Protein AF-A0A956KQJ1-F1 (afdb_monomer_lite)

Foldseek 3Di:
DDDDDDDDDDDDDDDDDDDDDDDDDDDDDDDDDDDPDDDDDAQEQQHFHPVQHHPDQWGQAQRGTAHAPDDAQEASHFHDDPQHHPDQWGRDSRGTHRDPDPPQPWQQAWADDPFFIFGATSVGDTDGTPGHADPPQWGWDDPDRHDIDTDGPFAQPPQDQDVPACAGFPGNVPDALVNVQAQHFGWGADSVRYIDCVRTHNAQSQDDPVVQACAHFAGNVPDALVNVVAPDFGWGADSRRYIDCVRGHHQLDCAALQCVVRRFGHDQVAFSFAFPDKFWAQPVDFAAQRFIWMWGWTAGTCRRDRYSPHDIDDIDDTDGQEGGDNQWTDDGRDSYTHGQPDFDFDDFAFDVPDDDPVRDDGDTDATWTKGWDADPVPRDIKIKIFHPVQFFAAPDAWDADFDAQPRDDRDGRDGDGIDDDPDWDGHGGRMTID

Structure (mmCIF, N/CA/C/O backbone):
data_AF-A0A956KQJ1-F1
#
_entry.id   AF-A0A956KQJ1-F1
#
loop_
_atom_site.group_PDB
_atom_site.id
_atom_site.type_symbol
_atom_site.label_atom_id
_atom_site.label_alt_id
_atom_site.label_comp_id
_atom_site.label_asym_id
_atom_site.label_entity_id
_atom_site.label_seq_id
_atom_site.pdbx_PDB_ins_code
_atom_site.Cartn_x
_atom_site.Cartn_y
_atom_site.Cartn_z
_atom_site.occupancy
_atom_site.B_iso_or_equiv
_atom_site.auth_seq_id
_atom_site.auth_comp_id
_atom_site.auth_asym_id
_atom_site.auth_atom_id
_atom_site.pdbx_PDB_model_num
ATOM 1 N N . MET A 1 1 ? 39.780 -1.858 30.773 1.00 39.19 1 MET A N 1
ATOM 2 C CA . MET A 1 1 ? 39.260 -3.041 30.062 1.00 39.19 1 MET A CA 1
ATOM 3 C C . MET A 1 1 ? 38.936 -2.556 28.656 1.00 39.19 1 MET A C 1
ATOM 5 O O . MET A 1 1 ? 37.912 -1.928 28.485 1.00 39.19 1 MET A O 1
ATOM 9 N N . ASP A 1 2 ? 39.912 -2.393 27.768 1.00 34.72 2 ASP A N 1
ATOM 10 C CA . ASP A 1 2 ? 40.796 -3.398 27.152 1.00 34.72 2 ASP A CA 1
ATOM 11 C C . ASP A 1 2 ? 40.163 -3.931 25.849 1.00 34.72 2 ASP A C 1
ATOM 13 O O . ASP A 1 2 ? 39.114 -4.559 25.907 1.00 34.72 2 ASP A O 1
ATOM 17 N N . LYS A 1 3 ? 40.870 -3.668 24.729 1.00 29.05 3 LYS A N 1
ATOM 18 C CA . LYS A 1 3 ? 40.824 -4.308 23.386 1.00 29.05 3 LYS A CA 1
ATOM 19 C C . LYS A 1 3 ? 39.541 -4.091 22.553 1.00 29.05 3 LYS A C 1
ATOM 21 O O . LYS A 1 3 ? 38.462 -4.423 22.996 1.00 29.05 3 LYS A O 1
ATOM 26 N N . GLN A 1 4 ? 39.555 -3.571 21.322 1.00 35.72 4 GLN A N 1
ATOM 27 C CA . GLN A 1 4 ? 40.435 -3.832 20.173 1.00 35.72 4 GLN A CA 1
ATOM 28 C C . GLN A 1 4 ? 40.362 -2.649 19.179 1.00 35.72 4 GLN A C 1
ATOM 30 O O . GLN A 1 4 ? 39.305 -2.408 18.612 1.00 35.72 4 GLN A O 1
ATOM 35 N N . ALA A 1 5 ? 41.468 -1.940 18.935 1.00 35.03 5 ALA A N 1
ATOM 36 C CA . ALA A 1 5 ? 41.684 -1.143 17.715 1.00 35.03 5 ALA A CA 1
ATOM 37 C C . ALA A 1 5 ? 43.167 -0.736 17.637 1.00 35.03 5 ALA A C 1
ATOM 39 O O . ALA A 1 5 ? 43.544 0.414 17.858 1.00 35.03 5 ALA A O 1
ATOM 40 N N . ARG A 1 6 ? 44.053 -1.707 17.393 1.00 34.19 6 ARG A N 1
ATOM 41 C CA . ARG A 1 6 ? 45.421 -1.434 16.936 1.00 34.19 6 ARG A CA 1
ATOM 42 C C . ARG A 1 6 ? 45.827 -2.457 15.889 1.00 34.19 6 ARG A C 1
ATOM 44 O O . ARG A 1 6 ? 45.858 -3.639 16.191 1.00 34.19 6 ARG A O 1
ATOM 51 N N . LYS A 1 7 ? 46.289 -1.906 14.762 1.00 32.47 7 LYS A N 1
ATOM 52 C CA . LYS A 1 7 ? 47.267 -2.458 13.818 1.00 32.47 7 LYS A CA 1
ATOM 53 C C . LYS A 1 7 ? 46.859 -3.734 13.082 1.00 32.47 7 LYS A C 1
ATOM 55 O O . LYS A 1 7 ? 46.873 -4.807 13.662 1.00 32.47 7 LYS A O 1
ATOM 60 N N . LEU A 1 8 ? 46.711 -3.602 11.766 1.00 33.28 8 LEU A N 1
ATOM 61 C CA . LEU A 1 8 ? 47.605 -4.233 10.785 1.00 33.28 8 LEU A CA 1
ATOM 62 C C . LEU A 1 8 ? 47.352 -3.584 9.416 1.00 33.28 8 LEU A C 1
ATOM 64 O O . LEU A 1 8 ? 46.523 -4.019 8.630 1.00 33.28 8 LEU A O 1
ATOM 68 N N . SER A 1 9 ? 48.063 -2.481 9.185 1.00 38.62 9 SER A N 1
ATOM 69 C CA . SER A 1 9 ? 48.493 -2.102 7.841 1.00 38.62 9 SER A CA 1
ATOM 70 C C . SER A 1 9 ? 49.771 -2.898 7.544 1.00 38.62 9 SER A C 1
ATOM 72 O O . SER A 1 9 ? 50.549 -3.129 8.476 1.00 38.62 9 SER A O 1
ATOM 74 N N . ASN A 1 10 ? 49.956 -3.260 6.268 1.00 33.41 10 ASN A N 1
ATOM 75 C CA . ASN A 1 10 ? 51.117 -3.893 5.622 1.00 33.41 10 ASN A CA 1
ATOM 76 C C . ASN A 1 10 ? 51.247 -5.436 5.678 1.00 33.41 10 ASN A C 1
ATOM 78 O O . ASN A 1 10 ? 51.751 -5.977 6.657 1.00 33.41 10 ASN A O 1
ATOM 82 N N . ILE A 1 11 ? 50.919 -6.139 4.573 1.00 31.72 11 ILE A N 1
ATOM 83 C CA . ILE A 1 11 ? 51.873 -6.571 3.507 1.00 31.72 11 ILE A CA 1
ATOM 84 C C . ILE A 1 11 ? 51.283 -7.668 2.589 1.00 31.72 11 ILE A C 1
ATOM 86 O O . ILE A 1 11 ? 50.807 -8.687 3.077 1.00 31.72 11 ILE A O 1
ATOM 90 N N . GLY A 1 12 ? 51.459 -7.492 1.267 1.00 28.41 12 GLY A N 1
ATOM 91 C CA . GLY A 1 12 ? 51.600 -8.581 0.279 1.00 28.41 12 GLY A CA 1
ATOM 92 C C . GLY A 1 12 ? 50.795 -8.391 -1.016 1.00 28.41 12 GLY A C 1
ATOM 93 O O . GLY A 1 12 ? 49.670 -8.859 -1.063 1.00 28.41 12 GLY A O 1
ATOM 94 N N . LEU A 1 13 ? 51.299 -7.611 -1.995 1.00 32.88 13 LEU A N 1
ATOM 95 C CA . LEU A 1 13 ? 51.797 -8.082 -3.321 1.00 32.88 13 LEU A CA 1
ATOM 96 C C . LEU A 1 13 ? 50.658 -8.614 -4.243 1.00 32.88 13 LEU A C 1
ATOM 98 O O . LEU A 1 13 ? 49.994 -9.559 -3.859 1.00 32.88 13 LEU A O 1
ATOM 102 N N . ILE A 1 14 ? 50.362 -8.159 -5.474 1.00 33.59 14 ILE A N 1
ATOM 103 C CA . ILE A 1 14 ? 51.121 -7.554 -6.593 1.00 33.59 14 ILE A CA 1
ATOM 104 C C . ILE A 1 14 ? 50.102 -6.866 -7.544 1.00 33.59 14 ILE A C 1
ATOM 106 O O . ILE A 1 14 ? 48.980 -7.347 -7.661 1.00 33.59 14 ILE A O 1
ATOM 110 N N . LEU A 1 15 ? 50.563 -5.851 -8.292 1.00 30.88 15 LEU A N 1
ATOM 111 C CA . LEU A 1 15 ? 50.091 -5.420 -9.627 1.00 30.88 15 LEU A CA 1
ATOM 112 C C . LEU A 1 15 ? 49.214 -4.152 -9.719 1.00 30.88 15 LEU A C 1
ATOM 114 O O . LEU A 1 15 ? 48.009 -4.220 -9.913 1.00 30.88 15 LEU A O 1
ATOM 118 N N . SER A 1 16 ? 49.863 -2.982 -9.718 1.00 31.59 16 SER A N 1
ATOM 119 C CA . SER A 1 16 ? 49.399 -1.818 -10.493 1.00 31.59 16 SER A CA 1
ATOM 120 C C . SER A 1 16 ? 50.555 -0.830 -10.693 1.00 31.59 16 SER A C 1
ATOM 122 O O . SER A 1 16 ? 50.994 -0.170 -9.750 1.00 31.59 16 SER A O 1
ATOM 124 N N . MET A 1 17 ? 51.076 -0.767 -11.916 1.00 33.19 17 MET A N 1
ATOM 125 C CA . MET A 1 17 ? 51.967 0.290 -12.397 1.00 33.19 17 MET A CA 1
ATOM 126 C C . MET A 1 17 ? 51.179 1.219 -13.324 1.00 33.19 17 MET A C 1
ATOM 128 O O . MET A 1 17 ? 50.277 0.753 -14.012 1.00 33.19 17 MET A O 1
ATOM 132 N N . LEU A 1 18 ? 51.654 2.471 -13.387 1.00 29.59 18 LEU A N 1
ATOM 133 C CA . LEU A 1 18 ? 51.312 3.559 -14.321 1.00 29.59 18 LEU A CA 1
ATOM 134 C C . LEU A 1 18 ? 50.013 4.308 -13.945 1.00 29.59 18 LEU A C 1
ATOM 136 O O . LEU A 1 18 ? 48.997 3.689 -13.680 1.00 29.59 18 LEU A O 1
ATOM 140 N N . LEU A 1 19 ? 49.945 5.638 -13.857 1.00 31.31 19 LEU A N 1
ATOM 141 C CA . LEU A 1 19 ? 50.890 6.704 -14.184 1.00 31.31 19 LEU A CA 1
ATOM 142 C C . LEU A 1 19 ? 50.589 7.924 -13.292 1.00 31.31 19 LEU A C 1
ATOM 144 O O . LEU A 1 19 ? 49.445 8.170 -12.915 1.00 31.31 19 LEU A O 1
ATOM 148 N N . ALA A 1 20 ? 51.635 8.665 -12.938 1.00 33.22 20 ALA A N 1
ATOM 149 C CA . ALA A 1 20 ? 51.581 9.824 -12.066 1.00 33.22 20 ALA A CA 1
ATOM 150 C C . ALA A 1 20 ? 51.359 11.134 -12.845 1.00 33.22 20 ALA A C 1
ATOM 152 O O . ALA A 1 20 ? 52.005 11.370 -13.856 1.00 33.22 20 ALA A O 1
ATOM 153 N N . ALA A 1 21 ? 50.541 11.990 -12.230 1.00 32.53 21 ALA A N 1
ATOM 154 C CA . ALA A 1 21 ? 50.766 13.417 -11.987 1.00 32.53 21 ALA A CA 1
ATOM 155 C C . ALA A 1 21 ? 50.683 14.462 -13.126 1.00 32.53 21 ALA A C 1
ATOM 157 O O . ALA A 1 21 ? 51.520 14.548 -14.013 1.00 32.53 21 ALA A O 1
ATOM 158 N N . CYS A 1 22 ? 49.769 15.400 -12.842 1.00 28.19 22 CYS A N 1
ATOM 159 C CA . CYS A 1 22 ? 49.895 16.861 -12.900 1.00 28.19 22 CYS A CA 1
ATOM 160 C C . CYS A 1 22 ? 49.771 17.601 -14.240 1.00 28.19 22 CYS A C 1
ATOM 162 O O . CYS A 1 22 ? 50.710 17.763 -15.007 1.00 28.19 22 CYS A O 1
ATOM 164 N N . VAL A 1 23 ? 48.596 18.220 -14.360 1.00 36.75 23 VAL A N 1
ATOM 165 C CA . VAL A 1 23 ? 48.255 19.400 -15.156 1.00 36.75 23 VAL A CA 1
ATOM 166 C C . VAL A 1 23 ? 48.935 20.650 -14.575 1.00 36.75 23 VAL A C 1
ATOM 168 O O . VAL A 1 23 ? 48.742 20.951 -13.395 1.00 36.75 23 VAL A O 1
ATOM 171 N N . ASN A 1 24 ? 49.702 21.3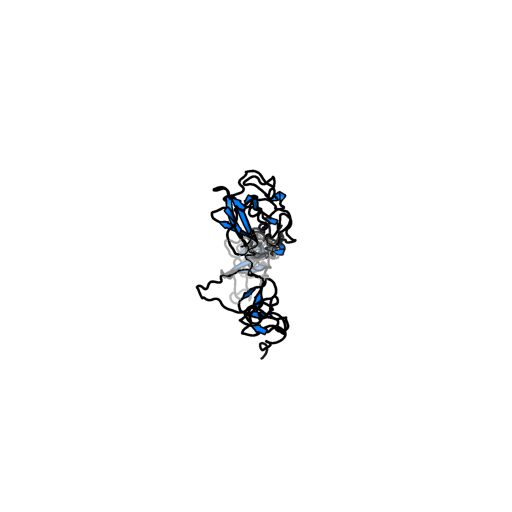80 -15.394 1.00 34.75 24 ASN A N 1
ATOM 172 C CA . ASN A 1 24 ? 49.541 22.827 -15.629 1.00 34.75 24 ASN A CA 1
ATOM 173 C C . ASN A 1 24 ? 50.622 23.389 -16.578 1.00 34.75 24 ASN A C 1
ATOM 175 O O . ASN A 1 24 ? 51.804 23.340 -16.258 1.00 34.75 24 ASN A O 1
ATOM 179 N N . ASN A 1 25 ? 50.139 24.019 -17.657 1.00 37.09 25 ASN A N 1
ATOM 180 C CA . ASN A 1 25 ? 50.680 25.180 -18.383 1.00 37.09 25 ASN A CA 1
ATOM 181 C C . ASN A 1 25 ? 52.149 25.189 -18.839 1.00 37.09 25 ASN A C 1
ATOM 183 O O . ASN A 1 25 ? 53.024 25.534 -18.048 1.00 37.09 25 ASN A O 1
ATOM 187 N N . VAL A 1 26 ? 52.357 25.052 -20.157 1.00 35.81 26 VAL A N 1
ATOM 188 C CA . VAL A 1 26 ? 53.151 25.999 -20.967 1.00 35.81 26 VAL A CA 1
ATOM 189 C C . VAL A 1 26 ? 52.511 26.091 -22.360 1.00 35.81 26 VAL A C 1
ATOM 191 O O . VAL A 1 26 ? 52.182 25.066 -22.951 1.00 35.81 26 VAL A O 1
ATOM 194 N N . ASP A 1 27 ? 52.315 27.319 -22.825 1.00 38.81 27 ASP A N 1
ATOM 195 C CA . ASP A 1 27 ? 51.882 27.704 -24.170 1.00 38.81 27 ASP A CA 1
ATOM 196 C C . ASP A 1 27 ? 53.123 27.926 -25.071 1.00 38.81 27 ASP A C 1
ATOM 198 O O . ASP A 1 27 ? 54.168 28.346 -24.570 1.00 38.81 27 ASP A O 1
ATOM 202 N N . GLU A 1 28 ? 52.941 27.731 -26.382 1.00 42.41 28 GLU A N 1
ATOM 203 C CA . GLU A 1 28 ? 53.713 28.278 -27.524 1.00 42.41 28 GLU A CA 1
ATOM 204 C C . GLU A 1 28 ? 55.007 27.592 -28.054 1.00 42.41 28 GLU A C 1
ATOM 206 O O . GLU A 1 28 ? 56.066 27.591 -27.431 1.00 42.41 28 GLU A O 1
ATOM 211 N N . ASN A 1 29 ? 54.893 27.168 -29.328 1.00 37.94 29 ASN A N 1
ATOM 212 C CA . ASN A 1 29 ? 55.857 27.224 -30.445 1.00 37.94 29 ASN A CA 1
ATOM 213 C C . ASN A 1 29 ? 57.239 26.548 -30.344 1.00 37.94 29 ASN A C 1
ATOM 215 O O . ASN A 1 29 ? 58.185 27.113 -29.797 1.00 37.94 29 ASN A O 1
ATOM 219 N N . ALA A 1 30 ? 57.402 25.457 -31.102 1.00 35.84 30 ALA A N 1
ATOM 220 C CA . ALA A 1 30 ? 58.531 25.279 -32.022 1.00 35.84 30 ALA A CA 1
ATOM 221 C C . ALA A 1 30 ? 58.154 24.259 -33.112 1.00 35.84 30 ALA A C 1
ATOM 223 O O . ALA A 1 30 ? 57.661 23.177 -32.801 1.00 35.84 30 ALA A O 1
ATOM 224 N N . ASP A 1 31 ? 58.359 24.666 -34.359 1.00 42.78 31 ASP A N 1
ATOM 225 C CA . ASP A 1 31 ? 58.126 23.934 -35.603 1.00 42.78 31 ASP A CA 1
ATOM 226 C C . ASP A 1 31 ? 58.887 22.597 -35.665 1.00 42.78 31 ASP A C 1
ATOM 228 O O . ASP A 1 31 ? 60.041 22.527 -35.238 1.00 42.78 31 ASP A O 1
ATOM 232 N N . ASP A 1 32 ? 58.272 21.571 -36.262 1.00 38.59 32 ASP A N 1
ATOM 233 C CA . ASP A 1 32 ? 58.977 20.383 -36.760 1.00 38.59 32 ASP A CA 1
ATOM 234 C C . ASP A 1 32 ? 58.543 20.114 -38.208 1.00 38.59 32 ASP A C 1
ATOM 236 O O . ASP A 1 32 ? 57.651 19.315 -38.500 1.00 38.59 32 ASP A O 1
ATOM 240 N N . ASP A 1 33 ? 59.148 20.877 -39.120 1.00 42.78 33 ASP A N 1
ATOM 241 C CA . ASP A 1 33 ? 59.307 20.478 -40.513 1.00 42.78 33 ASP A CA 1
ATOM 242 C C . ASP A 1 33 ? 60.336 19.338 -40.552 1.00 42.78 33 ASP A C 1
ATOM 244 O O . ASP A 1 33 ? 61.498 19.555 -40.211 1.00 42.78 33 ASP A O 1
ATOM 248 N N . THR A 1 34 ? 59.954 18.148 -41.023 1.00 37.97 34 THR A N 1
ATOM 249 C CA . THR A 1 34 ? 60.515 17.518 -42.240 1.00 37.97 34 THR A CA 1
ATOM 250 C C . THR A 1 34 ? 60.180 16.021 -42.348 1.00 37.97 34 THR A C 1
ATOM 252 O O . THR A 1 34 ? 60.557 15.199 -41.526 1.00 37.97 34 THR A O 1
ATOM 255 N N . ASN A 1 35 ? 59.547 15.687 -43.476 1.00 35.38 35 ASN A N 1
ATOM 256 C CA . ASN A 1 35 ? 59.876 14.565 -44.358 1.00 35.38 35 ASN A CA 1
ATOM 257 C C . ASN A 1 35 ? 59.798 13.124 -43.801 1.00 35.38 35 ASN A C 1
ATOM 259 O O . ASN A 1 35 ? 60.712 12.618 -43.152 1.00 35.38 35 ASN A O 1
ATOM 263 N N . SER A 1 36 ? 58.742 12.406 -44.198 1.00 41.28 36 SER A N 1
ATOM 264 C CA . SER A 1 36 ? 58.609 10.953 -44.021 1.00 41.28 36 SER A CA 1
ATOM 265 C C . SER A 1 36 ? 59.512 10.185 -45.000 1.00 41.28 36 SER A C 1
ATOM 267 O O . SER A 1 36 ? 59.043 9.522 -45.921 1.00 41.28 36 SER A O 1
ATOM 269 N N . GLY A 1 37 ? 60.826 10.256 -44.781 1.00 36.41 37 GLY A N 1
ATOM 270 C CA . GLY A 1 37 ? 61.780 9.225 -45.189 1.00 36.41 37 GLY A CA 1
ATOM 271 C C . GLY A 1 37 ? 61.884 8.175 -44.079 1.00 36.41 37 GLY A C 1
ATOM 272 O O . GLY A 1 37 ? 61.798 8.519 -42.904 1.00 36.41 37 GLY A O 1
ATOM 273 N N . GLY A 1 38 ? 62.005 6.895 -44.441 1.00 43.38 38 GLY A N 1
ATOM 274 C CA . GLY A 1 38 ? 61.911 5.742 -43.535 1.00 43.38 38 GLY A CA 1
ATOM 275 C C . GLY A 1 38 ? 62.584 5.915 -42.165 1.00 43.38 38 GLY A C 1
ATOM 276 O O . GLY A 1 38 ? 63.665 6.482 -42.055 1.00 43.38 38 GLY A O 1
ATOM 277 N N . MET A 1 39 ? 61.925 5.395 -41.123 1.00 49.91 39 MET A N 1
ATOM 278 C CA . MET A 1 39 ? 62.366 5.451 -39.725 1.00 49.91 39 MET A CA 1
ATOM 279 C C . MET A 1 39 ? 63.831 5.010 -39.555 1.00 49.91 39 MET A C 1
ATOM 281 O O . MET A 1 39 ? 64.114 3.822 -39.416 1.00 49.91 39 MET A O 1
ATOM 285 N N . CYS A 1 40 ? 64.754 5.967 -39.525 1.00 58.88 40 CYS A N 1
ATOM 286 C CA . CYS A 1 40 ? 66.158 5.743 -39.196 1.00 58.88 40 CYS A CA 1
ATOM 287 C C . CYS A 1 40 ? 66.323 5.852 -37.674 1.00 58.88 40 CYS A C 1
ATOM 289 O O . CYS A 1 40 ? 66.040 6.904 -37.097 1.00 58.88 40 CYS A O 1
ATOM 291 N N . MET A 1 41 ? 66.771 4.793 -36.994 1.00 71.81 41 MET A N 1
ATOM 292 C CA . MET A 1 41 ? 67.131 4.887 -35.573 1.00 71.81 41 MET A CA 1
ATOM 293 C C . MET A 1 41 ? 68.563 5.414 -35.420 1.00 71.81 41 MET A C 1
ATOM 295 O O . MET A 1 41 ? 69.476 4.973 -36.116 1.00 71.81 41 MET A O 1
ATOM 299 N N . LEU A 1 42 ? 68.777 6.342 -34.478 1.00 74.44 42 LEU A N 1
ATOM 300 C CA . LEU A 1 42 ? 70.098 6.925 -34.213 1.00 74.44 42 LEU A CA 1
ATOM 301 C C . LEU A 1 42 ? 71.150 5.835 -33.956 1.00 74.44 42 LEU A C 1
ATOM 303 O O . LEU A 1 42 ? 71.007 5.015 -33.044 1.00 74.44 42 LEU A O 1
ATOM 307 N N . GLY A 1 43 ? 72.238 5.878 -34.722 1.00 70.69 43 GLY A N 1
ATOM 308 C CA . GLY A 1 43 ? 73.347 4.933 -34.632 1.00 70.69 43 GLY A CA 1
ATOM 309 C C . GLY A 1 43 ? 73.286 3.728 -35.581 1.00 70.69 43 GLY A C 1
ATOM 310 O O . GLY A 1 43 ? 74.256 2.973 -35.604 1.00 70.69 43 GLY A O 1
ATOM 311 N N . GLU A 1 44 ? 72.209 3.511 -36.343 1.00 80.38 44 GLU A N 1
ATOM 312 C CA . GLU A 1 44 ? 72.144 2.441 -37.358 1.00 80.38 44 GLU A CA 1
ATOM 313 C C . GLU A 1 44 ? 72.859 2.812 -38.671 1.00 80.38 44 GLU A C 1
ATOM 315 O O . GLU A 1 44 ? 73.210 3.969 -38.893 1.00 80.38 44 GLU A O 1
ATOM 320 N N . GLN A 1 45 ? 73.115 1.822 -39.537 1.00 75.81 45 GLN A N 1
ATOM 321 C CA . GLN A 1 45 ? 73.813 2.044 -40.810 1.00 75.81 45 GLN A CA 1
ATOM 322 C C . GLN A 1 45 ? 73.051 3.059 -41.677 1.00 75.81 45 GLN A C 1
ATOM 324 O O . GLN A 1 45 ? 71.854 2.900 -41.894 1.00 75.81 45 GLN A O 1
ATOM 329 N N . ASN A 1 46 ? 73.760 4.077 -42.171 1.00 68.25 46 ASN A N 1
ATOM 330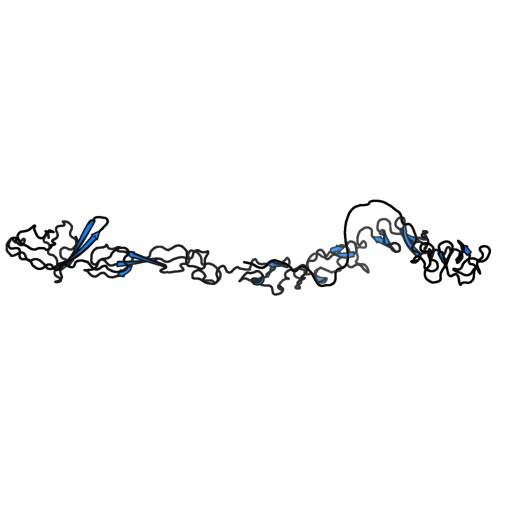 C CA . ASN A 1 46 ? 73.241 5.227 -42.928 1.00 68.25 46 ASN A CA 1
ATOM 331 C C . ASN A 1 46 ? 72.311 6.170 -42.141 1.00 68.25 46 ASN A C 1
ATOM 333 O O . ASN A 1 46 ? 71.650 7.015 -42.740 1.00 68.25 46 ASN A O 1
ATOM 337 N N . CYS A 1 47 ? 72.296 6.075 -40.808 1.00 75.44 47 CYS A N 1
ATOM 338 C CA . CYS A 1 47 ? 71.573 6.989 -39.925 1.00 75.44 47 CYS A CA 1
ATOM 339 C C . CYS A 1 47 ? 72.523 7.927 -39.171 1.00 75.44 47 CYS A C 1
ATOM 341 O O . CYS A 1 47 ? 73.730 7.673 -39.064 1.00 75.44 47 CYS A O 1
ATOM 343 N N . GLU A 1 48 ? 71.969 9.010 -38.619 1.00 80.88 48 GLU A N 1
ATOM 344 C CA . GLU A 1 48 ? 72.736 9.962 -37.817 1.00 80.88 48 GLU A CA 1
ATOM 345 C C . GLU A 1 48 ? 73.409 9.289 -36.616 1.00 80.88 48 GLU A C 1
ATOM 347 O O . GLU A 1 48 ? 72.839 8.426 -35.935 1.00 80.88 48 GLU A O 1
ATOM 352 N N . CYS A 1 49 ? 74.637 9.716 -36.329 1.00 81.69 49 CYS A N 1
ATOM 353 C CA . CYS A 1 49 ? 75.378 9.224 -35.182 1.00 81.69 49 CYS A CA 1
ATOM 354 C C . CYS A 1 49 ? 74.694 9.614 -33.875 1.00 81.69 49 CYS A C 1
ATOM 356 O O . CYS A 1 49 ? 74.391 10.782 -33.626 1.00 81.69 49 CYS A O 1
ATOM 358 N N . ASN A 1 50 ? 74.597 8.663 -32.953 1.00 82.31 50 ASN A N 1
ATOM 359 C CA . ASN A 1 50 ? 74.139 8.958 -31.608 1.00 82.31 50 ASN A CA 1
ATOM 360 C C . ASN A 1 50 ? 75.296 9.544 -30.788 1.00 82.31 50 ASN A C 1
ATOM 362 O O . ASN A 1 50 ? 76.107 8.813 -30.218 1.00 82.31 50 ASN A O 1
ATOM 366 N N . ASN A 1 51 ? 75.407 10.875 -30.774 1.00 81.94 51 ASN A N 1
ATOM 367 C CA . ASN A 1 51 ? 76.434 11.612 -30.028 1.00 81.94 51 ASN A CA 1
ATOM 368 C C . ASN A 1 51 ? 77.875 11.152 -30.361 1.00 81.94 51 ASN A C 1
ATOM 370 O O . ASN A 1 51 ? 78.724 10.991 -29.482 1.00 81.94 51 ASN A O 1
ATOM 374 N N . GLY A 1 52 ? 78.128 10.899 -31.650 1.00 81.38 52 GLY A N 1
ATOM 375 C CA . GLY A 1 52 ? 79.414 10.423 -32.172 1.00 81.38 52 GLY A CA 1
ATOM 376 C C . GLY A 1 52 ? 79.644 8.908 -32.080 1.00 81.38 52 GLY A C 1
ATOM 377 O O . GLY A 1 52 ? 80.741 8.456 -32.401 1.00 81.38 52 GLY A O 1
ATOM 378 N N . GLN A 1 53 ? 78.651 8.121 -31.650 1.00 82.06 53 GLN A N 1
ATOM 379 C CA . GLN A 1 53 ? 78.729 6.658 -31.559 1.00 82.06 53 GLN A CA 1
ATOM 380 C C . GLN A 1 53 ? 77.702 5.974 -32.474 1.00 82.06 53 GLN A C 1
ATOM 382 O O . GLN A 1 53 ? 76.613 6.502 -32.704 1.00 82.06 53 GLN A O 1
ATOM 387 N N . CYS A 1 54 ? 78.052 4.780 -32.958 1.00 85.56 54 CYS A N 1
ATOM 388 C CA . CYS A 1 54 ? 77.221 3.945 -33.827 1.00 85.56 54 CYS A CA 1
ATOM 389 C C . CYS A 1 54 ? 76.965 2.572 -33.197 1.00 85.56 54 CYS A C 1
ATOM 391 O O . CYS A 1 54 ? 77.687 2.141 -32.296 1.00 85.56 54 CYS A O 1
ATOM 393 N N . LEU A 1 55 ? 75.914 1.897 -33.652 1.00 82.69 55 LEU A N 1
ATOM 394 C CA . LEU A 1 55 ? 75.526 0.567 -33.200 1.00 82.69 55 LEU A CA 1
ATOM 395 C C . LEU A 1 55 ? 76.345 -0.501 -33.937 1.00 82.69 55 LEU A C 1
ATOM 397 O O . LEU A 1 55 ? 76.591 -0.409 -35.137 1.00 82.69 55 LEU A O 1
ATOM 401 N N . GLY A 1 56 ? 76.750 -1.544 -33.211 1.00 82.12 56 GLY A N 1
ATOM 402 C CA . GLY A 1 56 ? 77.554 -2.634 -33.767 1.00 82.12 56 GLY A CA 1
ATOM 403 C C . GLY A 1 56 ? 78.994 -2.219 -34.082 1.00 82.12 56 GLY A C 1
ATOM 404 O O . GLY A 1 56 ? 79.615 -1.496 -33.307 1.00 82.12 56 GLY A O 1
ATOM 405 N N . ASP A 1 57 ? 79.518 -2.706 -35.208 1.00 81.31 57 ASP A N 1
ATOM 406 C CA . ASP A 1 57 ? 80.907 -2.489 -35.647 1.00 81.31 57 ASP A CA 1
ATOM 407 C C . ASP A 1 57 ? 81.054 -1.283 -36.607 1.00 81.31 57 ASP A C 1
ATOM 409 O O . ASP A 1 57 ? 82.020 -1.201 -37.366 1.00 81.31 57 ASP A O 1
ATOM 413 N N . LEU A 1 58 ? 80.072 -0.375 -36.624 1.00 83.19 58 LEU A N 1
ATOM 414 C CA . LEU A 1 58 ? 80.039 0.809 -37.488 1.00 83.19 58 LEU A CA 1
ATOM 415 C C . LEU A 1 58 ? 80.854 1.970 -36.891 1.00 83.19 58 LEU A C 1
ATOM 417 O O . LEU A 1 58 ? 80.983 2.094 -35.672 1.00 83.19 58 LEU A O 1
ATOM 421 N N . GLU A 1 59 ? 81.351 2.863 -37.745 1.00 83.88 59 GLU A N 1
ATOM 422 C CA . GLU A 1 59 ? 82.063 4.080 -37.340 1.00 83.88 59 GLU A CA 1
ATOM 423 C C . GLU A 1 59 ? 81.297 5.342 -37.745 1.00 83.88 59 GLU A C 1
ATOM 425 O O . GLU A 1 59 ? 80.699 5.414 -38.819 1.00 83.88 59 GLU A O 1
ATOM 430 N N . CYS A 1 60 ? 81.330 6.350 -36.869 1.00 82.56 60 CYS A N 1
ATOM 431 C CA . CYS A 1 60 ? 80.721 7.648 -37.130 1.00 82.56 60 CYS A CA 1
ATOM 432 C C . CYS A 1 60 ? 81.665 8.501 -37.975 1.00 82.56 60 CYS A C 1
ATOM 434 O O . CYS A 1 60 ? 82.687 8.985 -37.478 1.00 82.56 60 CYS A O 1
ATOM 436 N N . ILE A 1 61 ? 81.312 8.715 -39.238 1.00 79.25 61 ILE A N 1
ATOM 437 C CA . ILE A 1 61 ? 82.085 9.533 -40.170 1.00 79.25 61 ILE A CA 1
ATOM 438 C C . ILE A 1 61 ? 81.175 10.657 -40.656 1.00 79.25 61 ILE A C 1
ATOM 440 O O . ILE A 1 61 ? 80.105 10.417 -41.202 1.00 79.25 61 ILE A O 1
ATOM 444 N N . ASN A 1 62 ? 81.584 11.904 -40.399 1.00 74.44 62 ASN A N 1
ATOM 445 C CA . ASN A 1 62 ? 80.852 13.120 -40.779 1.00 74.44 62 ASN A CA 1
ATOM 446 C C . ASN A 1 62 ? 79.365 13.145 -40.364 1.00 74.44 62 ASN A C 1
ATOM 448 O O . ASN A 1 62 ? 78.538 13.729 -41.054 1.00 74.44 62 ASN A O 1
ATOM 452 N N . GLY A 1 63 ? 79.036 12.553 -39.210 1.00 73.38 63 GLY A N 1
ATOM 453 C CA . GLY A 1 63 ? 77.684 12.578 -38.642 1.00 73.38 63 GLY A CA 1
ATOM 454 C C . GLY A 1 63 ? 76.793 11.400 -39.036 1.00 73.38 63 GLY A C 1
ATOM 455 O O . GLY A 1 63 ? 75.694 11.306 -38.502 1.00 73.38 63 GLY A O 1
ATOM 456 N N . LEU A 1 64 ? 77.279 10.475 -39.871 1.00 75.56 64 LEU A N 1
ATOM 457 C CA . LEU A 1 64 ? 76.567 9.267 -40.298 1.00 75.56 64 LEU A CA 1
ATOM 458 C C . LEU A 1 64 ? 77.322 7.994 -39.889 1.00 75.56 64 LEU A C 1
ATOM 460 O O . LEU A 1 64 ? 78.555 7.954 -39.876 1.00 75.56 64 LEU A O 1
ATOM 464 N N . CYS A 1 65 ? 76.573 6.946 -39.558 1.00 81.00 65 CYS A N 1
ATOM 465 C CA . CYS A 1 65 ? 77.119 5.649 -39.174 1.00 81.00 65 CYS A CA 1
ATOM 466 C C . CYS A 1 65 ? 77.338 4.748 -40.389 1.00 81.00 65 CYS A C 1
ATOM 468 O O . CYS A 1 65 ? 76.384 4.298 -41.020 1.00 81.00 65 CYS A O 1
ATOM 470 N N . VAL A 1 66 ? 78.601 4.451 -40.697 1.00 79.31 66 VAL A N 1
ATOM 471 C CA . VAL A 1 66 ? 78.994 3.684 -41.890 1.00 79.31 66 VAL A CA 1
ATOM 472 C C . VAL A 1 66 ? 79.858 2.484 -41.533 1.00 79.31 66 VAL A C 1
ATOM 474 O O . VAL A 1 66 ? 80.452 2.413 -40.457 1.00 79.31 66 VAL A O 1
ATOM 477 N N . ASN A 1 67 ? 79.926 1.507 -42.436 1.00 81.75 67 ASN A N 1
ATOM 478 C CA . ASN A 1 67 ? 80.720 0.304 -42.222 1.00 81.75 67 ASN A CA 1
ATOM 479 C C . ASN A 1 67 ? 82.207 0.582 -42.518 1.00 81.75 67 ASN A C 1
ATOM 481 O O . ASN A 1 67 ? 82.561 0.772 -43.678 1.00 81.75 67 ASN A O 1
ATOM 485 N N . PRO A 1 68 ? 83.120 0.549 -41.531 1.00 70.69 68 PRO A N 1
ATOM 486 C CA . PRO A 1 68 ? 84.539 0.826 -41.774 1.00 70.69 68 PRO A CA 1
ATOM 487 C C . PRO A 1 68 ? 85.254 -0.300 -42.545 1.00 70.69 68 PRO A C 1
ATOM 489 O O . PRO A 1 68 ? 86.374 -0.115 -43.014 1.00 70.69 68 PRO A O 1
ATOM 492 N N . ASN A 1 69 ? 84.629 -1.477 -42.681 1.00 77.12 69 ASN A N 1
ATOM 493 C CA . ASN A 1 69 ? 85.207 -2.659 -43.330 1.00 77.12 69 ASN A CA 1
ATOM 494 C C . ASN A 1 69 ? 84.761 -2.846 -44.788 1.00 77.12 69 ASN A C 1
ATOM 496 O O . ASN A 1 69 ? 85.023 -3.897 -45.380 1.00 77.12 69 ASN A O 1
ATOM 500 N N . CYS A 1 70 ? 84.065 -1.873 -45.371 1.00 76.12 70 CYS A N 1
ATOM 501 C CA . CYS A 1 70 ? 83.711 -1.908 -46.782 1.00 76.12 70 CYS A CA 1
ATOM 502 C C . CYS A 1 70 ? 84.797 -1.267 -47.665 1.00 76.12 70 CYS A C 1
ATOM 504 O O . CYS A 1 70 ? 85.798 -0.743 -47.178 1.00 76.12 70 CYS A O 1
ATOM 506 N N . THR A 1 71 ? 84.663 -1.384 -48.987 1.00 83.69 71 THR A N 1
ATOM 507 C CA . THR A 1 71 ? 85.698 -0.893 -49.911 1.00 83.69 71 THR A CA 1
ATOM 508 C C . THR A 1 71 ? 85.524 0.618 -50.100 1.00 83.69 71 THR A C 1
ATOM 510 O O . THR A 1 71 ? 84.444 1.023 -50.524 1.00 83.69 71 THR A O 1
ATOM 513 N N . PRO A 1 72 ? 86.537 1.469 -49.835 1.00 84.62 72 PRO A N 1
ATOM 514 C CA . PRO A 1 72 ? 86.408 2.911 -50.050 1.00 84.62 72 PRO A CA 1
ATOM 515 C C . PRO A 1 72 ? 85.960 3.232 -51.478 1.00 84.62 72 PRO A C 1
ATOM 517 O O . PRO A 1 72 ? 86.518 2.702 -52.443 1.00 84.62 72 PRO A O 1
ATOM 520 N N . GLY A 1 73 ? 84.940 4.079 -51.600 1.00 79.94 73 GLY A N 1
ATOM 521 C CA . GLY A 1 73 ? 84.298 4.418 -52.864 1.00 79.94 73 GLY A CA 1
ATOM 522 C C . GLY A 1 73 ? 83.049 3.597 -53.224 1.00 79.94 73 GLY A C 1
ATOM 523 O O . GLY A 1 73 ? 82.361 3.989 -54.159 1.00 79.94 73 GLY A O 1
ATOM 524 N N . SER A 1 74 ? 82.727 2.480 -52.556 1.00 84.31 74 SER A N 1
ATOM 525 C CA . SER A 1 74 ? 81.461 1.761 -52.813 1.00 84.31 74 SER A CA 1
ATOM 526 C C . SER A 1 74 ? 80.256 2.426 -52.136 1.00 84.31 74 SER A C 1
ATOM 528 O O . SER A 1 74 ? 80.434 3.259 -51.255 1.00 84.31 74 SER A O 1
ATOM 530 N N . GLU A 1 75 ? 79.041 2.048 -52.533 1.00 80.25 75 GLU A N 1
ATOM 531 C CA . GLU A 1 75 ? 77.790 2.538 -51.932 1.00 80.25 75 GLU A CA 1
ATOM 532 C C . GLU A 1 75 ? 77.804 2.356 -50.405 1.00 80.25 75 GLU A C 1
ATOM 534 O O . GLU A 1 75 ? 78.236 1.308 -49.913 1.00 80.25 75 GLU A O 1
ATOM 539 N N . ASP A 1 76 ? 77.397 3.401 -49.679 1.00 76.69 76 ASP A N 1
ATOM 540 C CA . ASP A 1 76 ? 77.351 3.492 -48.211 1.00 76.69 76 ASP A CA 1
ATOM 541 C C . ASP A 1 76 ? 78.711 3.406 -47.496 1.00 76.69 76 ASP A C 1
ATOM 543 O O . ASP A 1 76 ? 78.806 3.095 -46.302 1.00 76.69 76 ASP A O 1
ATOM 547 N N . CYS A 1 77 ? 79.788 3.700 -48.226 1.00 81.94 77 CYS A N 1
ATOM 548 C CA . CYS A 1 77 ? 81.157 3.677 -47.722 1.00 81.94 77 CYS A CA 1
ATOM 549 C C . CYS A 1 77 ? 81.833 5.043 -47.811 1.00 81.94 77 CYS A C 1
ATOM 551 O O . CYS A 1 77 ? 81.434 5.883 -48.624 1.00 81.94 77 CYS A O 1
ATOM 553 N N . PRO A 1 78 ? 82.905 5.267 -47.027 1.00 82.62 78 PRO A N 1
ATOM 554 C CA . PRO A 1 78 ? 83.710 6.473 -47.150 1.00 82.62 78 PRO A CA 1
ATOM 555 C C . PRO A 1 78 ? 84.231 6.662 -48.576 1.00 82.62 78 PRO A C 1
ATOM 557 O O . PRO A 1 78 ? 84.621 5.692 -49.238 1.00 82.62 78 PRO A O 1
ATOM 560 N N . CYS A 1 79 ? 84.280 7.910 -49.034 1.00 85.00 79 CYS A N 1
ATOM 561 C CA . CYS A 1 79 ? 84.817 8.232 -50.354 1.00 85.00 79 CYS A CA 1
ATOM 562 C C . CYS A 1 79 ? 86.295 7.839 -50.477 1.00 85.00 79 CYS A C 1
ATOM 564 O O . CYS A 1 79 ? 87.056 7.879 -49.506 1.00 85.00 79 CYS A O 1
ATOM 566 N N . ALA A 1 80 ? 86.715 7.455 -51.684 1.00 81.62 80 ALA A N 1
ATOM 567 C CA . ALA A 1 80 ? 88.122 7.193 -51.968 1.00 81.62 80 ALA A CA 1
ATOM 568 C C . ALA A 1 80 ? 88.909 8.514 -52.121 1.00 81.62 80 ALA A C 1
ATOM 570 O O . ALA A 1 80 ? 88.311 9.580 -52.272 1.00 81.62 80 ALA A O 1
ATOM 571 N N . ASP A 1 81 ? 90.248 8.442 -52.085 1.00 76.12 81 ASP A N 1
ATOM 572 C CA . ASP A 1 81 ? 91.164 9.598 -52.115 1.00 76.12 81 ASP A CA 1
ATOM 573 C C . ASP A 1 81 ? 90.766 10.657 -53.169 1.00 76.12 81 ASP A C 1
ATOM 575 O O . ASP A 1 81 ? 91.031 10.499 -54.364 1.00 76.12 81 ASP A O 1
ATOM 579 N N . GLY A 1 82 ? 90.169 11.761 -52.699 1.00 65.75 82 GLY A N 1
ATOM 580 C CA . GLY A 1 82 ? 89.771 12.914 -53.516 1.00 65.75 82 GLY A CA 1
ATOM 581 C C . GLY A 1 82 ? 88.282 13.015 -53.874 1.00 65.75 82 GLY A C 1
ATOM 582 O O . GLY A 1 82 ? 87.985 13.500 -54.962 1.00 65.75 82 GLY A O 1
ATOM 583 N N . ASP A 1 83 ? 87.376 12.585 -52.988 1.00 76.00 83 ASP A N 1
ATOM 584 C CA . ASP A 1 83 ? 85.909 12.672 -53.140 1.00 76.00 83 ASP A CA 1
ATOM 585 C C . ASP A 1 83 ? 85.353 11.872 -54.335 1.00 76.00 83 ASP A C 1
ATOM 587 O O . ASP A 1 83 ? 84.343 12.228 -54.939 1.00 76.00 83 ASP A O 1
ATOM 591 N N . LEU A 1 84 ? 86.022 10.769 -54.693 1.00 78.00 84 LEU A N 1
ATOM 592 C CA . LEU A 1 84 ? 85.617 9.899 -55.799 1.00 78.00 84 LEU A CA 1
ATOM 593 C C . LEU A 1 84 ? 84.934 8.627 -55.287 1.00 78.00 84 LEU A C 1
ATOM 595 O O . LEU A 1 84 ? 85.426 7.964 -54.369 1.00 78.00 84 LEU A O 1
ATOM 599 N N . CYS A 1 85 ? 83.840 8.256 -55.948 1.00 83.19 85 CYS A N 1
ATOM 600 C CA . CYS A 1 85 ? 83.112 7.013 -55.721 1.00 83.19 85 CYS A CA 1
ATOM 601 C C . CYS A 1 85 ? 83.225 6.078 -56.933 1.00 83.19 85 CYS A C 1
ATOM 603 O O . CYS A 1 85 ? 83.553 6.493 -58.045 1.00 83.19 85 CYS A O 1
ATOM 605 N N . LEU A 1 86 ? 83.030 4.783 -56.703 1.00 84.50 86 LEU A N 1
ATOM 606 C CA . LEU A 1 86 ? 83.074 3.744 -57.723 1.00 84.50 86 LEU A CA 1
ATOM 607 C C . LEU A 1 86 ? 81.740 3.709 -58.477 1.00 84.50 86 LEU A C 1
ATOM 609 O O . LEU A 1 86 ? 80.680 3.650 -57.865 1.00 84.50 86 LEU A O 1
ATOM 613 N N . GLY A 1 87 ? 81.796 3.662 -59.808 1.00 80.50 87 GLY A N 1
ATOM 614 C CA . GLY A 1 87 ? 80.593 3.645 -60.645 1.00 80.50 87 GLY A CA 1
ATOM 615 C C . GLY A 1 87 ? 79.980 5.036 -60.802 1.00 80.50 87 GLY A C 1
ATOM 616 O O . GLY A 1 87 ? 80.717 6.009 -60.937 1.00 80.50 87 GLY A O 1
ATOM 617 N N . ASP A 1 88 ? 78.650 5.103 -60.805 1.00 77.06 88 ASP A N 1
ATOM 618 C CA . ASP A 1 88 ? 77.884 6.341 -61.023 1.00 77.06 88 ASP A CA 1
ATOM 619 C C . ASP A 1 88 ? 77.540 7.075 -59.708 1.00 77.06 88 ASP A C 1
ATOM 621 O O . ASP A 1 88 ? 76.777 8.032 -59.723 1.00 77.06 88 ASP A O 1
ATOM 625 N N . LEU A 1 89 ? 78.083 6.618 -58.573 1.00 79.62 89 LEU A N 1
ATOM 626 C CA . LEU A 1 89 ? 77.855 7.168 -57.232 1.00 79.62 89 LEU A CA 1
ATOM 627 C C . LEU A 1 89 ? 78.506 8.555 -57.055 1.00 79.62 89 LEU A C 1
ATOM 629 O O . LEU A 1 89 ? 79.562 8.833 -57.627 1.00 79.62 89 LEU A O 1
ATOM 633 N N . GLU A 1 90 ? 77.930 9.393 -56.194 1.00 80.94 90 GLU A N 1
ATOM 634 C CA . GLU A 1 90 ? 78.437 10.728 -55.859 1.00 80.94 90 GLU A CA 1
ATOM 635 C C . GLU A 1 90 ? 78.907 10.804 -54.400 1.00 80.94 90 GLU A C 1
ATOM 637 O O . GLU A 1 90 ? 78.269 10.281 -53.484 1.00 80.94 90 GLU A O 1
ATOM 642 N N . CYS A 1 91 ? 80.043 11.472 -54.173 1.00 78.94 91 CYS A N 1
ATOM 643 C CA . CYS A 1 91 ? 80.556 11.702 -52.827 1.00 78.94 91 CYS A CA 1
ATOM 644 C C . CYS A 1 91 ? 79.839 12.900 -52.199 1.00 78.94 91 CYS A C 1
ATOM 646 O O . CYS A 1 91 ? 80.109 14.049 -52.553 1.00 78.94 91 CYS A O 1
ATOM 648 N N . SER A 1 92 ? 78.950 12.639 -51.242 1.00 77.62 92 SER A N 1
ATOM 649 C CA . SER A 1 92 ? 78.253 13.669 -50.475 1.00 77.62 92 SER A CA 1
ATOM 650 C C . SER A 1 92 ? 78.641 13.552 -49.005 1.00 77.62 92 SER A C 1
ATOM 652 O O . SER A 1 92 ? 78.505 12.496 -48.392 1.00 77.62 92 SER A O 1
ATOM 654 N N . ASN A 1 93 ? 79.198 14.626 -48.437 1.00 72.00 93 ASN A N 1
ATOM 655 C CA . ASN A 1 93 ? 79.672 14.675 -47.046 1.00 72.00 93 ASN A CA 1
ATOM 656 C C . ASN A 1 93 ? 80.636 13.531 -46.653 1.00 72.00 93 ASN A C 1
ATOM 658 O O . ASN A 1 93 ? 80.665 13.086 -45.506 1.00 72.00 93 ASN A O 1
ATOM 662 N N . GLY A 1 94 ? 81.481 13.083 -47.587 1.00 75.62 94 GLY A N 1
ATOM 663 C CA . GLY A 1 94 ? 82.506 12.060 -47.349 1.00 75.62 94 GLY A CA 1
ATOM 664 C C . GLY A 1 94 ? 82.011 10.613 -47.430 1.00 75.62 94 GLY A C 1
ATOM 665 O O . GLY A 1 94 ? 82.788 9.710 -47.115 1.00 75.62 94 GLY A O 1
ATOM 666 N N . ILE A 1 95 ? 80.770 10.388 -47.875 1.00 76.12 95 ILE A N 1
ATOM 667 C CA . ILE A 1 95 ? 80.175 9.065 -48.109 1.00 76.12 95 ILE A CA 1
ATOM 668 C C . ILE A 1 95 ? 79.707 8.964 -49.565 1.00 76.12 95 ILE A C 1
ATOM 670 O O . ILE A 1 95 ? 79.217 9.935 -50.141 1.00 76.12 95 ILE A O 1
ATOM 674 N N . CYS A 1 96 ? 79.877 7.787 -50.159 1.00 80.81 96 CYS A N 1
ATOM 675 C CA . CYS A 1 96 ? 79.430 7.484 -51.510 1.00 80.81 96 CYS A CA 1
ATOM 676 C C . CYS A 1 96 ? 77.978 7.032 -51.517 1.00 80.81 96 CYS A C 1
ATOM 678 O O . CYS A 1 96 ? 77.664 5.924 -51.086 1.00 80.81 96 CYS A O 1
ATOM 680 N N . LEU A 1 97 ? 77.113 7.893 -52.035 1.00 75.94 97 LEU A N 1
ATOM 681 C CA . LEU A 1 97 ? 75.690 7.628 -52.187 1.00 75.94 97 LEU A CA 1
ATOM 682 C C . LEU A 1 97 ? 75.360 7.497 -53.676 1.00 75.94 97 LEU A C 1
ATOM 684 O O . LEU A 1 97 ? 76.108 8.008 -54.518 1.00 75.94 97 LEU A O 1
ATOM 688 N N . PRO A 1 98 ? 74.258 6.823 -54.037 1.00 71.94 98 PRO A N 1
ATOM 689 C CA . PRO A 1 98 ? 73.702 6.948 -55.376 1.00 71.94 98 PRO A CA 1
ATOM 690 C C . PRO A 1 98 ? 73.594 8.435 -55.744 1.00 71.94 98 PRO A C 1
ATOM 692 O O . PRO A 1 98 ? 73.283 9.238 -54.857 1.00 71.94 98 PRO A O 1
ATOM 695 N N . PRO A 1 99 ? 73.893 8.819 -57.001 1.00 66.88 99 PRO A N 1
ATOM 696 C CA . PRO A 1 99 ? 73.775 10.207 -57.434 1.00 66.88 99 PRO A CA 1
ATOM 697 C C . PRO A 1 99 ? 72.385 10.676 -57.035 1.00 66.88 99 PRO A C 1
ATOM 699 O O . PRO A 1 99 ? 71.425 9.945 -57.290 1.00 66.88 99 PRO A O 1
ATOM 702 N N . GLY A 1 100 ? 72.326 11.809 -56.324 1.00 59.81 100 GLY A 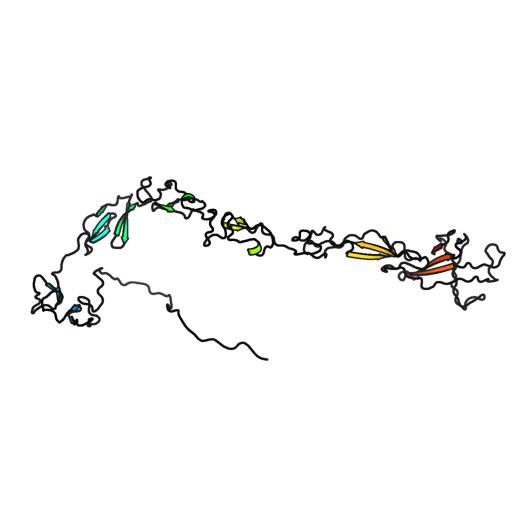N 1
ATOM 703 C CA . GLY A 1 100 ? 71.123 12.289 -55.655 1.00 59.81 100 GLY A CA 1
ATOM 704 C C . GLY A 1 100 ? 69.972 12.247 -56.635 1.00 59.81 100 GLY A C 1
ATOM 705 O O . GLY A 1 100 ? 69.896 13.074 -57.542 1.00 59.81 100 GLY A O 1
ATOM 706 N N . ASN A 1 101 ? 69.148 11.212 -56.516 1.00 54.72 101 ASN A N 1
ATOM 707 C CA . ASN A 1 101 ? 68.100 11.045 -57.475 1.00 54.72 101 ASN A CA 1
ATOM 708 C C . ASN A 1 101 ? 67.042 12.057 -57.070 1.00 54.72 101 ASN A C 1
ATOM 710 O O . ASN A 1 101 ? 66.477 11.981 -55.977 1.00 54.72 101 ASN A O 1
ATOM 714 N N . ASP A 1 102 ? 66.746 12.954 -58.000 1.00 58.28 102 ASP A N 1
ATOM 715 C CA . ASP A 1 102 ? 65.400 13.448 -58.249 1.00 58.28 102 ASP A CA 1
ATOM 716 C C . ASP A 1 102 ? 64.422 12.258 -58.496 1.00 58.28 102 ASP A C 1
ATOM 718 O O . ASP A 1 102 ? 63.561 12.323 -59.372 1.00 58.28 102 ASP A O 1
ATOM 722 N N . ASP A 1 103 ? 64.506 11.160 -57.723 1.00 62.94 103 ASP A N 1
ATOM 723 C CA . ASP A 1 103 ? 63.507 10.093 -57.622 1.00 62.94 103 ASP A CA 1
ATOM 724 C C . ASP A 1 103 ? 62.403 10.591 -56.696 1.00 62.94 103 ASP A C 1
ATOM 726 O O . ASP A 1 103 ? 61.980 9.936 -55.740 1.00 62.94 103 ASP A O 1
ATOM 730 N N . CYS A 1 104 ? 61.911 11.788 -56.986 1.00 67.31 104 CYS A N 1
ATOM 731 C CA . CYS A 1 104 ? 60.590 12.142 -56.550 1.00 67.31 104 CYS A CA 1
ATOM 732 C C . CYS A 1 104 ? 59.667 11.175 -57.291 1.00 67.31 104 CYS A C 1
ATOM 734 O O . CYS A 1 104 ? 59.451 11.302 -58.500 1.00 67.31 104 CYS A O 1
ATOM 736 N N . ALA A 1 105 ? 59.199 10.141 -56.589 1.00 73.31 105 ALA A N 1
ATOM 737 C CA . ALA A 1 105 ? 58.280 9.173 -57.148 1.00 73.31 105 ALA A CA 1
ATOM 738 C C . ALA A 1 105 ? 57.067 9.966 -57.650 1.00 73.31 105 ALA A C 1
ATOM 740 O O . ALA A 1 105 ? 56.409 10.639 -56.848 1.00 73.31 105 ALA A O 1
ATOM 741 N N . PRO A 1 106 ? 56.795 9.977 -58.966 1.00 72.62 106 PRO A N 1
ATOM 742 C CA . PRO A 1 106 ? 55.694 10.764 -59.485 1.00 72.62 106 PRO A CA 1
ATOM 743 C C . PRO A 1 106 ? 54.389 10.182 -58.946 1.00 72.62 106 PRO A C 1
ATOM 745 O O . PRO A 1 106 ? 54.227 8.962 -58.926 1.00 72.62 106 PRO A O 1
ATOM 748 N N . MET A 1 107 ? 53.447 11.050 -58.563 1.00 75.50 107 MET A N 1
ATOM 749 C CA . MET A 1 107 ? 52.141 10.638 -58.023 1.00 75.50 107 MET A CA 1
ATOM 750 C C . MET A 1 107 ? 52.251 9.815 -56.724 1.00 75.50 107 MET A C 1
ATOM 752 O O . MET A 1 107 ? 51.528 8.836 -56.550 1.00 75.50 107 MET A O 1
ATOM 756 N N . ALA A 1 108 ? 53.166 10.189 -55.828 1.00 81.69 108 ALA A N 1
ATOM 757 C CA . ALA A 1 108 ? 53.335 9.531 -54.534 1.00 81.69 108 ALA A CA 1
ATOM 758 C C . ALA A 1 108 ? 52.155 9.796 -53.589 1.00 81.69 108 ALA A C 1
ATOM 760 O O . ALA A 1 108 ? 51.702 8.886 -52.900 1.00 81.69 108 ALA A O 1
ATOM 761 N N . GLU A 1 109 ? 51.640 11.027 -53.593 1.00 83.25 109 GLU A N 1
ATOM 762 C CA . GLU A 1 109 ? 50.568 11.483 -52.705 1.00 83.25 109 GLU A CA 1
ATOM 763 C C . GLU A 1 109 ? 49.563 12.344 -53.476 1.00 83.25 109 GLU A C 1
ATOM 765 O O . GLU A 1 109 ? 49.794 12.715 -54.629 1.00 83.25 109 GLU A O 1
ATOM 770 N N . PHE A 1 110 ? 48.418 12.656 -52.875 1.00 86.56 110 PHE A N 1
ATOM 771 C CA . PHE A 1 110 ? 47.431 13.550 -53.470 1.00 86.56 110 PHE A CA 1
ATOM 772 C C . PHE A 1 110 ? 46.723 14.364 -52.394 1.00 86.56 110 PHE A C 1
ATOM 774 O O . PHE A 1 110 ? 46.225 13.793 -51.429 1.00 86.56 110 PHE A O 1
ATOM 781 N N . HIS A 1 111 ? 46.674 15.681 -52.600 1.00 88.06 111 HIS A N 1
ATOM 782 C CA . HIS A 1 111 ? 46.182 16.669 -51.634 1.00 88.06 111 HIS A CA 1
ATOM 783 C C . HIS A 1 111 ? 45.265 17.690 -52.313 1.00 88.06 111 HIS A C 1
ATOM 785 O O . HIS A 1 111 ? 45.317 17.882 -53.537 1.00 88.06 111 HIS A O 1
ATOM 791 N N . CYS A 1 112 ? 44.445 18.366 -51.516 1.00 90.19 112 CYS A N 1
ATOM 792 C CA . CYS A 1 112 ? 43.558 19.425 -51.972 1.00 90.19 112 CYS A CA 1
ATOM 793 C C . CYS A 1 112 ? 44.297 20.743 -52.239 1.00 90.19 112 CYS A C 1
ATOM 795 O O . CYS A 1 112 ? 44.880 21.348 -51.342 1.00 90.19 112 CYS A O 1
ATOM 797 N N . VAL A 1 113 ? 44.196 21.255 -53.468 1.00 90.88 113 VAL A N 1
ATOM 798 C CA . VAL A 1 113 ? 44.666 22.598 -53.840 1.00 90.88 113 VAL A CA 1
ATOM 799 C C . VAL A 1 113 ? 43.560 23.319 -54.597 1.00 90.88 113 VAL A C 1
ATOM 801 O O . VAL A 1 113 ? 43.039 22.809 -55.586 1.00 90.88 113 VAL A O 1
ATOM 804 N N . ASP A 1 114 ? 43.184 24.507 -54.118 1.00 87.81 114 ASP A N 1
ATOM 805 C CA . ASP A 1 114 ? 42.161 25.371 -54.729 1.00 87.81 114 ASP A CA 1
ATOM 806 C C . ASP A 1 114 ? 40.818 24.669 -55.015 1.00 87.81 114 ASP A C 1
ATOM 808 O O . ASP A 1 114 ? 40.120 24.986 -55.976 1.00 87.81 114 ASP A O 1
ATOM 812 N N . GLY A 1 115 ? 40.435 23.724 -54.150 1.00 84.00 115 GLY A N 1
ATOM 813 C CA . GLY A 1 115 ? 39.169 22.998 -54.258 1.00 84.00 115 GLY A CA 1
ATOM 814 C C . GLY A 1 115 ? 39.193 21.803 -55.211 1.00 84.00 115 GLY A C 1
ATOM 815 O O . GLY A 1 115 ? 38.140 21.227 -55.432 1.00 84.00 115 GLY A O 1
ATOM 816 N N . ALA A 1 116 ? 40.355 21.395 -55.720 1.00 89.62 116 ALA A N 1
ATOM 817 C CA . ALA A 1 116 ? 40.532 20.204 -56.547 1.00 89.62 116 ALA A CA 1
ATOM 818 C C . ALA A 1 116 ? 41.656 19.308 -55.999 1.00 89.62 116 ALA A C 1
ATOM 820 O O . ALA A 1 116 ? 42.531 19.769 -55.265 1.00 89.62 116 ALA A O 1
ATOM 821 N N . VAL A 1 117 ? 41.651 18.024 -56.355 1.00 91.38 117 VAL A N 1
ATOM 822 C CA . VAL A 1 117 ? 42.670 17.060 -55.925 1.00 91.38 117 VAL A CA 1
ATOM 823 C C . VAL A 1 117 ? 43.825 17.063 -56.923 1.00 91.38 117 VAL A C 1
ATOM 825 O O . VAL A 1 117 ? 43.636 16.779 -58.109 1.00 91.38 117 VAL A O 1
ATOM 828 N N . TYR A 1 118 ? 45.043 17.319 -56.450 1.00 91.75 118 TYR A N 1
ATOM 829 C CA . TYR A 1 118 ? 46.264 17.262 -57.257 1.00 91.75 118 TYR A CA 1
ATOM 830 C C . TYR A 1 118 ? 47.181 16.144 -56.781 1.00 91.75 118 TYR A C 1
ATOM 832 O O . TYR A 1 118 ? 47.237 15.844 -55.593 1.00 91.75 118 TYR A O 1
ATOM 840 N N . TRP A 1 119 ? 47.919 15.540 -57.711 1.00 88.56 119 TRP A N 1
ATOM 841 C CA . TRP A 1 119 ? 49.024 14.649 -57.371 1.00 88.56 119 TRP A CA 1
ATOM 842 C C . TRP A 1 119 ? 50.207 15.445 -56.838 1.00 88.56 119 TRP A C 1
ATOM 844 O O . TRP A 1 119 ? 50.472 16.541 -57.318 1.00 88.56 119 TRP A O 1
ATOM 854 N N . PHE A 1 120 ? 50.955 14.852 -55.924 1.00 87.38 120 PHE A N 1
ATOM 855 C CA . PHE A 1 120 ? 52.234 15.334 -55.435 1.00 87.38 120 PHE A CA 1
ATOM 856 C C . PHE A 1 120 ? 53.268 14.231 -55.625 1.00 87.38 120 PHE A C 1
ATOM 858 O O . PHE A 1 120 ? 52.956 13.040 -55.527 1.00 87.38 120 PHE A O 1
ATOM 865 N N . ASP A 1 121 ? 54.485 14.613 -55.987 1.00 83.44 121 ASP A N 1
ATOM 866 C CA . ASP A 1 121 ? 55.598 13.670 -55.963 1.00 83.44 121 ASP A CA 1
ATOM 867 C C . ASP A 1 121 ? 56.064 13.409 -54.521 1.00 83.44 121 ASP A C 1
ATOM 869 O O . ASP A 1 121 ? 55.660 14.111 -53.592 1.00 83.44 121 ASP A O 1
ATOM 873 N N . SER A 1 122 ? 56.914 12.401 -54.308 1.00 81.44 122 SER A N 1
ATOM 874 C CA . SER A 1 122 ? 57.416 12.076 -52.959 1.00 81.44 122 SER A CA 1
ATOM 875 C C . SER A 1 122 ? 58.323 13.156 -52.351 1.00 81.44 122 SER A C 1
ATOM 877 O O . SER A 1 122 ? 58.848 12.965 -51.260 1.00 81.44 122 SER A O 1
ATOM 879 N N . CYS A 1 123 ? 58.532 14.271 -53.054 1.00 79.50 123 CYS A N 1
ATOM 880 C CA . CYS A 1 123 ? 59.275 15.438 -52.595 1.00 79.50 123 CYS A CA 1
ATOM 881 C C . CYS A 1 123 ? 58.351 16.631 -52.286 1.00 79.50 123 CYS A C 1
ATOM 883 O O . CYS A 1 123 ? 58.840 17.699 -51.915 1.00 79.50 123 CYS A O 1
ATOM 885 N N . GLY A 1 124 ? 57.029 16.473 -52.437 1.00 78.38 124 GLY A N 1
ATOM 886 C CA . GLY A 1 124 ? 56.031 17.497 -52.136 1.00 78.38 124 GLY A CA 1
ATOM 887 C C . GLY A 1 124 ? 55.799 18.521 -53.249 1.00 78.38 124 GLY A C 1
ATOM 888 O O . GLY A 1 124 ? 55.140 19.534 -53.010 1.00 78.38 124 GLY A O 1
ATOM 889 N N . SER A 1 125 ? 56.292 18.293 -54.472 1.00 85.44 125 SER A N 1
ATOM 890 C CA . SER A 1 125 ? 55.971 19.176 -55.599 1.00 85.44 125 SER A CA 1
ATOM 891 C C . SER A 1 125 ? 54.604 18.830 -56.185 1.00 85.44 125 SER A C 1
ATOM 893 O O . SER A 1 125 ? 54.330 17.676 -56.522 1.00 85.44 125 SER A O 1
ATOM 895 N N . GLN A 1 126 ? 53.755 19.846 -56.359 1.00 88.75 126 GLN A N 1
ATOM 896 C CA . GLN A 1 126 ? 52.444 19.694 -56.990 1.00 88.75 126 GLN A CA 1
ATOM 897 C C . GLN A 1 126 ? 52.595 19.313 -58.470 1.00 88.75 126 GLN A C 1
ATOM 899 O O . GLN A 1 126 ? 53.195 20.029 -59.273 1.00 88.75 126 GLN A O 1
ATOM 904 N N . GLY A 1 127 ? 52.014 18.175 -58.820 1.00 85.81 127 GLY A N 1
ATOM 905 C CA . GLY A 1 127 ? 51.946 17.604 -60.154 1.00 85.81 127 GLY A CA 1
ATOM 906 C C . GLY A 1 127 ? 50.598 17.843 -60.839 1.00 85.81 127 GLY A C 1
ATOM 907 O O . GLY A 1 127 ? 49.965 18.890 -60.706 1.00 85.81 127 GLY A O 1
ATOM 908 N N . ALA A 1 128 ? 50.172 16.871 -61.647 1.00 88.88 128 ALA A N 1
ATOM 909 C CA . ALA A 1 128 ? 48.955 16.980 -62.446 1.00 88.88 128 ALA A CA 1
ATOM 910 C C . ALA A 1 128 ? 47.678 16.955 -61.588 1.00 88.88 128 ALA A C 1
ATOM 912 O O . ALA A 1 128 ? 47.623 16.308 -60.543 1.00 88.88 128 ALA A O 1
ATOM 913 N N . LEU A 1 129 ? 46.628 17.606 -62.095 1.00 89.69 129 LEU A N 1
ATOM 914 C CA . LEU A 1 129 ? 45.265 17.488 -61.583 1.00 89.69 129 LEU A CA 1
ATOM 915 C C . LEU A 1 129 ? 44.829 16.014 -61.612 1.00 89.69 129 LEU A C 1
ATOM 917 O O . LEU A 1 129 ? 44.865 15.376 -62.668 1.00 89.69 129 LEU A O 1
ATOM 921 N N . LYS A 1 130 ? 44.443 15.480 -60.453 1.00 88.19 130 LYS A N 1
ATOM 922 C CA . LYS A 1 130 ? 43.897 14.128 -60.296 1.00 88.19 130 LYS A CA 1
ATOM 923 C C . LYS A 1 130 ? 42.386 14.137 -60.508 1.00 88.19 130 LYS A C 1
ATOM 925 O O . LYS A 1 130 ? 41.879 13.317 -61.268 1.00 88.19 130 LYS A O 1
ATOM 930 N N . GLU A 1 131 ? 41.698 15.065 -59.852 1.00 89.31 131 GLU A N 1
ATOM 931 C CA . GLU A 1 131 ? 40.242 15.201 -59.873 1.00 89.31 131 GLU A CA 1
ATOM 932 C C . GLU A 1 131 ? 39.859 16.666 -59.638 1.00 89.31 131 GLU A C 1
ATOM 934 O O . GLU A 1 131 ? 40.412 17.306 -58.748 1.00 89.31 131 GLU A O 1
ATOM 939 N N . ASP A 1 132 ? 38.946 17.208 -60.444 1.00 89.94 132 ASP A N 1
ATOM 940 C CA . ASP A 1 132 ? 38.429 18.574 -60.289 1.00 89.94 132 ASP A CA 1
ATOM 941 C C . ASP A 1 132 ? 37.096 18.516 -59.544 1.00 89.94 132 ASP A C 1
ATOM 943 O O . ASP A 1 132 ? 36.139 17.950 -60.079 1.00 89.94 132 ASP A O 1
ATOM 947 N N . CYS A 1 133 ? 37.025 19.051 -58.321 1.00 85.50 133 CYS A N 1
ATOM 948 C CA . CYS A 1 133 ? 35.777 19.000 -57.564 1.00 85.50 133 CYS A CA 1
ATOM 949 C C . CYS A 1 133 ? 34.821 20.078 -58.072 1.00 85.50 133 CYS A C 1
ATOM 951 O O . CYS A 1 133 ? 35.162 21.260 -58.175 1.00 85.50 133 CYS A O 1
ATOM 953 N N . GLU A 1 134 ? 33.596 19.670 -58.388 1.00 83.50 134 GLU A N 1
ATOM 954 C CA . GLU A 1 134 ? 32.626 20.558 -59.011 1.00 83.50 134 GLU A CA 1
ATOM 955 C C . GLU A 1 134 ? 32.234 21.708 -58.065 1.00 83.50 134 GLU A C 1
ATOM 957 O O . GLU A 1 134 ? 31.705 21.523 -56.964 1.00 83.50 134 GLU A O 1
ATOM 962 N N . THR A 1 135 ? 32.515 22.937 -58.504 1.00 74.50 135 THR A N 1
ATOM 963 C CA . THR A 1 135 ? 32.349 24.136 -57.681 1.00 74.50 135 THR A CA 1
ATOM 964 C C . THR A 1 135 ? 30.882 24.346 -57.305 1.00 74.50 135 THR A C 1
ATOM 966 O O . THR A 1 135 ? 30.050 24.679 -58.149 1.00 74.50 135 THR A O 1
ATOM 969 N N . GLY A 1 136 ? 30.580 24.225 -56.012 1.00 67.81 136 GLY A N 1
ATOM 970 C CA . GLY A 1 136 ? 29.245 24.446 -55.450 1.00 67.81 136 GLY A CA 1
ATOM 971 C C . GLY A 1 136 ? 28.434 23.173 -55.196 1.00 67.81 136 GLY A C 1
ATOM 972 O O . GLY A 1 136 ? 27.402 23.268 -54.538 1.00 67.81 136 GLY A O 1
ATOM 973 N N . THR A 1 137 ? 28.898 22.008 -55.655 1.00 68.38 137 THR A N 1
ATOM 974 C CA . THR A 1 137 ? 28.301 20.693 -55.347 1.00 68.38 137 THR A CA 1
ATOM 975 C C . THR A 1 137 ? 29.265 19.800 -54.573 1.00 68.38 137 THR A C 1
ATOM 977 O O . THR A 1 137 ? 28.810 19.006 -53.754 1.00 68.38 137 THR A O 1
ATOM 980 N N . GLN A 1 138 ? 30.578 19.969 -54.755 1.00 80.12 138 GLN A N 1
ATOM 981 C CA . GLN A 1 138 ? 31.620 19.197 -54.084 1.00 80.12 138 GLN A CA 1
ATOM 982 C C . GLN A 1 138 ? 32.668 20.091 -53.400 1.00 80.12 138 GLN A C 1
ATOM 984 O O . GLN A 1 138 ? 32.961 21.203 -53.838 1.00 80.12 138 GLN A O 1
ATOM 989 N N . GLN A 1 139 ? 33.236 19.587 -52.309 1.00 84.62 139 GLN A N 1
ATOM 990 C CA . GLN A 1 139 ? 34.380 20.108 -51.585 1.00 84.62 139 GLN A CA 1
ATOM 991 C C . GLN A 1 139 ? 35.515 19.100 -51.692 1.00 84.62 139 GLN A C 1
ATOM 993 O O . GLN A 1 139 ? 35.314 17.906 -51.491 1.00 84.62 139 GLN A O 1
ATOM 998 N N . CYS A 1 140 ? 36.725 19.583 -51.930 1.00 86.50 140 CYS A N 1
ATOM 999 C CA . CYS A 1 140 ? 37.902 18.764 -51.697 1.00 86.50 140 CYS A CA 1
ATOM 1000 C C . CYS A 1 140 ? 38.144 18.648 -50.185 1.00 86.50 140 CYS A C 1
ATOM 1002 O O . CYS A 1 140 ? 38.155 19.666 -49.484 1.00 86.50 140 CYS A O 1
ATOM 1004 N N . VAL A 1 141 ? 38.314 17.425 -49.684 1.00 83.94 141 VAL A N 1
ATOM 1005 C CA . VAL A 1 141 ? 38.666 17.164 -48.283 1.00 83.94 141 VAL A CA 1
ATOM 1006 C C . VAL A 1 141 ? 39.923 16.303 -48.221 1.00 83.94 141 VAL A C 1
ATOM 1008 O O . VAL A 1 141 ? 39.974 15.225 -48.814 1.00 83.94 141 VAL A O 1
ATOM 1011 N N . ASP A 1 142 ? 40.916 16.780 -47.468 1.00 86.06 142 ASP A N 1
ATOM 1012 C CA . ASP A 1 142 ? 42.087 16.000 -47.073 1.00 86.06 142 ASP A CA 1
ATOM 1013 C C . ASP A 1 142 ? 41.717 15.177 -45.834 1.00 86.06 142 ASP A C 1
ATOM 1015 O O . ASP A 1 142 ? 41.480 15.727 -44.756 1.00 86.06 142 ASP A O 1
ATOM 1019 N N . MET A 1 143 ? 41.628 13.854 -45.981 1.00 69.94 143 MET A N 1
ATOM 1020 C CA . MET A 1 143 ? 41.312 12.970 -44.854 1.00 69.94 143 MET A CA 1
ATOM 1021 C C . MET A 1 143 ? 42.550 12.605 -44.042 1.00 69.94 143 MET A C 1
ATOM 1023 O O . MET A 1 143 ? 42.419 12.345 -42.850 1.00 69.94 143 MET A O 1
ATOM 1027 N N . ASN A 1 144 ? 43.722 12.567 -44.688 1.00 70.81 144 ASN A N 1
ATOM 1028 C CA . ASN A 1 144 ? 45.051 12.326 -44.116 1.00 70.81 144 ASN A CA 1
ATOM 1029 C C . ASN A 1 144 ? 46.132 12.864 -45.076 1.00 70.81 144 ASN A C 1
ATOM 1031 O O . ASN A 1 144 ? 45.839 13.117 -46.240 1.00 70.81 144 ASN A O 1
ATOM 1035 N N . PHE A 1 145 ? 47.402 12.919 -44.644 1.00 60.25 145 PHE A N 1
ATOM 1036 C CA . PHE A 1 145 ? 48.549 13.351 -45.474 1.00 60.25 145 PHE A CA 1
ATOM 1037 C C . PHE A 1 145 ? 48.829 12.491 -46.732 1.00 60.25 145 PHE A C 1
ATOM 1039 O O . PHE A 1 145 ? 49.806 12.731 -47.422 1.00 60.25 145 PHE A O 1
ATOM 1046 N N . THR A 1 146 ? 48.021 11.475 -47.041 1.00 67.44 146 THR A N 1
ATOM 1047 C CA . THR A 1 146 ? 48.182 10.632 -48.244 1.00 67.44 146 THR A CA 1
ATOM 1048 C C . THR A 1 146 ? 46.867 10.381 -48.990 1.00 67.44 146 THR A C 1
ATOM 1050 O O . THR A 1 146 ? 46.876 9.700 -50.016 1.00 67.44 146 THR A O 1
ATOM 1053 N N . GLU A 1 147 ? 45.736 10.919 -48.508 1.00 77.19 147 GLU A N 1
ATOM 1054 C CA . GLU A 1 147 ? 44.410 10.642 -49.071 1.00 77.19 147 GLU A CA 1
ATOM 1055 C C . GLU A 1 147 ? 43.511 11.892 -49.120 1.00 77.19 147 GLU A C 1
ATOM 1057 O O . GLU A 1 147 ? 43.076 12.402 -48.085 1.00 77.19 147 GLU A O 1
ATOM 1062 N N . ALA A 1 148 ? 43.166 12.313 -50.342 1.00 83.81 148 ALA A N 1
ATOM 1063 C CA . ALA A 1 148 ? 42.224 13.389 -50.660 1.00 83.81 148 ALA A CA 1
ATOM 1064 C C . ALA A 1 148 ? 41.222 12.982 -51.760 1.00 83.81 148 ALA A C 1
ATOM 1066 O O . ALA A 1 148 ? 41.583 12.278 -52.714 1.00 83.81 148 ALA A O 1
ATOM 1067 N N . TYR A 1 149 ? 39.969 13.428 -51.633 1.00 85.31 149 TYR A N 1
ATOM 1068 C CA . TYR A 1 149 ? 38.888 13.185 -52.600 1.00 85.31 149 TYR A CA 1
ATOM 1069 C C . TYR A 1 149 ? 37.860 14.320 -52.613 1.00 85.31 149 TYR A C 1
ATOM 1071 O O . TYR A 1 149 ? 37.752 15.107 -51.668 1.00 85.31 149 TYR A O 1
ATOM 1079 N N . CYS A 1 150 ? 37.091 14.388 -53.698 1.00 84.69 150 CYS A N 1
ATOM 1080 C CA . CYS A 1 150 ? 35.935 15.265 -53.800 1.00 84.69 150 CYS A CA 1
ATOM 1081 C C . CYS A 1 150 ? 34.744 14.651 -53.048 1.00 84.69 150 CYS A C 1
ATOM 1083 O O . CYS A 1 150 ? 34.234 13.599 -53.431 1.00 84.69 150 CYS A O 1
ATOM 1085 N N . VAL A 1 151 ? 34.284 15.312 -51.986 1.00 75.81 151 VAL A N 1
ATOM 1086 C CA . VAL A 1 151 ? 33.033 14.981 -51.281 1.00 75.81 151 VAL A CA 1
ATOM 1087 C C . VAL A 1 151 ? 31.946 15.979 -51.619 1.00 75.81 151 VAL A C 1
ATOM 1089 O O . VAL A 1 151 ? 32.259 17.143 -51.822 1.00 75.81 151 VAL A O 1
ATOM 1092 N N . PRO A 1 152 ? 30.665 15.607 -51.641 1.00 73.75 152 PRO A N 1
ATOM 1093 C CA . PRO A 1 152 ? 29.594 16.590 -51.735 1.00 73.75 152 PRO A CA 1
ATOM 1094 C C . PRO A 1 152 ? 29.600 17.603 -50.573 1.00 73.75 152 PRO A C 1
ATOM 1096 O O . PRO A 1 152 ? 29.848 17.236 -49.427 1.00 73.75 152 PRO A O 1
ATOM 1099 N N . LEU A 1 153 ? 29.331 18.881 -50.871 1.00 63.62 153 LEU A N 1
ATOM 1100 C CA . LEU A 1 153 ? 29.365 19.997 -49.905 1.00 63.62 153 LEU A CA 1
ATOM 1101 C C . LEU A 1 153 ? 28.223 19.958 -48.875 1.00 63.62 153 LEU A C 1
ATOM 1103 O O . LEU A 1 153 ? 28.398 20.426 -47.755 1.00 63.62 153 LEU A O 1
ATOM 1107 N N . GLU A 1 154 ? 27.058 19.429 -49.247 1.00 57.28 154 GLU A N 1
ATOM 1108 C CA . GLU A 1 154 ? 25.833 19.441 -48.440 1.00 57.28 154 GLU A CA 1
ATOM 1109 C C . GLU A 1 154 ? 24.957 18.231 -48.830 1.00 57.28 154 GLU A C 1
ATOM 1111 O O . GLU A 1 154 ? 24.258 18.282 -49.839 1.00 57.28 154 GLU A O 1
ATOM 1116 N N . GLY A 1 155 ? 24.975 17.162 -48.025 1.00 59.56 155 GLY A N 1
ATOM 1117 C CA . GLY A 1 155 ? 24.005 16.056 -48.078 1.00 59.56 155 GLY A CA 1
ATOM 1118 C C . GLY A 1 155 ? 24.092 15.114 -49.287 1.00 59.56 155 GLY A C 1
ATOM 1119 O O . GLY A 1 155 ? 24.712 15.417 -50.305 1.00 59.56 155 GLY A O 1
ATOM 1120 N N . CYS A 1 156 ? 23.451 13.951 -49.144 1.00 64.88 156 CYS A N 1
ATOM 1121 C CA . CYS A 1 156 ? 23.144 13.024 -50.235 1.00 64.88 156 CYS A CA 1
ATOM 1122 C C . CYS A 1 156 ? 22.445 13.822 -51.366 1.00 64.88 156 CYS A C 1
ATOM 1124 O O . CYS A 1 156 ? 21.422 14.460 -51.090 1.00 64.88 156 CYS A O 1
ATOM 1126 N N . PRO A 1 157 ? 23.046 13.975 -52.567 1.00 55.84 157 PRO A N 1
ATOM 1127 C CA . PRO A 1 157 ? 22.641 15.053 -53.471 1.00 55.84 157 PRO A CA 1
ATOM 1128 C C . PRO A 1 157 ? 22.062 14.594 -54.813 1.00 55.84 157 PRO A C 1
ATOM 1130 O O . PRO A 1 157 ? 21.760 15.456 -55.644 1.00 55.84 157 PRO A O 1
ATOM 1133 N N . ASP A 1 158 ? 21.895 13.294 -55.070 1.00 69.81 158 ASP A N 1
ATOM 1134 C CA . ASP A 1 158 ? 21.329 12.834 -56.348 1.00 69.81 158 ASP A CA 1
ATOM 1135 C C . ASP A 1 158 ? 19.845 12.431 -56.250 1.00 69.81 158 ASP A C 1
ATOM 1137 O O . ASP A 1 158 ? 19.162 12.302 -57.275 1.00 69.81 158 ASP A O 1
ATOM 1141 N N . GLY A 1 159 ? 19.309 12.353 -55.024 1.00 72.69 159 GLY A N 1
ATOM 1142 C CA . GLY A 1 159 ? 17.903 12.051 -54.775 1.00 72.69 159 GLY A CA 1
ATOM 1143 C C . GLY A 1 159 ? 17.530 10.599 -55.086 1.00 72.69 159 GLY A C 1
ATOM 1144 O O . GLY A 1 159 ? 16.337 10.295 -55.185 1.00 72.69 159 GLY A O 1
ATOM 1145 N N . MET A 1 160 ? 18.516 9.717 -55.265 1.00 79.25 160 MET A N 1
ATOM 1146 C CA . MET A 1 160 ? 18.364 8.270 -55.334 1.00 79.25 160 MET A CA 1
ATOM 1147 C C . MET A 1 160 ? 19.3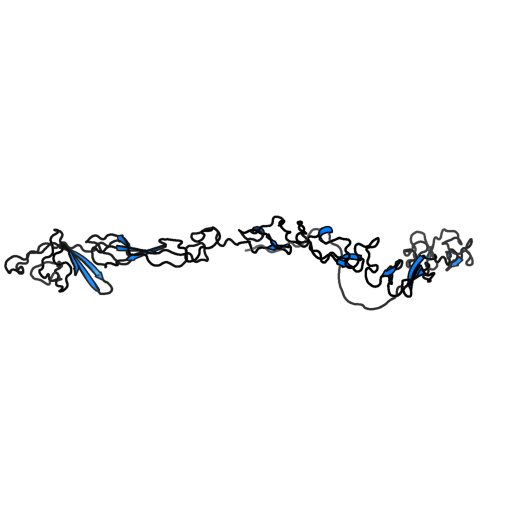60 7.576 -54.398 1.00 79.25 160 MET A C 1
ATOM 1149 O O . MET A 1 160 ? 20.440 8.066 -54.141 1.00 79.25 160 MET A O 1
ATOM 1153 N N . ILE A 1 161 ? 19.023 6.382 -53.912 1.00 82.69 161 ILE A N 1
ATOM 1154 C CA . ILE A 1 161 ? 19.980 5.584 -53.131 1.00 82.69 161 ILE A CA 1
ATOM 1155 C C . ILE A 1 161 ? 20.992 4.940 -54.089 1.00 82.69 161 ILE A C 1
ATOM 1157 O O . ILE A 1 161 ? 20.636 4.054 -54.880 1.00 82.69 161 ILE A O 1
ATOM 1161 N N . GLY A 1 162 ? 22.243 5.394 -54.031 1.00 78.19 162 GLY A N 1
ATOM 1162 C CA . GLY A 1 162 ? 23.356 4.938 -54.858 1.00 78.19 162 GLY A CA 1
ATOM 1163 C C . GLY A 1 162 ? 24.129 3.729 -54.299 1.00 78.19 162 GLY A C 1
ATOM 1164 O O . GLY A 1 162 ? 23.892 3.255 -53.186 1.00 78.19 162 GLY A O 1
ATOM 1165 N N . PRO A 1 163 ? 25.086 3.167 -55.068 1.00 72.44 163 PRO A N 1
ATOM 1166 C CA . PRO A 1 163 ? 25.963 2.104 -54.581 1.00 72.44 163 PRO A CA 1
ATOM 1167 C C . PRO A 1 163 ? 26.828 2.577 -53.401 1.00 72.44 163 PRO A C 1
ATOM 1169 O O . PRO A 1 163 ? 27.718 3.401 -53.583 1.00 72.44 163 PRO A O 1
ATOM 1172 N N . GLY A 1 164 ? 26.616 1.988 -52.220 1.00 76.12 164 GLY A N 1
ATOM 1173 C CA . GLY A 1 164 ? 27.362 2.318 -50.998 1.00 76.12 164 GLY A CA 1
ATOM 1174 C C . GLY A 1 164 ? 26.635 3.268 -50.044 1.00 76.12 164 GLY A C 1
ATOM 1175 O O . GLY A 1 164 ? 27.164 3.537 -48.972 1.00 76.12 164 GLY A O 1
ATOM 1176 N N . GLU A 1 165 ? 25.435 3.723 -50.404 1.00 85.94 165 GLU A N 1
ATOM 1177 C CA . GLU A 1 165 ? 24.556 4.518 -49.547 1.00 85.94 165 GLU A CA 1
ATOM 1178 C C . GLU A 1 165 ? 23.495 3.622 -48.898 1.00 85.94 165 GLU A C 1
ATOM 1180 O O . GLU A 1 165 ? 22.930 2.734 -49.542 1.00 85.94 165 GLU A O 1
ATOM 1185 N N . ASP A 1 166 ? 23.207 3.863 -47.621 1.00 89.19 166 ASP A N 1
ATOM 1186 C CA . ASP A 1 166 ? 22.128 3.186 -46.899 1.00 89.19 166 ASP A CA 1
ATOM 1187 C C . ASP A 1 166 ? 20.770 3.879 -47.130 1.00 89.19 166 ASP A C 1
ATOM 1189 O O . ASP A 1 166 ? 19.717 3.236 -47.097 1.00 89.19 166 ASP A O 1
ATOM 1193 N N . CYS A 1 167 ? 20.785 5.198 -47.352 1.00 90.12 167 CYS A N 1
ATOM 1194 C CA . CYS A 1 167 ? 19.612 6.064 -47.487 1.00 90.12 167 CYS A CA 1
ATOM 1195 C C . CYS A 1 167 ? 19.950 7.385 -48.205 1.00 90.12 167 CYS A C 1
ATOM 1197 O O . CYS A 1 167 ? 21.114 7.754 -48.315 1.00 90.12 167 CYS A O 1
ATOM 1199 N N . GLU A 1 168 ? 18.919 8.118 -48.634 1.00 87.50 168 GLU A N 1
ATOM 1200 C CA . GLU A 1 168 ? 19.016 9.400 -49.344 1.00 87.50 168 GLU A CA 1
ATOM 1201 C C . GLU A 1 168 ? 17.929 10.365 -48.839 1.00 87.50 168 GLU A C 1
ATOM 1203 O O . GLU A 1 168 ? 16.740 10.243 -49.152 1.00 87.50 168 GLU A O 1
ATOM 1208 N N . GLY A 1 169 ? 18.319 11.318 -47.990 1.00 83.94 169 GLY A N 1
ATOM 1209 C CA . GLY A 1 169 ? 17.409 12.302 -47.404 1.00 83.94 169 GLY A CA 1
ATOM 1210 C C . GLY A 1 169 ? 16.241 11.658 -46.640 1.00 83.94 169 GLY A C 1
ATOM 1211 O O . GLY A 1 169 ? 16.406 11.169 -45.523 1.00 83.94 169 GLY A O 1
ATOM 1212 N N . ALA A 1 170 ? 15.038 11.699 -47.225 1.00 85.12 170 ALA A N 1
ATOM 1213 C CA . ALA A 1 170 ? 13.835 11.055 -46.678 1.00 85.12 170 ALA A CA 1
ATOM 1214 C C . ALA A 1 170 ? 13.560 9.657 -47.268 1.00 85.12 170 ALA A C 1
ATOM 1216 O O . ALA A 1 170 ? 12.679 8.950 -46.771 1.00 85.12 170 ALA A O 1
ATOM 1217 N N . ASP A 1 171 ? 14.269 9.264 -48.329 1.00 89.44 171 ASP A N 1
ATOM 1218 C CA . ASP A 1 171 ? 14.229 7.913 -48.873 1.00 89.44 171 ASP A CA 1
ATOM 1219 C C . ASP A 1 171 ? 15.134 6.999 -48.041 1.00 89.44 171 ASP A C 1
ATOM 1221 O O . ASP A 1 171 ? 16.357 7.025 -48.133 1.00 89.44 171 ASP A O 1
ATOM 1225 N N . LEU A 1 172 ? 14.516 6.184 -47.188 1.00 91.81 172 LEU A N 1
ATOM 1226 C CA . LEU A 1 172 ? 15.211 5.234 -46.316 1.00 91.81 172 LEU A CA 1
ATOM 1227 C C . LEU A 1 172 ? 15.356 3.845 -46.961 1.00 91.81 172 LEU A C 1
ATOM 1229 O O . LEU A 1 172 ? 15.591 2.862 -46.260 1.00 91.81 172 LEU A O 1
ATOM 1233 N N . GLY A 1 173 ? 15.098 3.707 -48.268 1.00 90.62 173 GLY A N 1
ATOM 1234 C CA . GLY A 1 173 ? 15.229 2.428 -48.974 1.00 90.62 173 GLY A CA 1
ATOM 1235 C C . GLY A 1 173 ? 14.242 1.363 -48.491 1.00 90.62 173 GLY A C 1
ATOM 1236 O O . GLY A 1 173 ? 14.503 0.163 -48.575 1.00 90.62 173 GLY A O 1
ATOM 1237 N N . GLY A 1 174 ? 13.110 1.799 -47.930 1.00 91.38 174 GLY A N 1
ATOM 1238 C CA . GLY A 1 174 ? 12.125 0.931 -47.283 1.00 91.38 174 GLY A CA 1
ATOM 1239 C C . GLY A 1 174 ? 12.541 0.403 -45.906 1.00 91.38 174 GLY A C 1
ATOM 1240 O O . GLY A 1 174 ? 11.809 -0.414 -45.346 1.00 91.38 174 GLY A O 1
ATOM 1241 N N . GLN A 1 175 ? 13.674 0.851 -45.356 1.00 95.25 175 GLN A N 1
ATOM 1242 C CA . GLN A 1 175 ? 14.072 0.537 -43.990 1.00 95.25 175 GLN A CA 1
ATOM 1243 C C . GLN A 1 175 ? 13.318 1.404 -42.977 1.00 95.25 175 GLN A C 1
ATOM 1245 O O . GLN A 1 175 ? 12.885 2.524 -43.252 1.00 95.25 175 GLN A O 1
ATOM 1250 N N . SER A 1 176 ? 13.164 0.867 -41.777 1.00 93.88 176 SER A N 1
ATOM 1251 C CA . SER A 1 176 ? 12.641 1.543 -40.600 1.00 93.88 176 SER A CA 1
ATOM 1252 C C . SER A 1 176 ? 13.440 1.102 -39.378 1.00 93.88 176 SER A C 1
ATOM 1254 O O . SER A 1 176 ? 14.184 0.124 -39.432 1.00 93.88 176 SER A O 1
ATOM 1256 N N . CYS A 1 177 ? 13.254 1.768 -38.239 1.00 93.38 177 CYS A N 1
ATOM 1257 C CA . CYS A 1 177 ? 13.838 1.301 -36.981 1.00 93.38 177 CYS A CA 1
ATOM 1258 C C . CYS A 1 177 ? 13.505 -0.187 -36.730 1.00 93.38 177 CYS A C 1
ATOM 1260 O O . CYS A 1 177 ? 14.389 -0.968 -36.387 1.00 93.38 177 CYS A O 1
ATOM 1262 N N . GLN A 1 178 ? 12.268 -0.615 -37.016 1.00 90.00 178 GLN A N 1
ATOM 1263 C CA . GLN A 1 178 ? 11.861 -2.017 -36.872 1.00 90.00 178 GLN A CA 1
ATOM 1264 C C . GLN A 1 178 ? 12.583 -2.981 -37.816 1.00 90.00 178 GLN A C 1
ATOM 1266 O O . GLN A 1 178 ? 12.902 -4.096 -37.406 1.00 90.00 178 GLN A O 1
ATOM 1271 N N . SER A 1 179 ? 12.855 -2.593 -39.067 1.00 91.69 179 SER A N 1
ATOM 1272 C CA . SER A 1 179 ? 13.586 -3.472 -39.992 1.00 91.69 179 SER A CA 1
ATOM 1273 C C . SER A 1 179 ? 15.068 -3.606 -39.630 1.00 91.69 179 SER A C 1
ATOM 1275 O O . SER A 1 179 ? 15.683 -4.610 -39.982 1.00 91.69 179 SER A O 1
ATOM 1277 N N . LEU A 1 180 ? 15.612 -2.638 -38.883 1.00 90.12 180 LEU A N 1
ATOM 1278 C CA . LEU A 1 180 ? 16.974 -2.645 -38.345 1.00 90.12 180 LEU A CA 1
ATOM 1279 C C . LEU A 1 180 ? 17.090 -3.306 -36.956 1.00 90.12 180 LEU A C 1
ATOM 1281 O O . LEU A 1 180 ? 18.187 -3.374 -36.410 1.00 90.12 180 LEU A O 1
ATOM 1285 N N . GLY A 1 181 ? 15.991 -3.827 -36.393 1.00 85.56 181 GLY A N 1
ATOM 1286 C CA . GLY A 1 181 ? 15.990 -4.563 -35.120 1.00 85.56 181 GLY A CA 1
ATOM 1287 C C . GLY A 1 181 ? 15.653 -3.738 -33.871 1.00 85.56 181 GLY A C 1
ATOM 1288 O O . GLY A 1 181 ? 15.755 -4.254 -32.761 1.00 85.56 181 GLY A O 1
ATOM 1289 N N . TYR A 1 182 ? 15.226 -2.487 -34.034 1.00 88.00 182 TYR A N 1
ATOM 1290 C CA . TYR A 1 182 ? 14.712 -1.647 -32.949 1.00 88.00 182 TYR A CA 1
ATOM 1291 C C . TYR A 1 182 ? 13.200 -1.851 -32.760 1.00 88.00 182 TYR A C 1
ATOM 1293 O O . TYR A 1 182 ? 12.510 -2.360 -33.641 1.00 88.00 182 TYR A O 1
ATOM 1301 N N . ALA A 1 183 ? 12.644 -1.416 -31.632 1.00 86.44 183 ALA A N 1
ATOM 1302 C CA . ALA A 1 183 ? 11.211 -1.528 -31.357 1.00 86.44 183 ALA A CA 1
ATOM 1303 C C . ALA A 1 183 ? 10.363 -0.582 -32.220 1.00 86.44 183 ALA A C 1
ATOM 1305 O O . ALA A 1 183 ? 9.241 -0.888 -32.637 1.00 86.44 183 ALA A O 1
ATOM 1306 N N . GLY A 1 184 ? 10.908 0.602 -32.497 1.00 86.56 184 GLY A N 1
ATOM 1307 C CA . GLY A 1 184 ? 10.214 1.674 -33.192 1.00 86.56 184 GLY A CA 1
ATOM 1308 C C . GLY A 1 184 ? 11.018 2.964 -33.186 1.00 86.56 184 GLY A C 1
ATOM 1309 O O . GLY A 1 184 ? 12.237 2.942 -33.055 1.00 86.56 184 GLY A O 1
ATOM 1310 N N . GLY A 1 185 ? 10.329 4.092 -33.337 1.00 88.62 185 GLY A N 1
ATOM 1311 C CA . GLY A 1 185 ? 10.955 5.406 -33.473 1.00 88.62 185 GLY A CA 1
ATOM 1312 C C . GLY A 1 185 ? 11.055 5.869 -34.924 1.00 88.62 185 GLY A C 1
ATOM 1313 O O . GLY A 1 185 ? 10.446 5.284 -35.826 1.00 88.62 185 GLY A O 1
ATOM 1314 N N . GLN A 1 186 ? 11.783 6.963 -35.127 1.00 93.00 186 GLN A N 1
ATOM 1315 C CA . GLN A 1 186 ? 11.974 7.576 -36.434 1.00 93.00 186 GLN A CA 1
ATOM 1316 C C . GLN A 1 186 ? 13.414 7.352 -36.883 1.00 93.00 186 GLN A C 1
ATOM 1318 O O . GLN A 1 186 ? 14.341 7.917 -36.313 1.00 93.00 186 GLN A O 1
ATOM 1323 N N . LEU A 1 187 ? 13.570 6.532 -37.918 1.00 93.88 187 LEU A N 1
ATOM 1324 C CA . LEU A 1 187 ? 14.837 6.365 -38.614 1.00 93.88 187 LEU A CA 1
ATOM 1325 C C . LEU A 1 187 ? 15.056 7.596 -39.501 1.00 93.88 187 LEU A C 1
ATOM 1327 O O . LEU A 1 187 ? 14.135 8.012 -40.209 1.00 93.88 187 LEU A O 1
ATOM 1331 N N . SER A 1 188 ? 16.247 8.179 -39.455 1.00 92.75 188 SER A N 1
ATOM 1332 C CA . SER A 1 188 ? 16.659 9.268 -40.345 1.00 92.75 188 SER A CA 1
ATOM 1333 C C . SER A 1 188 ? 17.883 8.867 -41.157 1.00 92.75 188 SER A C 1
ATOM 1335 O O . SER A 1 188 ? 18.527 7.857 -40.882 1.00 92.75 188 SER A O 1
ATOM 1337 N N . CYS A 1 189 ? 18.184 9.654 -42.184 1.00 90.69 189 CYS A N 1
ATOM 1338 C CA . CYS A 1 189 ? 19.436 9.555 -42.911 1.00 90.69 189 CYS A CA 1
ATOM 1339 C C . CYS A 1 189 ? 20.394 10.639 -42.422 1.00 90.69 189 CYS A C 1
ATOM 1341 O O . CYS A 1 189 ? 19.991 11.798 -42.289 1.00 90.69 189 CYS A O 1
ATOM 1343 N N . THR A 1 190 ? 21.643 10.280 -42.131 1.00 86.62 190 THR A N 1
ATOM 1344 C CA . THR A 1 190 ? 22.677 11.277 -41.836 1.00 86.62 190 THR A CA 1
ATOM 1345 C C . THR A 1 190 ? 23.099 12.003 -43.118 1.00 86.62 190 THR A C 1
ATOM 1347 O O . THR A 1 190 ? 22.869 11.530 -44.230 1.00 86.62 190 THR A O 1
ATOM 1350 N N . ASN A 1 191 ? 23.824 13.116 -42.977 1.00 81.69 191 ASN A N 1
ATOM 1351 C CA . ASN A 1 191 ? 24.453 13.803 -44.116 1.00 81.69 191 ASN A CA 1
ATOM 1352 C C . ASN A 1 191 ? 25.553 12.968 -44.808 1.00 81.69 191 ASN A C 1
ATOM 1354 O O . ASN A 1 191 ? 26.102 13.413 -45.809 1.00 81.69 191 ASN A O 1
ATOM 1358 N N . TRP A 1 192 ? 25.873 11.787 -44.270 1.00 80.38 192 TRP A N 1
ATOM 1359 C CA . TRP A 1 192 ? 26.849 10.837 -44.802 1.00 80.38 192 TRP A CA 1
ATOM 1360 C C . TRP A 1 192 ? 26.185 9.636 -45.490 1.00 80.38 192 TRP A C 1
ATOM 1362 O O . TRP A 1 192 ? 26.848 8.626 -45.706 1.00 80.38 192 TRP A O 1
ATOM 1372 N N . CYS A 1 193 ? 24.882 9.717 -45.781 1.00 86.25 193 CYS A N 1
ATOM 1373 C CA . CYS A 1 193 ? 24.104 8.666 -46.448 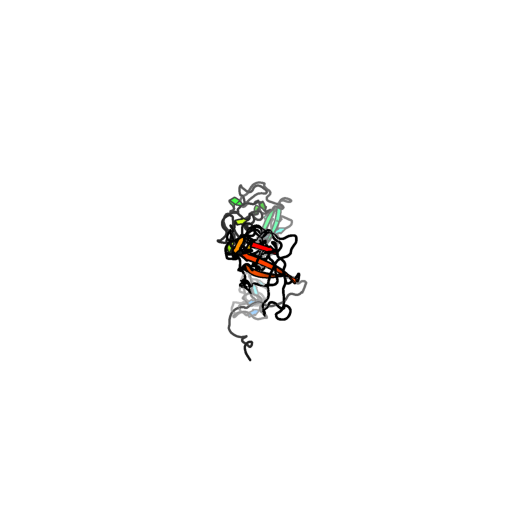1.00 86.25 193 CYS A CA 1
ATOM 1374 C C . CYS A 1 193 ? 24.119 7.320 -45.710 1.00 86.25 193 CYS A C 1
ATOM 1376 O O . CYS A 1 193 ? 24.009 6.253 -46.311 1.00 86.25 193 CYS A O 1
ATOM 1378 N N . THR A 1 194 ? 24.249 7.382 -44.383 1.00 89.62 194 THR A N 1
ATOM 1379 C CA . THR A 1 194 ? 24.137 6.246 -43.462 1.00 89.62 194 THR A CA 1
ATOM 1380 C C . THR A 1 194 ? 22.897 6.392 -42.593 1.00 89.62 194 THR A C 1
ATOM 1382 O O . THR A 1 194 ? 22.438 7.510 -42.326 1.00 89.62 194 THR A O 1
ATOM 1385 N N . PHE A 1 195 ? 22.359 5.271 -42.115 1.00 94.06 195 PHE A N 1
ATOM 1386 C CA . PHE A 1 195 ? 21.235 5.292 -41.184 1.00 94.06 195 PHE A CA 1
ATOM 1387 C C . PHE A 1 195 ? 21.594 5.986 -39.866 1.00 94.06 195 PHE A C 1
ATOM 1389 O O . PHE A 1 195 ? 22.540 5.612 -39.175 1.00 94.06 195 PHE A O 1
ATOM 1396 N N . ASP A 1 196 ? 20.776 6.959 -39.481 1.00 91.88 196 ASP A N 1
ATOM 1397 C CA . ASP A 1 196 ? 20.780 7.564 -38.158 1.00 91.88 196 ASP A CA 1
ATOM 1398 C C . ASP A 1 196 ? 19.746 6.867 -37.272 1.00 91.88 196 ASP A C 1
ATOM 1400 O O . ASP A 1 196 ? 18.538 7.107 -37.368 1.00 91.88 196 ASP A O 1
ATOM 1404 N N . THR A 1 197 ? 20.229 5.993 -36.392 1.00 92.44 197 THR A N 1
ATOM 1405 C CA . THR A 1 197 ? 19.392 5.248 -35.448 1.00 92.44 197 THR A CA 1
ATOM 1406 C C . THR A 1 197 ? 19.184 5.983 -34.126 1.00 92.44 197 THR A C 1
ATOM 1408 O O . THR A 1 197 ? 18.580 5.417 -33.219 1.00 92.44 197 THR A O 1
ATOM 1411 N N . SER A 1 198 ? 19.660 7.225 -33.970 1.00 88.62 198 SER A N 1
ATOM 1412 C CA . SER A 1 198 ? 19.505 7.975 -32.713 1.00 88.62 198 SER A CA 1
ATOM 1413 C C . SER A 1 198 ? 18.041 8.286 -32.374 1.00 88.62 198 SER A C 1
ATOM 1415 O O . SER A 1 198 ? 17.692 8.417 -31.203 1.00 88.62 198 SER A O 1
ATOM 1417 N N . GLY A 1 199 ? 17.170 8.352 -33.388 1.00 87.38 199 GLY A N 1
ATOM 1418 C CA . GLY A 1 199 ? 15.718 8.464 -33.236 1.00 87.38 199 GLY A CA 1
ATOM 1419 C C . GLY A 1 199 ? 14.987 7.126 -33.065 1.00 87.38 199 GLY A C 1
ATOM 1420 O O . GLY A 1 199 ? 13.759 7.121 -32.921 1.00 87.38 199 GLY A O 1
ATOM 1421 N N . CYS A 1 200 ? 15.704 5.998 -33.093 1.00 90.56 200 CYS A N 1
ATOM 1422 C CA . CYS A 1 200 ? 15.139 4.673 -32.872 1.00 90.56 200 CYS A CA 1
ATOM 1423 C C . CYS A 1 200 ? 15.092 4.334 -31.381 1.00 90.56 200 CYS A C 1
ATOM 1425 O O . CYS A 1 200 ? 16.029 4.591 -30.631 1.00 90.56 200 CYS A O 1
ATOM 1427 N N . SER A 1 201 ? 13.992 3.720 -30.958 1.00 87.75 201 SER A N 1
ATOM 1428 C CA . SER A 1 201 ? 13.817 3.223 -29.597 1.00 87.75 201 SER A CA 1
ATOM 1429 C C . SER A 1 201 ? 14.151 1.739 -29.552 1.00 87.75 201 SER A C 1
ATOM 1431 O O . SER A 1 201 ? 13.629 0.962 -30.354 1.00 87.75 201 SER A O 1
ATOM 1433 N N . THR A 1 202 ? 15.014 1.342 -28.624 1.00 86.69 202 THR A N 1
ATOM 1434 C CA . THR A 1 202 ? 15.235 -0.071 -28.288 1.00 86.69 202 THR A CA 1
ATOM 1435 C C . THR A 1 202 ? 14.044 -0.649 -27.524 1.00 86.69 202 THR A C 1
ATOM 1437 O O . THR A 1 202 ? 13.738 -1.821 -27.706 1.00 86.69 202 THR A O 1
ATOM 1440 N N . CYS A 1 203 ? 13.302 0.212 -26.821 1.00 89.94 203 CYS A N 1
ATOM 1441 C CA . CYS A 1 203 ? 12.247 -0.182 -25.906 1.00 89.94 203 CYS A CA 1
ATOM 1442 C C . CYS A 1 203 ? 10.990 -0.698 -26.604 1.00 89.94 203 CYS A C 1
ATOM 1444 O O . CYS A 1 203 ? 10.324 0.033 -27.345 1.00 89.94 203 CYS A O 1
ATOM 1446 N N . GLY A 1 204 ? 10.613 -1.936 -26.299 1.00 88.19 204 GLY A N 1
ATOM 1447 C CA . GLY A 1 204 ? 9.460 -2.627 -26.868 1.00 88.19 204 GLY A CA 1
ATOM 1448 C C . GLY A 1 204 ? 9.831 -3.592 -27.998 1.00 88.19 204 GLY A C 1
ATOM 1449 O O . GLY A 1 204 ? 8.951 -3.965 -28.781 1.00 88.19 204 GLY A O 1
ATOM 1450 N N . ASN A 1 205 ? 11.111 -3.957 -28.145 1.00 87.25 205 ASN A N 1
ATOM 1451 C CA . ASN A 1 205 ? 11.580 -4.918 -29.148 1.00 87.25 205 ASN A CA 1
ATOM 1452 C C . ASN A 1 205 ? 11.482 -6.372 -28.638 1.00 87.25 205 ASN A C 1
ATOM 1454 O O . ASN A 1 205 ? 11.723 -7.314 -29.398 1.00 87.25 205 ASN A O 1
ATOM 1458 N N . GLY A 1 206 ? 11.083 -6.556 -27.375 1.00 87.81 206 GLY A N 1
ATOM 1459 C CA . GLY A 1 206 ? 10.940 -7.842 -26.704 1.00 87.81 206 GLY A CA 1
ATOM 1460 C C . GLY A 1 206 ? 12.252 -8.440 -26.189 1.00 87.81 206 GLY A C 1
ATOM 1461 O O . GLY A 1 206 ? 12.261 -9.623 -25.845 1.00 87.81 206 GLY A O 1
ATOM 1462 N N . VAL A 1 207 ? 13.347 -7.672 -26.169 1.00 87.94 207 VAL A N 1
ATOM 1463 C CA . VAL A 1 207 ? 14.674 -8.079 -25.692 1.00 87.94 207 VAL A CA 1
ATOM 1464 C C . VAL A 1 207 ? 15.286 -6.949 -24.873 1.00 87.94 207 VAL A C 1
ATOM 1466 O O . VAL A 1 207 ? 15.673 -5.927 -25.423 1.00 87.94 207 VAL A O 1
ATOM 1469 N N . VAL A 1 208 ? 15.484 -7.188 -23.578 1.00 90.50 208 VAL A N 1
ATOM 1470 C CA . VAL A 1 208 ? 16.037 -6.167 -22.683 1.00 90.50 208 VAL A CA 1
ATOM 1471 C C . VAL A 1 208 ? 17.495 -5.843 -23.019 1.00 90.50 208 VAL A C 1
ATOM 1473 O O . VAL A 1 208 ? 18.380 -6.696 -22.880 1.00 90.50 208 VAL A O 1
ATOM 1476 N N . ASP A 1 209 ? 17.765 -4.595 -23.402 1.00 88.25 209 ASP A N 1
ATOM 1477 C CA . ASP A 1 209 ? 19.123 -4.049 -23.465 1.00 88.25 209 ASP A CA 1
ATOM 1478 C C . ASP A 1 209 ? 19.557 -3.582 -22.070 1.00 88.25 209 ASP A C 1
ATOM 1480 O O . ASP A 1 209 ? 19.337 -2.439 -21.678 1.00 88.25 209 ASP A O 1
ATOM 1484 N N . ALA A 1 210 ? 20.219 -4.461 -21.315 1.00 79.50 210 ALA A N 1
ATOM 1485 C CA . ALA A 1 210 ? 20.621 -4.200 -19.928 1.00 79.50 210 ALA A CA 1
ATOM 1486 C C . ALA A 1 210 ? 21.519 -2.958 -19.724 1.00 79.50 210 ALA A C 1
ATOM 1488 O O . ALA A 1 210 ? 21.752 -2.564 -18.580 1.00 79.50 210 ALA A O 1
ATOM 1489 N N . ALA A 1 211 ? 22.069 -2.356 -20.787 1.00 80.75 211 ALA A N 1
ATOM 1490 C CA . ALA A 1 211 ? 22.786 -1.087 -20.684 1.00 80.75 211 ALA A CA 1
ATOM 1491 C C . ALA A 1 211 ? 21.846 0.129 -20.557 1.00 80.75 211 ALA A C 1
ATOM 1493 O O . ALA A 1 211 ? 22.267 1.143 -19.998 1.00 80.75 211 ALA A O 1
ATOM 1494 N N . ASN A 1 212 ? 20.611 0.030 -21.062 1.00 83.50 212 ASN A N 1
ATOM 1495 C CA . ASN A 1 212 ? 19.690 1.157 -21.243 1.00 83.50 212 ASN A CA 1
ATOM 1496 C C . ASN A 1 212 ? 18.250 0.897 -20.757 1.00 83.50 212 ASN A C 1
ATOM 1498 O O . ASN A 1 212 ? 17.489 1.854 -20.632 1.00 83.50 212 ASN A O 1
ATOM 1502 N N . GLU A 1 213 ? 17.875 -0.353 -20.483 1.00 93.19 213 GLU A N 1
ATOM 1503 C CA . GLU A 1 213 ? 16.508 -0.770 -20.157 1.00 93.19 213 GLU A CA 1
ATOM 1504 C C . GLU A 1 213 ? 16.463 -1.590 -18.869 1.00 93.19 213 GLU A C 1
ATOM 1506 O O . GLU A 1 213 ? 17.266 -2.501 -18.645 1.00 93.19 213 GLU A O 1
ATOM 1511 N N . ASP A 1 214 ? 15.470 -1.296 -18.034 1.00 93.62 214 ASP A N 1
ATOM 1512 C CA . ASP A 1 214 ? 15.176 -2.090 -16.846 1.00 93.62 214 ASP A CA 1
ATOM 1513 C C . ASP A 1 214 ? 14.374 -3.353 -17.212 1.00 93.62 214 ASP A C 1
ATOM 1515 O O . ASP A 1 214 ? 14.539 -4.409 -16.595 1.00 93.62 214 ASP A O 1
ATOM 1519 N N . CYS A 1 215 ? 13.518 -3.258 -18.229 1.00 95.00 215 CYS A N 1
ATOM 1520 C CA . CYS A 1 215 ? 12.632 -4.303 -18.737 1.00 95.00 215 CYS A CA 1
ATOM 1521 C C . CYS A 1 215 ? 12.250 -4.011 -20.197 1.00 95.00 215 CYS A C 1
ATOM 1523 O O . CYS A 1 215 ? 12.455 -2.898 -20.662 1.00 95.00 215 CYS A O 1
ATOM 1525 N N . ASP A 1 216 ? 11.629 -4.964 -20.898 1.00 93.00 216 ASP A N 1
ATOM 1526 C CA . ASP A 1 216 ? 11.045 -4.735 -22.227 1.00 93.00 216 ASP A CA 1
ATOM 1527 C C . ASP A 1 216 ? 9.728 -5.507 -22.374 1.00 93.00 216 ASP A C 1
ATOM 1529 O O . ASP A 1 216 ? 9.686 -6.743 -22.395 1.00 93.00 216 ASP A O 1
ATOM 1533 N N . GLY A 1 217 ? 8.619 -4.768 -22.464 1.00 90.50 217 GLY A N 1
ATOM 1534 C CA . GLY A 1 217 ? 7.292 -5.345 -22.648 1.00 90.50 217 GLY A CA 1
ATOM 1535 C C . GLY A 1 217 ? 6.915 -6.298 -21.509 1.00 90.50 217 GLY A C 1
ATOM 1536 O O . GLY A 1 217 ? 6.581 -5.866 -20.408 1.00 90.50 217 GLY A O 1
ATOM 1537 N N . THR A 1 218 ? 6.918 -7.607 -21.779 1.00 91.94 218 THR A N 1
ATOM 1538 C CA . THR A 1 218 ? 6.662 -8.643 -20.757 1.00 91.94 218 THR A CA 1
ATOM 1539 C C . THR A 1 218 ? 7.932 -9.251 -20.165 1.00 91.94 218 THR A C 1
ATOM 1541 O O . THR A 1 218 ? 7.837 -10.035 -19.219 1.00 91.94 218 THR A O 1
ATOM 1544 N N . ASP A 1 219 ? 9.104 -8.954 -20.727 1.00 93.69 219 ASP A N 1
ATOM 1545 C CA . ASP A 1 219 ? 10.381 -9.388 -20.173 1.00 93.69 219 ASP A CA 1
ATOM 1546 C C . ASP A 1 219 ? 10.807 -8.441 -19.048 1.00 93.69 219 ASP A C 1
ATOM 1548 O O . ASP A 1 219 ? 11.350 -7.361 -19.266 1.00 93.69 219 ASP A O 1
ATOM 1552 N N . LEU A 1 220 ? 10.518 -8.852 -17.815 1.00 94.69 220 LEU A N 1
ATOM 1553 C CA . LEU A 1 220 ? 10.880 -8.124 -16.598 1.00 94.69 220 LEU A CA 1
ATOM 1554 C C . LEU A 1 220 ? 12.220 -8.598 -16.017 1.00 94.69 220 LEU A C 1
ATOM 1556 O O . LEU A 1 220 ? 12.492 -8.341 -14.850 1.00 94.69 220 LEU A O 1
ATOM 1560 N N . GLN A 1 221 ? 13.009 -9.395 -16.750 1.00 93.94 221 GLN A N 1
ATOM 1561 C CA . GLN A 1 221 ? 14.254 -10.008 -16.258 1.00 93.94 221 GLN A CA 1
ATOM 1562 C C . GLN A 1 221 ? 14.085 -10.822 -14.955 1.00 93.94 221 GLN A C 1
ATOM 1564 O O . GLN A 1 221 ? 15.009 -10.972 -14.154 1.00 93.94 221 GLN A O 1
ATOM 1569 N N . GLY A 1 222 ? 12.883 -11.358 -14.718 1.00 92.56 222 GLY A N 1
ATOM 1570 C CA . GLY A 1 222 ? 12.535 -12.067 -13.482 1.00 92.56 222 GLY A CA 1
ATOM 1571 C C . GLY A 1 222 ? 12.295 -11.164 -12.265 1.00 92.56 222 GLY A C 1
ATOM 1572 O O . GLY A 1 222 ? 12.100 -11.686 -11.165 1.00 92.56 222 GLY A O 1
ATOM 1573 N N . ALA A 1 223 ? 12.289 -9.841 -12.439 1.00 95.50 223 ALA A N 1
ATOM 1574 C CA . ALA A 1 223 ? 11.859 -8.906 -11.414 1.00 95.50 223 ALA A CA 1
ATOM 1575 C C . ALA A 1 223 ? 10.354 -9.032 -11.141 1.00 95.50 223 ALA A C 1
ATOM 1577 O O . ALA A 1 223 ? 9.556 -9.467 -11.973 1.00 95.50 223 ALA A O 1
ATOM 1578 N N . SER A 1 224 ? 9.974 -8.649 -9.930 1.00 95.31 224 SER A N 1
ATOM 1579 C CA . SER A 1 224 ? 8.598 -8.646 -9.434 1.00 95.31 224 SER A CA 1
ATOM 1580 C C . SER A 1 224 ? 8.432 -7.505 -8.430 1.00 95.31 224 SER A C 1
ATOM 1582 O O . SER A 1 224 ? 9.427 -6.910 -8.018 1.00 95.31 224 SER A O 1
ATOM 1584 N N . CYS A 1 225 ? 7.210 -7.212 -7.983 1.00 95.25 225 CYS A N 1
ATOM 1585 C CA . CYS A 1 225 ? 6.989 -6.217 -6.927 1.00 95.25 225 CYS A CA 1
ATOM 1586 C C . CYS A 1 225 ? 7.822 -6.534 -5.661 1.00 95.25 225 CYS A C 1
ATOM 1588 O O . CYS A 1 225 ? 8.394 -5.635 -5.041 1.00 95.25 225 CYS A O 1
ATOM 1590 N N . GLN A 1 226 ? 8.039 -7.824 -5.367 1.00 91.75 226 GLN A N 1
ATOM 1591 C CA . GLN A 1 226 ? 8.879 -8.295 -4.260 1.00 91.75 226 GLN A CA 1
ATOM 1592 C C . GLN A 1 226 ? 10.359 -7.923 -4.413 1.00 91.75 226 GLN A C 1
ATOM 1594 O O . GLN A 1 226 ? 11.055 -7.757 -3.411 1.00 91.75 226 GLN A O 1
ATOM 1599 N N . SER A 1 227 ? 10.849 -7.734 -5.642 1.00 94.44 227 SER A N 1
ATOM 1600 C CA . SER A 1 227 ? 12.208 -7.240 -5.905 1.00 94.44 227 SER A CA 1
ATOM 1601 C C . SER A 1 227 ? 12.413 -5.800 -5.412 1.00 94.44 227 SER A C 1
ATOM 1603 O O . SER A 1 227 ? 13.548 -5.402 -5.160 1.00 94.44 227 SER A O 1
ATOM 1605 N N . PHE A 1 228 ? 11.324 -5.046 -5.228 1.00 92.69 228 PHE A N 1
ATOM 1606 C CA . PHE A 1 228 ? 11.315 -3.643 -4.805 1.00 92.69 228 PHE A CA 1
ATOM 1607 C C . PHE A 1 228 ? 10.738 -3.440 -3.394 1.00 92.69 228 PHE A C 1
ATOM 1609 O O . PHE A 1 228 ? 10.442 -2.313 -3.009 1.00 92.69 228 PHE A O 1
ATOM 1616 N N . ASN A 1 229 ? 10.648 -4.512 -2.596 1.00 88.31 229 ASN A N 1
ATOM 1617 C CA . ASN A 1 229 ? 10.069 -4.539 -1.243 1.00 88.31 229 ASN A CA 1
ATOM 1618 C C . ASN A 1 229 ? 8.555 -4.285 -1.171 1.00 88.31 229 ASN A C 1
ATOM 1620 O O . ASN A 1 229 ? 8.065 -3.899 -0.117 1.00 88.31 229 ASN A O 1
ATOM 1624 N N . TYR A 1 230 ? 7.821 -4.536 -2.253 1.00 89.38 230 TYR A N 1
ATOM 1625 C CA . TYR A 1 230 ? 6.361 -4.608 -2.219 1.00 89.38 230 TYR A CA 1
ATOM 1626 C C . TYR A 1 230 ? 5.925 -6.066 -2.071 1.00 89.38 230 TYR A C 1
ATOM 1628 O O . TYR A 1 230 ? 6.505 -6.966 -2.680 1.00 89.38 230 TYR A O 1
ATOM 1636 N N . GLU A 1 231 ? 4.910 -6.334 -1.260 1.00 86.00 231 GLU A N 1
ATOM 1637 C CA . GLU A 1 231 ? 4.473 -7.707 -0.975 1.00 86.00 231 GLU A CA 1
ATOM 1638 C C . GLU A 1 231 ? 3.446 -8.215 -1.998 1.00 86.00 231 GLU A C 1
ATOM 1640 O O . GLU A 1 231 ? 3.409 -9.418 -2.285 1.00 86.00 231 GLU A O 1
ATOM 1645 N N . LEU A 1 232 ? 2.667 -7.303 -2.593 1.00 85.06 232 LEU A N 1
ATOM 1646 C CA . LEU A 1 232 ? 1.602 -7.584 -3.555 1.00 85.06 232 LEU A CA 1
ATOM 1647 C C . LEU A 1 232 ? 1.753 -6.781 -4.856 1.00 85.06 232 LEU A C 1
ATOM 1649 O O . LEU A 1 232 ? 2.629 -5.928 -5.001 1.00 85.06 232 LEU A O 1
ATOM 1653 N N . GLY A 1 233 ? 0.858 -7.067 -5.803 1.00 88.94 233 GLY A N 1
ATOM 1654 C CA . GLY A 1 233 ? 0.766 -6.370 -7.080 1.00 88.94 233 GLY A CA 1
ATOM 1655 C C . GLY A 1 233 ? 1.381 -7.130 -8.247 1.00 88.94 233 GLY A C 1
ATOM 1656 O O . GLY A 1 233 ? 1.960 -8.211 -8.092 1.00 88.94 233 GLY A O 1
ATOM 1657 N N . GLN A 1 234 ? 1.230 -6.558 -9.438 1.00 93.38 234 GLN A N 1
ATOM 1658 C CA . GLN A 1 234 ? 1.848 -7.060 -10.658 1.00 93.38 234 GLN A CA 1
ATOM 1659 C C . GLN A 1 234 ? 2.807 -5.999 -11.191 1.00 93.38 234 GLN A C 1
ATOM 1661 O O . GLN A 1 234 ? 2.381 -4.937 -11.625 1.00 93.38 234 GLN A O 1
ATOM 1666 N N . LEU A 1 235 ? 4.101 -6.318 -11.192 1.00 95.88 235 LEU A N 1
ATOM 1667 C CA . LEU A 1 235 ? 5.101 -5.482 -11.844 1.00 95.88 235 LEU A CA 1
ATOM 1668 C C . LEU A 1 235 ? 4.859 -5.516 -13.356 1.00 95.88 235 LEU A C 1
ATOM 1670 O O . LEU A 1 235 ? 4.673 -6.595 -13.927 1.00 95.88 235 LEU A O 1
ATOM 1674 N N . VAL A 1 236 ? 4.877 -4.354 -13.999 1.00 95.75 236 VAL A N 1
ATOM 1675 C CA . VAL A 1 236 ? 4.805 -4.235 -15.458 1.00 95.75 236 VAL A CA 1
ATOM 1676 C C . VAL A 1 236 ? 5.930 -3.344 -15.967 1.00 95.75 236 VAL A C 1
ATOM 1678 O O . VAL A 1 236 ? 6.561 -2.613 -15.203 1.00 95.75 236 VAL A O 1
ATOM 1681 N N . CYS A 1 237 ? 6.209 -3.443 -17.263 1.00 96.12 237 CYS A N 1
ATOM 1682 C CA . CYS A 1 237 ? 7.173 -2.575 -17.915 1.00 96.12 237 CYS A CA 1
ATOM 1683 C C . CYS A 1 237 ? 6.467 -1.342 -18.478 1.00 96.12 237 CYS A C 1
ATOM 1685 O O . CYS A 1 237 ? 5.488 -1.476 -19.221 1.00 96.12 237 CYS A O 1
ATOM 1687 N N . ALA A 1 238 ? 6.947 -0.153 -18.126 1.00 94.69 238 ALA A N 1
ATOM 1688 C CA . ALA A 1 238 ? 6.434 1.094 -18.667 1.00 94.69 238 ALA A CA 1
ATOM 1689 C C . ALA A 1 238 ? 6.827 1.264 -20.153 1.00 94.69 238 ALA A C 1
ATOM 1691 O O . ALA A 1 238 ? 7.776 0.635 -20.625 1.00 94.69 238 ALA A O 1
ATOM 1692 N N . PRO A 1 239 ? 6.141 2.141 -20.916 1.00 90.00 239 PRO A N 1
ATOM 1693 C CA . PRO A 1 239 ? 6.470 2.403 -22.323 1.00 90.00 239 PRO A CA 1
ATOM 1694 C C . PRO A 1 239 ? 7.862 3.004 -22.575 1.00 90.00 239 PRO A C 1
ATOM 1696 O O . PRO A 1 239 ? 8.268 3.108 -23.728 1.00 90.00 239 PRO A O 1
ATOM 1699 N N . ASP A 1 240 ? 8.553 3.455 -21.529 1.00 89.94 240 ASP A N 1
ATOM 1700 C CA . ASP A 1 240 ? 9.931 3.951 -21.568 1.00 89.94 240 ASP A CA 1
ATOM 1701 C C . ASP A 1 240 ? 10.953 2.917 -21.060 1.00 89.94 240 ASP A C 1
ATOM 1703 O O . ASP A 1 240 ? 12.111 3.263 -20.842 1.00 89.94 240 ASP A O 1
ATOM 1707 N N . CYS A 1 241 ? 10.532 1.659 -20.889 1.00 93.69 241 CYS A N 1
ATOM 1708 C CA . CYS A 1 241 ? 11.352 0.535 -20.436 1.00 93.69 241 CYS A CA 1
ATOM 1709 C C . CYS A 1 241 ? 11.946 0.699 -19.038 1.00 93.69 241 CYS A C 1
ATOM 1711 O O . CYS A 1 241 ? 12.968 0.097 -18.700 1.00 93.69 241 CYS A O 1
ATOM 1713 N N . THR A 1 242 ? 11.258 1.479 -18.205 1.00 95.06 242 THR A N 1
ATOM 1714 C CA . THR A 1 242 ? 11.449 1.498 -16.757 1.00 95.06 242 THR A CA 1
ATOM 1715 C C . THR A 1 242 ? 10.439 0.581 -16.067 1.00 95.06 242 THR A C 1
ATOM 1717 O O . THR A 1 242 ? 9.361 0.282 -16.595 1.00 95.06 242 THR A O 1
ATOM 1720 N N . TYR A 1 243 ? 10.774 0.113 -14.866 1.00 96.56 243 TYR A N 1
ATOM 1721 C CA . TYR A 1 243 ? 9.823 -0.629 -14.041 1.00 96.56 243 TYR A CA 1
ATOM 1722 C C . TYR A 1 243 ? 8.669 0.269 -13.580 1.00 96.56 243 TYR A C 1
ATOM 1724 O O . TYR A 1 243 ? 8.886 1.266 -12.888 1.00 96.56 243 TYR A O 1
ATOM 1732 N N . ASP A 1 244 ? 7.433 -0.126 -13.887 1.00 95.81 244 ASP A N 1
ATOM 1733 C CA . ASP A 1 244 ? 6.238 0.537 -13.373 1.00 95.81 244 ASP A CA 1
ATOM 1734 C C . ASP A 1 244 ? 5.795 -0.120 -12.060 1.00 95.81 244 ASP A C 1
ATOM 1736 O O . ASP A 1 244 ? 5.320 -1.258 -12.030 1.00 95.81 244 ASP A O 1
ATOM 1740 N N . LEU A 1 245 ? 5.966 0.618 -10.962 1.00 94.69 245 LEU A N 1
ATOM 1741 C CA . LEU A 1 245 ? 5.600 0.195 -9.609 1.00 94.69 245 LEU A CA 1
ATOM 1742 C C . LEU A 1 245 ? 4.202 0.671 -9.191 1.00 94.69 245 LEU A C 1
ATOM 1744 O O . LEU A 1 245 ? 3.832 0.494 -8.034 1.00 94.69 245 LEU A O 1
ATOM 1748 N N . SER A 1 246 ? 3.432 1.307 -10.080 1.00 92.44 246 SER A N 1
ATOM 1749 C CA . SER A 1 246 ? 2.126 1.882 -9.723 1.00 92.44 246 SER A CA 1
ATOM 1750 C C . SER A 1 246 ? 1.090 0.834 -9.309 1.00 92.44 246 SER A C 1
ATOM 1752 O O . SER A 1 246 ? 0.267 1.121 -8.441 1.00 92.44 246 SER A O 1
ATOM 1754 N N . ASP A 1 247 ? 1.190 -0.378 -9.857 1.00 90.75 247 ASP A N 1
ATOM 1755 C CA . ASP A 1 247 ? 0.372 -1.540 -9.490 1.00 90.75 247 ASP A CA 1
ATOM 1756 C C . ASP A 1 247 ? 1.021 -2.410 -8.391 1.00 90.75 247 ASP A C 1
ATOM 1758 O O . ASP A 1 247 ? 0.479 -3.459 -8.035 1.00 90.75 247 ASP A O 1
ATOM 1762 N N . CYS A 1 248 ? 2.183 -2.014 -7.855 1.00 92.38 248 CYS A N 1
ATOM 1763 C CA . CYS A 1 248 ? 2.801 -2.678 -6.710 1.00 92.38 248 CYS A CA 1
ATOM 1764 C C . CYS A 1 248 ? 2.243 -2.113 -5.400 1.00 92.38 248 CYS A C 1
ATOM 1766 O O . CYS A 1 248 ? 2.272 -0.907 -5.150 1.00 92.38 248 CYS A O 1
ATOM 1768 N N . GLU A 1 249 ? 1.765 -3.005 -4.535 1.00 87.31 249 GLU A N 1
ATOM 1769 C CA . GLU A 1 249 ? 1.102 -2.643 -3.283 1.00 87.31 249 GLU A CA 1
ATOM 1770 C C . GLU A 1 249 ? 1.921 -3.113 -2.077 1.00 87.31 249 GLU A C 1
ATOM 1772 O O . GLU A 1 249 ? 2.464 -4.223 -2.048 1.00 87.31 249 GLU A O 1
ATOM 1777 N N . ASP A 1 250 ? 2.017 -2.238 -1.077 1.00 84.00 250 ASP A N 1
ATOM 1778 C CA . ASP A 1 250 ? 2.619 -2.543 0.220 1.00 84.00 250 ASP A CA 1
ATOM 1779 C C . ASP A 1 250 ? 1.552 -3.177 1.127 1.00 84.00 250 ASP A C 1
ATOM 1781 O O . ASP A 1 250 ? 0.434 -2.655 1.220 1.00 84.00 250 ASP A O 1
ATOM 1785 N N . CYS A 1 251 ? 1.858 -4.300 1.783 1.00 83.44 251 CYS A N 1
ATOM 1786 C CA . CYS A 1 251 ? 0.919 -4.952 2.692 1.00 83.44 251 CYS A CA 1
ATOM 1787 C C . CYS A 1 251 ? 1.021 -4.228 4.040 1.00 83.44 251 CYS A C 1
ATOM 1789 O O . CYS A 1 251 ? 1.901 -4.456 4.868 1.00 83.44 251 CYS A O 1
ATOM 1791 N N . GLN A 1 252 ? 0.081 -3.323 4.284 1.00 84.44 252 GLN A N 1
ATOM 1792 C CA . GLN A 1 252 ? 0.028 -2.522 5.506 1.00 84.44 252 GLN A CA 1
ATOM 1793 C C . GLN A 1 252 ? -0.140 -3.378 6.773 1.00 84.44 252 GLN A C 1
ATOM 1795 O O . GLN A 1 252 ? 0.198 -2.936 7.873 1.00 84.44 252 GLN A O 1
ATOM 1800 N N . CYS A 1 253 ? -0.661 -4.602 6.647 1.00 87.56 253 CYS A N 1
ATOM 1801 C CA . CYS A 1 253 ? -0.835 -5.530 7.757 1.00 87.56 253 CYS A CA 1
ATOM 1802 C C . CYS A 1 253 ? -0.563 -6.980 7.353 1.00 87.56 253 CYS A C 1
ATOM 1804 O O . CYS A 1 253 ? -0.968 -7.416 6.291 1.00 87.56 253 CYS A O 1
ATOM 1806 N N . ASN A 1 254 ? 0.043 -7.759 8.253 1.00 81.69 254 ASN A N 1
ATOM 1807 C CA . ASN A 1 254 ? 0.339 -9.187 8.049 1.00 81.69 254 ASN A CA 1
ATOM 1808 C C . ASN A 1 254 ? -0.517 -10.102 8.958 1.00 81.69 254 ASN A C 1
ATOM 1810 O O . ASN A 1 254 ? -0.149 -11.237 9.272 1.00 81.69 254 ASN A O 1
ATOM 1814 N N . GLY A 1 255 ? -1.660 -9.583 9.418 1.00 87.12 255 GLY A N 1
ATOM 1815 C CA . GLY A 1 255 ? -2.600 -10.252 10.318 1.00 87.12 255 GLY A CA 1
ATOM 1816 C C . GLY A 1 255 ? -3.014 -9.384 11.507 1.00 87.12 255 GLY A C 1
ATOM 1817 O O . GLY A 1 255 ? -2.286 -8.487 11.920 1.00 87.12 255 GLY A O 1
ATOM 1818 N N . GLY A 1 256 ? -4.201 -9.652 12.052 1.00 91.38 256 GLY A N 1
ATOM 1819 C CA . GLY A 1 256 ? -4.800 -8.894 13.154 1.00 91.38 256 GLY A CA 1
ATOM 1820 C C . GLY A 1 256 ? -6.321 -8.820 13.025 1.00 91.38 256 GLY A C 1
ATOM 1821 O O . GLY A 1 256 ? -6.881 -9.202 11.998 1.00 91.38 256 GLY A O 1
ATOM 1822 N N . ALA A 1 257 ? -6.999 -8.334 14.067 1.00 94.06 257 ALA A N 1
ATOM 1823 C CA . ALA A 1 257 ? -8.460 -8.208 14.067 1.00 94.06 257 ALA A CA 1
ATOM 1824 C C . ALA A 1 257 ? -8.969 -7.151 13.065 1.00 94.06 257 ALA A C 1
ATOM 1826 O O . ALA A 1 257 ? -10.127 -7.199 12.663 1.00 94.06 257 ALA A O 1
ATOM 1827 N N . CYS A 1 258 ? -8.101 -6.225 12.648 1.00 95.69 258 CYS A N 1
ATOM 1828 C CA . CYS A 1 258 ? -8.379 -5.171 11.671 1.00 95.69 258 CYS A CA 1
ATOM 1829 C C . CYS A 1 258 ? -7.617 -5.366 10.353 1.00 95.69 258 CYS A C 1
ATOM 1831 O O . CYS A 1 258 ? -7.205 -4.393 9.728 1.00 95.69 258 CYS A O 1
ATOM 1833 N N . CYS A 1 259 ? -7.394 -6.620 9.953 1.00 93.06 259 CYS A N 1
ATOM 1834 C CA . CYS A 1 259 ? -6.684 -6.995 8.729 1.00 93.06 259 CYS A CA 1
ATOM 1835 C C . CYS A 1 259 ? -7.493 -8.048 7.947 1.00 93.06 259 CYS A C 1
ATOM 1837 O O . CYS A 1 259 ? -7.057 -9.187 7.784 1.00 93.06 259 CYS A O 1
ATOM 1839 N N . GLU A 1 260 ? -8.721 -7.708 7.538 1.00 83.62 260 GLU A N 1
ATOM 1840 C CA . GLU A 1 260 ? -9.665 -8.682 6.953 1.00 83.62 260 GLU A CA 1
ATOM 1841 C C . GLU A 1 260 ? -9.231 -9.188 5.571 1.00 83.62 260 GLU A C 1
ATOM 1843 O O . GLU A 1 260 ? -9.292 -10.390 5.312 1.00 83.62 260 GLU A O 1
ATOM 1848 N N . ASP A 1 261 ? -8.723 -8.295 4.720 1.00 82.38 261 ASP A N 1
ATOM 1849 C CA . ASP A 1 261 ? -8.259 -8.633 3.366 1.00 82.38 261 ASP A CA 1
ATOM 1850 C C . ASP A 1 261 ? -6.805 -9.138 3.350 1.00 82.38 261 ASP A C 1
ATOM 1852 O O . ASP A 1 261 ? -6.209 -9.326 2.291 1.00 82.38 261 ASP A O 1
ATOM 1856 N N . GLY A 1 262 ? -6.209 -9.337 4.530 1.00 81.44 262 GLY A N 1
ATOM 1857 C CA . GLY A 1 262 ? -4.857 -9.866 4.690 1.00 81.44 262 GLY A CA 1
ATOM 1858 C C . GLY A 1 262 ? -3.726 -8.906 4.327 1.00 81.44 262 GLY A C 1
ATOM 1859 O O . GLY A 1 262 ? -2.585 -9.305 4.514 1.00 81.44 262 GLY A O 1
ATOM 1860 N N . CYS A 1 263 ? -4.031 -7.688 3.853 1.00 85.56 263 CYS A N 1
ATOM 1861 C CA . CYS A 1 263 ? -3.021 -6.666 3.561 1.00 85.56 263 CYS A CA 1
ATOM 1862 C C . CYS A 1 263 ? -3.383 -5.217 3.865 1.00 85.56 263 CYS A C 1
ATOM 1864 O 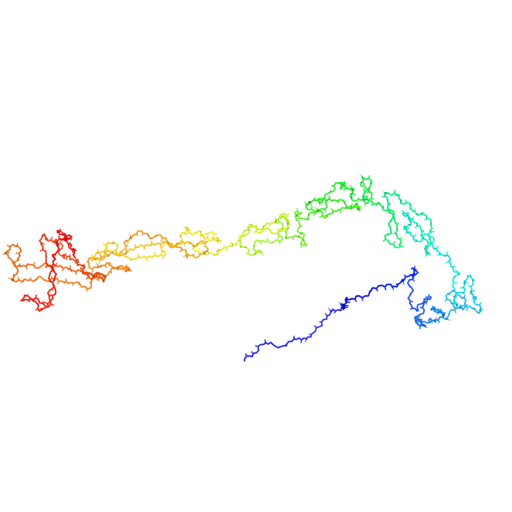O . CYS A 1 263 ? -2.482 -4.422 4.110 1.00 85.56 263 CYS A O 1
ATOM 1866 N N . ASN A 1 264 ? -4.661 -4.850 3.891 1.00 88.38 264 ASN A N 1
ATOM 1867 C CA . ASN A 1 264 ? -5.068 -3.472 4.156 1.00 88.38 264 ASN A CA 1
ATOM 1868 C C . ASN A 1 264 ? -5.711 -3.349 5.535 1.00 88.38 264 ASN A C 1
ATOM 1870 O O . ASN A 1 264 ? -6.458 -4.235 5.962 1.00 88.38 264 ASN A O 1
ATOM 1874 N N . PHE A 1 265 ? -5.456 -2.229 6.217 1.00 92.94 265 PHE A N 1
ATOM 1875 C CA . PHE A 1 265 ? -6.143 -1.938 7.469 1.00 92.94 265 PHE A CA 1
ATOM 1876 C C . PHE A 1 265 ? -7.641 -1.761 7.224 1.00 92.94 265 PHE A C 1
ATOM 1878 O O . PHE A 1 265 ? -8.071 -0.952 6.396 1.00 92.94 265 PHE A O 1
ATOM 1885 N N . SER A 1 266 ? -8.448 -2.479 7.999 1.00 93.56 266 SER A N 1
ATOM 1886 C CA . SER A 1 266 ? -9.896 -2.327 7.980 1.00 93.56 266 SER A CA 1
ATOM 1887 C C . SER A 1 266 ? -10.287 -0.898 8.359 1.00 93.56 266 SER A C 1
ATOM 1889 O O . SER A 1 266 ? -9.736 -0.295 9.283 1.00 93.56 266 SER A O 1
ATOM 1891 N N . ASN A 1 267 ? -11.278 -0.350 7.655 1.00 93.81 267 ASN A N 1
ATOM 1892 C CA . ASN A 1 267 ? -11.777 1.002 7.891 1.00 93.81 267 ASN A CA 1
ATOM 1893 C C . ASN A 1 267 ? -12.230 1.202 9.351 1.00 93.81 267 ASN A C 1
ATOM 1895 O O . ASN A 1 267 ? -12.757 0.285 9.976 1.00 93.81 267 ASN A O 1
ATOM 1899 N N . ALA A 1 268 ? -12.139 2.433 9.865 1.00 96.19 268 ALA A N 1
ATOM 1900 C CA . ALA A 1 268 ? -12.539 2.773 11.234 1.00 96.19 268 ALA A CA 1
ATOM 1901 C C . ALA A 1 268 ? -14.038 2.576 11.569 1.00 96.19 268 ALA A C 1
ATOM 1903 O O . ALA A 1 268 ? -14.456 2.765 12.708 1.00 96.19 268 ALA A O 1
ATOM 1904 N N . SER A 1 269 ? -14.866 2.215 10.587 1.00 94.44 269 SER A N 1
ATOM 1905 C CA . SER A 1 269 ? -16.265 1.805 10.770 1.00 94.44 269 SER A CA 1
ATOM 1906 C C . SER A 1 269 ? -16.450 0.300 10.989 1.00 94.44 269 SER A C 1
ATOM 1908 O O . SER A 1 269 ? -17.545 -0.130 11.351 1.00 94.44 269 SER A O 1
ATOM 1910 N N . ILE A 1 270 ? -15.398 -0.498 10.804 1.00 95.38 270 ILE A N 1
ATOM 1911 C CA . ILE A 1 270 ? -15.415 -1.937 11.055 1.00 95.38 270 ILE A CA 1
ATOM 1912 C C . ILE A 1 270 ? -15.237 -2.191 12.547 1.00 95.38 270 ILE A C 1
ATOM 1914 O O . ILE A 1 270 ? -14.318 -1.674 13.182 1.00 95.38 270 ILE A O 1
ATOM 1918 N N . GLN A 1 271 ? -16.146 -2.980 13.110 1.00 96.25 271 GLN A N 1
ATOM 1919 C CA . GLN A 1 271 ? -16.113 -3.377 14.509 1.00 96.25 271 GLN A CA 1
ATOM 1920 C C . GLN A 1 271 ? -15.308 -4.669 14.652 1.00 96.25 271 GLN A C 1
ATOM 1922 O O . GLN A 1 271 ? -15.785 -5.740 14.284 1.00 96.25 271 GLN A O 1
ATOM 1927 N N . CYS A 1 272 ? -14.103 -4.560 15.201 1.00 96.06 272 CYS A N 1
ATOM 1928 C CA . CYS A 1 272 ? -13.174 -5.678 15.356 1.00 96.06 272 CYS A CA 1
ATOM 1929 C C . CYS A 1 272 ? -13.432 -6.513 16.611 1.00 96.06 272 CYS A C 1
ATOM 1931 O O . CYS A 1 272 ? -13.117 -7.701 16.636 1.00 96.06 272 CYS A O 1
ATOM 1933 N N . GLU A 1 273 ? -14.052 -5.931 17.639 1.00 95.88 273 GLU A N 1
ATOM 1934 C CA . GLU A 1 273 ? -14.419 -6.657 18.849 1.00 95.88 273 GLU A CA 1
ATOM 1935 C C . GLU A 1 273 ? -15.837 -6.298 19.298 1.00 95.88 273 GLU A C 1
ATOM 1937 O O . GLU A 1 273 ? -16.225 -5.129 19.385 1.00 95.88 273 GLU A O 1
ATOM 1942 N N . GLN A 1 274 ? -16.655 -7.321 19.568 1.00 92.12 274 GLN A N 1
ATOM 1943 C CA . GLN A 1 274 ? -18.071 -7.120 19.883 1.00 92.12 274 GLN A CA 1
ATOM 1944 C C . GLN A 1 274 ? -18.357 -6.728 21.333 1.00 92.12 274 GLN A C 1
ATOM 1946 O O . GLN A 1 274 ? -19.338 -6.030 21.585 1.00 92.12 274 GLN A O 1
ATOM 1951 N N . GLN A 1 275 ? -17.504 -7.136 22.270 1.00 92.94 275 GLN A N 1
ATOM 1952 C CA . GLN A 1 275 ? -17.666 -6.897 23.707 1.00 92.94 275 GLN A CA 1
ATOM 1953 C C . GLN A 1 275 ? -16.346 -6.430 24.324 1.00 92.94 275 GLN A C 1
ATOM 1955 O O . GLN A 1 275 ? -15.889 -6.973 25.323 1.00 92.94 275 GLN A O 1
ATOM 1960 N N . ALA A 1 276 ? -15.734 -5.431 23.693 1.00 95.38 276 ALA A N 1
ATOM 1961 C CA . ALA A 1 276 ? -14.429 -4.913 24.091 1.00 95.38 276 ALA A CA 1
ATOM 1962 C C . ALA A 1 276 ? -14.452 -4.255 25.477 1.00 95.38 276 ALA A C 1
ATOM 1964 O O . ALA A 1 276 ? -13.439 -4.187 26.166 1.00 95.38 276 ALA A O 1
ATOM 1965 N N . ASP A 1 277 ? -15.619 -3.758 25.889 1.00 96.62 277 ASP A N 1
ATOM 1966 C CA . ASP A 1 277 ? -15.802 -3.141 27.194 1.00 96.62 277 ASP A CA 1
ATOM 1967 C C . ASP A 1 277 ? -17.178 -3.489 27.765 1.00 96.62 277 ASP A C 1
ATOM 1969 O O . ASP A 1 277 ? -18.165 -3.632 27.031 1.00 96.62 277 ASP A O 1
ATOM 1973 N N . THR A 1 278 ? -17.228 -3.648 29.085 1.00 96.56 278 THR A N 1
ATOM 1974 C CA . THR A 1 278 ? -18.414 -4.046 29.844 1.00 96.56 278 THR A CA 1
ATOM 1975 C C . THR A 1 278 ? -18.512 -3.203 31.101 1.00 96.56 278 THR A C 1
ATOM 1977 O O . THR A 1 278 ? -17.562 -3.122 31.876 1.00 96.56 278 THR A O 1
ATOM 1980 N N . GLU A 1 279 ? -19.689 -2.630 31.338 1.00 96.62 279 GLU A N 1
ATOM 1981 C CA . GLU A 1 279 ? -19.987 -1.933 32.584 1.00 96.62 279 GLU A CA 1
ATOM 1982 C C . GLU A 1 279 ? -21.164 -2.571 33.321 1.00 96.62 279 GLU A C 1
ATOM 1984 O O . GLU A 1 279 ? -22.099 -3.100 32.710 1.00 96.62 279 GLU A O 1
ATOM 1989 N N . TYR A 1 280 ? -21.105 -2.478 34.649 1.00 97.06 280 TYR A N 1
ATOM 1990 C CA . TYR A 1 280 ? -22.132 -2.951 35.568 1.00 97.06 280 TYR A CA 1
ATOM 1991 C C . TYR A 1 280 ? -22.775 -1.773 36.294 1.00 97.06 280 TYR A C 1
ATOM 1993 O O . TYR A 1 280 ? -22.110 -0.798 36.656 1.00 97.06 280 TYR A O 1
ATOM 2001 N N . GLY A 1 281 ? -24.081 -1.853 36.522 1.00 95.56 281 GLY A N 1
ATOM 2002 C CA . GLY A 1 281 ? -24.831 -0.774 37.141 1.00 95.56 281 GLY A CA 1
ATOM 2003 C C . GLY A 1 281 ? -26.223 -1.180 37.599 1.00 95.56 281 GLY A C 1
ATOM 2004 O O . GLY A 1 281 ? -26.688 -2.292 37.365 1.00 95.56 281 GLY A O 1
ATOM 2005 N N . CYS A 1 282 ? -26.895 -0.223 38.236 1.00 94.19 282 CYS A N 1
ATOM 2006 C CA . CYS A 1 282 ? -28.202 -0.409 38.863 1.00 94.19 282 CYS A CA 1
ATOM 2007 C C . CYS A 1 282 ? -29.236 0.553 38.254 1.00 94.19 282 CYS A C 1
ATOM 2009 O O . CYS A 1 282 ? -29.670 1.495 38.923 1.00 94.19 282 CYS A O 1
ATOM 2011 N N . PRO A 1 283 ? -29.612 0.395 36.970 1.00 94.12 283 PRO A N 1
ATOM 2012 C CA . PRO A 1 283 ? -30.495 1.339 36.280 1.00 94.12 283 PRO A CA 1
ATOM 2013 C C . PRO A 1 283 ? -31.903 1.407 36.893 1.00 94.12 283 PRO A C 1
ATOM 2015 O O . PRO A 1 283 ? -32.574 2.427 36.745 1.00 94.12 283 PRO A O 1
ATOM 2018 N N . ASN A 1 284 ? -32.328 0.352 37.596 1.00 88.44 284 ASN A N 1
ATOM 2019 C CA . ASN A 1 284 ? -33.619 0.279 38.286 1.00 88.44 284 ASN A CA 1
ATOM 2020 C C . ASN A 1 284 ? -33.562 0.784 39.743 1.00 88.44 284 ASN A C 1
ATOM 2022 O O . ASN A 1 284 ? -34.602 0.938 40.378 1.00 88.44 284 ASN A O 1
ATOM 2026 N N . GLY A 1 285 ? -32.369 1.113 40.254 1.00 84.25 285 GLY A N 1
ATOM 2027 C CA . GLY A 1 285 ? -32.139 1.575 41.624 1.00 84.25 285 GLY A CA 1
ATOM 2028 C C . GLY A 1 285 ? -31.264 0.625 42.442 1.00 84.25 285 GLY A C 1
ATOM 2029 O O . GLY A 1 285 ? -30.933 -0.470 42.010 1.00 84.25 285 GLY A O 1
ATOM 2030 N N . THR A 1 286 ? -30.869 1.063 43.637 1.00 82.56 286 THR A N 1
ATOM 2031 C CA . THR A 1 286 ? -29.961 0.344 44.559 1.00 82.56 286 THR A CA 1
ATOM 2032 C C . THR A 1 286 ? -30.687 -0.203 45.792 1.00 82.56 286 THR A C 1
ATOM 2034 O O . THR A 1 286 ? -30.090 -0.457 46.844 1.00 82.56 286 THR A O 1
ATOM 2037 N N . ALA A 1 287 ? -32.011 -0.318 45.704 1.00 73.00 287 ALA A N 1
ATOM 2038 C CA . ALA A 1 287 ? -32.812 -0.866 46.781 1.00 73.00 287 ALA A CA 1
ATOM 2039 C C . ALA A 1 287 ? -32.689 -2.404 46.814 1.00 73.00 287 ALA A C 1
ATOM 2041 O O . ALA A 1 287 ? -32.288 -3.022 45.828 1.00 73.00 287 ALA A O 1
ATOM 2042 N N . PRO A 1 288 ? -33.047 -3.047 47.932 1.00 80.12 288 PRO A N 1
ATOM 2043 C CA . PRO A 1 288 ? -33.019 -4.507 48.016 1.00 80.12 288 PRO A CA 1
ATOM 2044 C C . PRO A 1 288 ? -33.912 -5.196 46.972 1.00 80.12 288 PRO A C 1
ATOM 2046 O O . PRO A 1 288 ? -34.994 -4.703 46.661 1.00 80.12 288 PRO A O 1
ATOM 2049 N N . GLY A 1 289 ? -33.479 -6.319 46.412 1.00 82.00 289 GLY A N 1
ATOM 2050 C CA . GLY A 1 289 ? -34.157 -7.009 45.313 1.00 82.00 289 GLY A CA 1
ATOM 2051 C C . GLY A 1 289 ? -34.109 -6.290 43.959 1.00 82.00 289 GLY A C 1
ATOM 2052 O O . GLY A 1 289 ? -34.769 -6.746 43.033 1.00 82.00 289 GLY A O 1
ATOM 2053 N N . GLU A 1 290 ? -33.384 -5.171 43.826 1.00 87.00 290 GLU A N 1
ATOM 2054 C CA . GLU A 1 290 ? -33.069 -4.611 42.505 1.00 87.00 290 GLU A CA 1
ATOM 2055 C C . GLU A 1 290 ? -31.867 -5.346 41.908 1.00 87.00 290 GLU A C 1
ATOM 2057 O O . GLU A 1 290 ? -30.824 -5.447 42.556 1.00 87.00 290 GLU A O 1
ATOM 2062 N N . ASP A 1 291 ? -32.016 -5.819 40.671 1.00 93.62 291 ASP A N 1
ATOM 2063 C CA . ASP A 1 291 ? -31.018 -6.625 39.965 1.00 93.62 291 ASP A CA 1
ATOM 2064 C C . ASP A 1 291 ? -29.790 -5.815 39.514 1.00 93.62 291 ASP A C 1
ATOM 2066 O O . ASP A 1 291 ? -29.892 -4.649 39.105 1.00 93.62 291 ASP A O 1
ATOM 2070 N N . VAL A 1 292 ? -28.629 -6.475 39.474 1.00 96.38 292 VAL A N 1
ATOM 2071 C CA . VAL A 1 292 ? -27.450 -5.950 38.776 1.00 96.38 292 VAL A CA 1
ATOM 2072 C C . VAL A 1 292 ? -27.691 -6.052 37.281 1.00 96.38 292 VAL A C 1
ATOM 2074 O O . VAL A 1 292 ? -28.002 -7.116 36.746 1.00 96.38 292 VAL A O 1
ATOM 2077 N N . SER A 1 293 ? -27.514 -4.941 36.577 1.00 97.56 293 SER A N 1
ATOM 2078 C CA . SER A 1 293 ? -27.545 -4.915 35.120 1.00 97.56 293 SER A CA 1
ATOM 2079 C C . SER A 1 293 ? -26.139 -4.758 34.557 1.00 97.56 293 SER A C 1
ATOM 2081 O O . SER A 1 293 ? -25.301 -4.069 35.134 1.00 97.56 293 SER A O 1
ATOM 2083 N N . MET A 1 294 ? -25.896 -5.353 33.393 1.00 96.88 294 MET A N 1
ATOM 2084 C CA . MET A 1 294 ? -24.682 -5.147 32.609 1.00 96.88 294 MET A CA 1
ATOM 2085 C C . MET A 1 294 ? -25.018 -4.638 31.212 1.00 96.88 294 MET A C 1
ATOM 2087 O O . MET A 1 294 ? -26.096 -4.904 30.676 1.00 96.88 294 MET A O 1
ATOM 2091 N N . ARG A 1 295 ? -24.088 -3.919 30.593 1.00 97.19 295 ARG A N 1
ATOM 2092 C CA . ARG A 1 295 ? -24.128 -3.625 29.158 1.00 97.19 295 ARG A CA 1
ATOM 2093 C C . ARG A 1 295 ? -22.719 -3.619 28.597 1.00 97.19 295 ARG A C 1
ATOM 2095 O O . ARG A 1 295 ? -21.764 -3.328 29.310 1.00 97.19 295 ARG A O 1
ATOM 2102 N N . SER A 1 296 ? -22.606 -3.933 27.316 1.00 97.06 296 SER A N 1
ATOM 2103 C CA . SER A 1 296 ? -21.334 -3.963 26.601 1.00 97.06 296 SER A CA 1
ATOM 2104 C C . SER A 1 296 ? -21.333 -2.991 25.430 1.00 97.06 296 SER A C 1
ATOM 2106 O O . SER A 1 296 ? -22.382 -2.530 24.962 1.00 97.06 296 SER A O 1
ATOM 2108 N N . ARG A 1 297 ? -20.133 -2.650 24.973 1.00 97.31 297 ARG A N 1
ATOM 2109 C CA . ARG A 1 297 ? -19.906 -1.922 23.725 1.00 97.31 297 ARG A CA 1
ATOM 2110 C C . ARG A 1 297 ? -18.764 -2.564 22.959 1.00 97.31 297 ARG A C 1
ATOM 2112 O O . ARG A 1 297 ? -17.851 -3.146 23.542 1.00 97.31 297 ARG A O 1
ATOM 2119 N N . GLY A 1 298 ? -18.828 -2.434 21.643 1.00 97.38 298 GLY A N 1
ATOM 2120 C CA . GLY A 1 298 ? -17.751 -2.864 20.769 1.00 97.38 298 GLY A CA 1
ATOM 2121 C C . GLY A 1 298 ? -16.607 -1.870 20.694 1.00 97.38 298 GLY A C 1
ATOM 2122 O O . GLY A 1 298 ? -16.776 -0.693 21.024 1.00 97.38 298 GLY A O 1
ATOM 2123 N N . GLN A 1 299 ? -15.482 -2.341 20.174 1.00 97.62 299 GLN A N 1
ATOM 2124 C CA . GLN A 1 299 ? -14.374 -1.507 19.734 1.00 97.62 299 GLN A CA 1
ATOM 2125 C C . GLN A 1 299 ? -14.226 -1.620 18.219 1.00 97.62 299 GLN A C 1
ATOM 2127 O O . GLN A 1 299 ? -14.438 -2.682 17.624 1.00 97.62 299 GLN A O 1
ATOM 2132 N N . PHE A 1 300 ? -13.944 -0.483 17.596 1.00 97.69 300 PHE A N 1
ATOM 2133 C CA . PHE A 1 300 ? -13.769 -0.368 16.158 1.00 97.69 300 PHE A CA 1
ATOM 2134 C C . PHE A 1 300 ? -12.292 -0.385 15.791 1.00 97.69 300 PHE A C 1
ATOM 2136 O O . PHE A 1 300 ? -11.426 -0.141 16.629 1.00 97.69 300 PHE A O 1
ATOM 2143 N N . CYS A 1 301 ? -12.006 -0.650 14.524 1.00 97.50 301 CYS A N 1
ATOM 2144 C CA . CYS A 1 301 ? -10.673 -0.477 13.975 1.00 97.50 301 CYS A CA 1
ATOM 2145 C C . CYS A 1 301 ? -10.259 0.999 13.990 1.00 97.50 301 CYS A C 1
ATOM 2147 O O . CYS A 1 301 ? -11.096 1.904 14.005 1.00 97.50 301 CYS A O 1
ATOM 2149 N N . SER A 1 302 ? -8.954 1.263 13.981 1.00 95.94 302 SER A N 1
ATOM 2150 C CA . SER A 1 302 ? -8.428 2.629 13.864 1.00 95.94 302 SER A CA 1
ATOM 2151 C C . SER A 1 302 ? -8.375 3.119 12.412 1.00 95.94 302 SER A C 1
ATOM 2153 O O . SER A 1 302 ? -8.393 4.325 12.172 1.00 95.94 302 SER A O 1
ATOM 2155 N N . GLY A 1 303 ? -8.332 2.196 11.441 1.00 94.12 303 GLY A N 1
ATOM 2156 C CA . GLY A 1 303 ? -8.057 2.493 10.031 1.00 94.12 303 GLY A CA 1
ATOM 2157 C C . GLY A 1 303 ? -6.570 2.640 9.700 1.00 94.12 303 GLY A C 1
ATOM 2158 O O . GLY A 1 303 ? -6.237 2.960 8.565 1.00 94.12 303 GLY A O 1
ATOM 2159 N N . SER A 1 304 ? -5.681 2.439 10.675 1.00 93.62 304 SER A N 1
ATOM 2160 C CA . SER A 1 304 ? -4.234 2.631 10.512 1.00 93.62 304 SER A CA 1
ATOM 2161 C C . SER A 1 304 ? -3.391 1.604 11.274 1.00 93.62 304 SER A C 1
ATOM 2163 O O . SER A 1 304 ? -2.202 1.827 11.485 1.00 93.62 304 SER A O 1
ATOM 2165 N N . SER A 1 305 ? -4.016 0.540 11.774 1.00 93.50 305 SER A N 1
ATOM 2166 C CA . SER A 1 305 ? -3.378 -0.504 12.570 1.00 93.50 305 SER A CA 1
ATOM 2167 C C . SER A 1 305 ? -4.131 -1.816 12.398 1.00 93.50 305 SER A C 1
ATOM 2169 O O . SER A 1 305 ? -5.341 -1.821 12.154 1.00 93.50 305 SER A O 1
ATOM 2171 N N . ALA A 1 306 ? -3.406 -2.924 12.533 1.00 93.62 306 ALA A N 1
ATOM 2172 C CA . ALA A 1 306 ? -3.976 -4.266 12.501 1.00 93.62 306 ALA A CA 1
ATOM 2173 C C . ALA A 1 306 ? -4.630 -4.655 13.842 1.00 93.62 306 ALA A C 1
ATOM 2175 O O . ALA A 1 306 ? -5.435 -5.594 13.890 1.00 93.62 306 ALA A O 1
ATOM 2176 N N . ASP A 1 307 ? -4.308 -3.922 14.911 1.00 94.19 307 ASP A N 1
ATOM 2177 C CA . ASP A 1 307 ? -4.853 -4.121 16.248 1.00 94.19 307 ASP A CA 1
ATOM 2178 C C . ASP A 1 307 ? -6.218 -3.435 16.415 1.00 94.19 307 ASP A C 1
ATOM 2180 O O . ASP A 1 307 ? -6.520 -2.402 15.808 1.00 94.19 307 ASP A O 1
ATOM 2184 N N . CYS A 1 308 ? -7.060 -4.007 17.279 1.00 96.19 308 CYS A N 1
ATOM 2185 C CA . CYS A 1 308 ? -8.385 -3.474 17.596 1.00 96.19 308 CYS A CA 1
ATOM 2186 C C . CYS A 1 308 ? -8.287 -2.320 18.605 1.00 96.19 308 CYS A C 1
ATOM 2188 O O . CYS A 1 308 ? -8.694 -2.445 19.752 1.00 96.19 308 CYS A O 1
ATOM 2190 N N . GLU A 1 309 ? -7.689 -1.203 18.197 1.00 95.44 309 GLU A N 1
ATOM 2191 C CA . GLU A 1 309 ? -7.380 -0.070 19.086 1.00 95.44 309 GLU A CA 1
ATOM 2192 C C . GLU A 1 309 ? -8.132 1.224 18.739 1.00 95.44 309 GLU A C 1
ATOM 2194 O O . GLU A 1 309 ? -7.817 2.301 19.245 1.00 95.44 309 GLU A O 1
ATOM 2199 N N . GLY A 1 310 ? -9.138 1.146 17.869 1.00 96.31 310 GLY A N 1
ATOM 2200 C CA . GLY A 1 310 ? -9.958 2.297 17.514 1.00 96.31 310 GLY A CA 1
ATOM 2201 C C . GLY A 1 310 ? -10.949 2.691 18.608 1.00 96.31 310 GLY A C 1
ATOM 2202 O O . GLY A 1 310 ? -10.908 2.233 19.753 1.00 96.31 310 GLY A O 1
ATOM 2203 N N . ASN A 1 311 ? -11.860 3.593 18.249 1.00 96.88 311 ASN A N 1
ATOM 2204 C CA . ASN A 1 311 ? -12.822 4.147 19.195 1.00 96.88 311 ASN A CA 1
ATOM 2205 C C . ASN A 1 311 ? -13.828 3.091 19.665 1.00 96.88 311 ASN A C 1
ATOM 2207 O O . ASN A 1 311 ? -14.238 2.211 18.910 1.00 96.88 311 ASN A O 1
ATOM 2211 N N . PHE A 1 312 ? -14.292 3.235 20.904 1.00 97.56 312 PHE A N 1
ATOM 2212 C CA . PHE A 1 312 ? -15.412 2.449 21.404 1.00 97.56 312 PHE A CA 1
ATOM 2213 C C . PHE A 1 312 ? -16.739 2.920 20.806 1.00 97.56 312 PHE A C 1
ATOM 2215 O O . PHE A 1 312 ? -16.987 4.117 20.640 1.00 97.56 312 PHE A O 1
ATOM 2222 N N . GLY A 1 313 ? -17.619 1.958 20.543 1.00 96.06 313 GLY A N 1
ATOM 2223 C CA . GLY A 1 313 ? -18.992 2.198 20.132 1.00 96.06 313 GLY A CA 1
ATOM 2224 C C . GLY A 1 313 ? -19.873 2.778 21.229 1.00 96.06 313 GLY A C 1
ATOM 2225 O O . GLY A 1 313 ? -19.469 2.991 22.375 1.00 96.06 313 GLY A O 1
ATOM 2226 N N . SER A 1 314 ? -21.137 2.994 20.870 1.00 95.81 314 SER A N 1
ATOM 2227 C CA . SER A 1 314 ? -22.169 3.292 21.861 1.00 95.81 314 SER A CA 1
ATOM 2228 C C . SER A 1 314 ? -22.415 2.077 22.748 1.00 95.81 314 SER A C 1
ATOM 2230 O O . SER A 1 314 ? -22.375 0.938 22.285 1.00 95.81 314 SER A O 1
ATOM 2232 N N . TRP A 1 315 ? -22.715 2.334 24.017 1.00 97.06 315 TRP A N 1
ATOM 2233 C CA . TRP A 1 315 ? -23.193 1.302 24.924 1.00 97.06 315 TRP A CA 1
ATOM 2234 C C . TRP A 1 315 ? -24.486 0.675 24.408 1.00 97.06 315 TRP A C 1
ATOM 2236 O O . TRP A 1 315 ? -25.419 1.385 24.024 1.00 97.06 315 TRP A O 1
ATOM 2246 N N . GLY A 1 316 ? -24.538 -0.655 24.439 1.00 95.81 316 GLY A N 1
ATOM 2247 C CA . GLY A 1 316 ? -25.763 -1.406 24.218 1.00 95.81 316 GLY A CA 1
ATOM 2248 C C . GLY A 1 316 ? -26.818 -1.146 25.303 1.00 95.81 316 GLY A C 1
ATOM 2249 O O . GLY A 1 316 ? -26.581 -0.416 26.273 1.00 95.81 316 GLY A O 1
ATOM 2250 N N . PRO A 1 317 ? -28.015 -1.735 25.156 1.00 96.25 317 PRO A N 1
ATOM 2251 C CA . PRO A 1 317 ? -29.035 -1.677 26.194 1.00 96.25 317 PRO A CA 1
ATOM 2252 C C . PRO A 1 317 ? -28.576 -2.418 27.457 1.00 96.25 317 PRO A C 1
ATOM 2254 O O . PRO A 1 317 ? -27.802 -3.371 27.379 1.00 96.25 317 PRO A O 1
ATOM 2257 N N . TRP A 1 318 ? -29.100 -2.005 28.611 1.00 96.81 318 TRP A N 1
ATOM 2258 C CA . TRP A 1 318 ? -28.941 -2.756 29.855 1.00 96.81 318 TRP A CA 1
ATOM 2259 C C . TRP A 1 318 ? -29.591 -4.136 29.736 1.00 96.81 318 TRP A C 1
ATOM 2261 O O . TRP A 1 318 ? -30.727 -4.267 29.274 1.00 96.81 318 TRP A O 1
ATOM 2271 N N . GLN A 1 319 ? -28.856 -5.154 30.162 1.00 96.38 319 GLN A N 1
ATOM 2272 C CA . GLN A 1 319 ? -29.280 -6.545 30.257 1.00 96.38 319 GLN A CA 1
ATOM 2273 C C . GLN A 1 319 ? -29.108 -7.019 31.700 1.00 96.38 319 GLN A C 1
ATOM 2275 O O . GLN A 1 319 ? -28.323 -6.442 32.450 1.00 96.38 319 GLN A O 1
ATOM 2280 N N . LEU A 1 320 ? -29.835 -8.065 32.091 1.00 96.88 320 LEU A N 1
ATOM 2281 C CA . LEU A 1 320 ? -29.668 -8.684 33.405 1.00 96.88 320 LEU A CA 1
ATOM 2282 C C . LEU A 1 320 ? -28.237 -9.231 33.534 1.00 96.88 320 LEU A C 1
ATOM 2284 O O . LEU A 1 320 ? -27.829 -10.054 32.716 1.00 96.88 320 LEU A O 1
ATOM 2288 N N . GLY A 1 321 ? -27.493 -8.748 34.528 1.00 95.50 321 GLY A N 1
ATOM 2289 C CA . GLY A 1 321 ? -26.158 -9.231 34.877 1.00 95.50 321 GLY A CA 1
ATOM 2290 C C . GLY A 1 321 ? -26.221 -10.265 35.996 1.00 95.50 321 GLY A C 1
ATOM 2291 O O . GLY A 1 321 ? -25.765 -11.390 35.816 1.00 95.50 321 GLY A O 1
ATOM 2292 N N . ASP A 1 322 ? -26.854 -9.899 37.110 1.00 97.31 322 ASP A N 1
ATOM 2293 C CA . ASP A 1 322 ? -27.094 -10.786 38.248 1.00 97.31 322 ASP A CA 1
ATOM 2294 C C . ASP A 1 322 ? -28.484 -10.519 38.829 1.00 97.31 322 ASP A C 1
ATOM 2296 O O . ASP A 1 322 ? -28.909 -9.363 38.912 1.00 97.31 322 ASP A O 1
ATOM 2300 N N . SER A 1 323 ? -29.203 -11.584 39.181 1.00 95.94 323 SER A N 1
ATOM 2301 C CA . SER A 1 323 ? -30.558 -11.461 39.718 1.00 95.94 323 SER A CA 1
ATOM 2302 C C . SER A 1 323 ? -30.494 -11.445 41.232 1.00 95.94 323 SER A C 1
ATOM 2304 O O . SER A 1 323 ? -30.119 -12.448 41.836 1.00 95.94 323 SER A O 1
ATOM 2306 N N . CYS A 1 324 ? -30.858 -10.315 41.826 1.00 88.94 324 CYS A N 1
ATOM 2307 C CA . CYS A 1 324 ? -30.723 -10.122 43.256 1.00 88.94 324 CYS A CA 1
ATOM 2308 C C . CYS A 1 324 ? -31.935 -10.690 43.976 1.00 88.94 324 CYS A C 1
ATOM 2310 O O . CYS A 1 324 ? -33.085 -10.332 43.699 1.00 88.94 324 CYS A O 1
ATOM 2312 N N . ASP A 1 325 ? -31.672 -11.547 44.956 1.00 86.94 325 ASP A N 1
ATOM 2313 C CA . ASP A 1 325 ? -32.710 -11.970 45.875 1.00 86.94 325 ASP A CA 1
ATOM 2314 C C . ASP A 1 325 ? -33.202 -10.782 46.721 1.00 86.94 325 ASP A C 1
ATOM 2316 O O . ASP A 1 325 ? -32.604 -9.709 46.815 1.00 86.94 325 ASP A O 1
ATOM 2320 N N . TRP A 1 326 ? -34.350 -10.966 47.369 1.00 76.12 326 TRP A N 1
ATOM 2321 C CA . TRP A 1 326 ? -34.978 -9.918 48.179 1.00 76.12 326 TRP A CA 1
ATOM 2322 C C . TRP A 1 326 ? -34.106 -9.458 49.377 1.00 76.12 326 TRP A C 1
ATOM 2324 O O . TRP A 1 326 ? -34.359 -8.384 49.928 1.00 76.12 326 TRP A O 1
ATOM 2334 N N . ASP A 1 327 ? -33.124 -10.264 49.808 1.00 76.50 327 ASP A N 1
ATOM 2335 C CA . ASP A 1 327 ? -32.091 -9.945 50.808 1.00 76.50 327 ASP A CA 1
ATOM 2336 C C . ASP A 1 327 ? -30.716 -9.616 50.212 1.00 76.50 327 ASP A C 1
ATOM 2338 O O . ASP A 1 327 ? -29.695 -9.659 50.909 1.00 76.50 327 ASP A O 1
ATOM 2342 N N . GLU A 1 328 ? -30.703 -9.202 48.953 1.00 86.75 328 GLU A N 1
ATOM 2343 C CA . GLU A 1 328 ? -29.537 -8.677 48.261 1.00 86.75 328 GLU A CA 1
ATOM 2344 C C . GLU A 1 328 ? -29.864 -7.325 47.622 1.00 86.75 328 GLU A C 1
ATOM 2346 O O . GLU A 1 328 ? -31.027 -6.945 47.505 1.00 86.75 328 GLU A O 1
ATOM 2351 N N . TYR A 1 329 ? -28.851 -6.554 47.242 1.00 82.94 329 TYR A N 1
ATOM 2352 C CA . TYR A 1 329 ? -29.027 -5.271 46.566 1.00 82.94 329 TYR A CA 1
ATOM 2353 C C . TYR A 1 329 ? -27.939 -5.036 45.519 1.00 82.94 329 TYR A C 1
ATOM 2355 O O . TYR A 1 329 ? -26.805 -5.510 45.645 1.00 82.94 329 TYR A O 1
ATOM 2363 N N . CYS A 1 330 ? -28.284 -4.262 44.494 1.00 89.06 330 CYS A N 1
ATOM 2364 C CA . CYS A 1 330 ? -27.338 -3.814 43.485 1.00 89.06 330 CYS A CA 1
ATOM 2365 C C . CYS A 1 330 ? -26.505 -2.617 43.977 1.00 89.06 330 CYS A C 1
ATOM 2367 O O . CYS A 1 330 ? -27.044 -1.647 44.520 1.00 89.06 330 CYS A O 1
ATOM 2369 N N . THR A 1 331 ? -25.197 -2.651 43.702 1.00 88.94 331 THR A N 1
ATOM 2370 C CA . THR A 1 331 ? -24.268 -1.526 43.896 1.00 88.94 331 THR A CA 1
ATOM 2371 C C . THR A 1 331 ? -23.669 -1.122 42.544 1.00 88.94 331 THR A C 1
ATOM 2373 O O . THR A 1 331 ? -23.185 -1.992 41.820 1.00 88.94 331 THR A O 1
ATOM 2376 N N . PRO A 1 332 ? -23.676 0.171 42.157 1.00 92.00 332 PRO A N 1
ATOM 2377 C CA . PRO A 1 332 ? -23.122 0.591 40.872 1.00 92.00 332 PRO A CA 1
ATOM 2378 C C . PRO A 1 332 ? -21.643 0.213 40.730 1.00 92.00 332 PRO A C 1
ATOM 2380 O O . PRO A 1 332 ? -20.837 0.555 41.592 1.00 92.00 332 PRO A O 1
ATOM 2383 N N . GLY A 1 333 ? -21.291 -0.448 39.625 1.00 92.56 333 GLY A N 1
ATOM 2384 C CA . GLY A 1 333 ? -19.938 -0.936 39.348 1.00 92.56 333 GLY A CA 1
ATOM 2385 C C . GLY A 1 333 ? -19.664 -2.374 39.800 1.00 92.56 333 GLY A C 1
ATOM 2386 O O . GLY A 1 333 ? -18.725 -2.979 39.283 1.00 92.56 333 GLY A O 1
ATOM 2387 N N . ASP A 1 334 ? -20.485 -2.946 40.683 1.00 94.88 334 ASP A N 1
ATOM 2388 C CA . ASP A 1 334 ? -20.327 -4.338 41.108 1.00 94.88 334 ASP A CA 1
ATOM 2389 C C . ASP A 1 334 ? -20.978 -5.295 40.104 1.00 94.88 334 ASP A C 1
ATOM 2391 O O . ASP A 1 334 ? -22.083 -5.058 39.618 1.00 94.88 334 ASP A O 1
ATOM 2395 N N . SER A 1 335 ? -20.296 -6.405 39.809 1.00 96.12 335 SER A N 1
ATOM 2396 C CA . SER A 1 335 ? -20.772 -7.430 38.869 1.00 96.12 335 SER A CA 1
ATOM 2397 C C . SER A 1 335 ? -21.750 -8.439 39.468 1.00 96.12 335 SER A C 1
ATOM 2399 O O . SER A 1 335 ? -22.293 -9.259 38.735 1.00 96.12 335 SER A O 1
ATOM 2401 N N . THR A 1 336 ? -21.922 -8.429 40.788 1.00 96.31 336 THR A N 1
ATOM 2402 C CA . THR A 1 336 ? -22.741 -9.393 41.530 1.00 96.31 336 THR A CA 1
ATOM 2403 C C . THR A 1 336 ? -23.554 -8.685 42.596 1.00 96.31 336 THR A C 1
ATOM 2405 O O . THR A 1 336 ? -23.149 -7.637 43.106 1.00 96.31 336 THR A O 1
ATOM 2408 N N . CYS A 1 337 ? -24.676 -9.285 42.966 1.00 93.75 337 CYS A N 1
ATOM 2409 C CA . CYS A 1 337 ? -25.520 -8.793 44.039 1.00 93.75 337 CYS A CA 1
ATOM 2410 C C . CYS A 1 337 ? -24.770 -8.780 45.378 1.00 93.75 337 CYS A C 1
ATOM 2412 O O . CYS A 1 337 ? -23.977 -9.670 45.698 1.00 93.75 337 CYS A O 1
ATOM 2414 N N . ASN A 1 338 ? -25.009 -7.740 46.173 1.00 88.62 338 ASN A N 1
ATOM 2415 C CA . ASN A 1 338 ? -24.428 -7.611 47.500 1.00 88.62 338 ASN A CA 1
ATOM 2416 C C . ASN A 1 338 ? -25.434 -8.071 48.549 1.00 88.62 338 ASN A C 1
ATOM 2418 O O . ASN A 1 338 ? -26.551 -7.560 48.615 1.00 88.62 338 ASN A O 1
ATOM 2422 N N . ALA A 1 339 ? -25.022 -8.990 49.419 1.00 85.75 339 ALA A N 1
ATOM 2423 C CA . ALA A 1 339 ? -25.857 -9.421 50.530 1.00 85.75 339 ALA A CA 1
ATOM 2424 C C . ALA A 1 339 ? -26.108 -8.270 51.515 1.00 85.75 339 ALA A C 1
ATOM 2426 O O . ALA A 1 339 ? -25.210 -7.497 51.866 1.00 85.75 339 ALA A O 1
ATOM 2427 N N . CYS A 1 340 ? -27.328 -8.192 52.031 1.00 74.38 340 CYS A N 1
ATOM 2428 C CA . CYS A 1 340 ? -27.666 -7.244 53.080 1.00 74.38 340 CYS A CA 1
ATOM 2429 C C . CYS A 1 340 ? -26.938 -7.594 54.389 1.00 74.38 340 CYS A C 1
ATOM 2431 O O . CYS A 1 340 ? -27.179 -8.641 54.989 1.00 74.38 340 CYS A O 1
ATOM 2433 N N . SER A 1 341 ? -26.092 -6.685 54.886 1.00 61.62 341 SER A N 1
ATOM 2434 C CA . SER A 1 341 ? -25.270 -6.897 56.094 1.00 61.62 341 SER A CA 1
ATOM 2435 C C . SER A 1 341 ? -26.065 -7.195 57.369 1.00 61.62 341 SER A C 1
ATOM 2437 O O . SER A 1 341 ? -25.510 -7.729 58.330 1.00 61.62 341 SER A O 1
ATOM 2439 N N . TYR A 1 342 ? -27.355 -6.851 57.410 1.00 53.75 342 TYR A N 1
ATOM 2440 C CA . TYR A 1 342 ? -28.188 -7.053 58.588 1.00 53.75 342 TYR A CA 1
ATOM 2441 C C . TYR A 1 342 ? -29.578 -7.575 58.224 1.00 53.75 342 TYR A C 1
ATOM 2443 O O . TYR A 1 342 ? -30.469 -6.809 57.874 1.00 53.75 342 TYR A O 1
ATOM 2451 N N . SER A 1 343 ? -29.793 -8.881 58.386 1.00 45.97 343 SER A N 1
ATOM 2452 C CA . SER A 1 343 ? -31.134 -9.465 58.430 1.00 45.97 343 SER A CA 1
ATOM 2453 C C . SER A 1 343 ? -31.619 -9.501 59.884 1.00 45.97 343 SER A C 1
ATOM 2455 O O . SER A 1 343 ? -31.203 -10.363 60.663 1.00 45.97 343 SER A O 1
ATOM 2457 N N . PHE A 1 344 ? -32.489 -8.577 60.287 1.00 47.22 344 PHE A N 1
ATOM 2458 C CA . PHE A 1 344 ? -33.091 -8.618 61.622 1.00 47.22 344 PHE A CA 1
ATOM 2459 C C . PHE A 1 344 ? -34.362 -9.473 61.598 1.00 47.22 344 PHE A C 1
ATOM 2461 O O . PHE A 1 344 ? -35.276 -9.220 60.816 1.00 47.22 344 PHE A O 1
ATOM 2468 N N . ALA A 1 345 ? -34.431 -10.491 62.458 1.00 37.41 345 ALA A N 1
ATOM 2469 C CA . ALA A 1 345 ? -35.681 -11.185 62.741 1.00 37.41 345 ALA A CA 1
ATOM 2470 C C . ALA A 1 345 ? -36.450 -10.379 63.794 1.00 37.41 345 ALA A C 1
ATOM 2472 O O . ALA A 1 345 ? -36.035 -10.314 64.950 1.00 37.41 345 ALA A O 1
ATOM 2473 N N . VAL A 1 346 ? -37.562 -9.756 63.404 1.00 40.91 346 VAL A N 1
ATOM 2474 C CA . VAL A 1 346 ? -38.461 -9.105 64.365 1.00 40.91 346 VAL A CA 1
ATOM 2475 C C . VAL A 1 346 ? -39.247 -10.194 65.097 1.00 40.91 346 VAL A C 1
ATOM 2477 O O . VAL A 1 346 ? -40.037 -10.908 64.483 1.00 40.91 346 VAL A O 1
ATOM 2480 N N . THR A 1 347 ? -39.029 -10.355 66.402 1.00 36.25 347 THR A N 1
ATOM 2481 C CA . THR A 1 347 ? -39.865 -11.210 67.253 1.00 36.25 347 THR A CA 1
ATOM 2482 C C . THR A 1 347 ? -41.088 -10.433 67.734 1.00 36.25 347 THR A C 1
ATOM 2484 O O . THR A 1 347 ? -41.015 -9.246 68.046 1.00 36.25 347 THR A O 1
ATOM 2487 N N . GLN A 1 348 ? -42.243 -11.102 67.784 1.00 37.53 348 GLN A N 1
ATOM 2488 C CA . GLN A 1 348 ? -43.483 -10.515 68.284 1.00 37.53 348 GLN A CA 1
ATOM 2489 C C . GLN A 1 348 ? -43.288 -10.059 69.739 1.00 37.53 348 GLN A C 1
ATOM 2491 O O . GLN A 1 348 ? -43.111 -10.891 70.629 1.00 37.53 348 GLN A O 1
ATOM 2496 N N . TYR A 1 349 ? -43.335 -8.748 69.983 1.00 38.84 349 TYR A N 1
ATOM 2497 C CA . TYR A 1 349 ? -43.265 -8.191 71.331 1.00 38.84 349 TYR A CA 1
ATOM 2498 C C . TYR A 1 349 ? -44.616 -7.602 71.738 1.00 38.84 349 TYR A C 1
ATOM 2500 O O . TYR A 1 349 ? -45.114 -6.658 71.125 1.00 38.84 349 TYR A O 1
ATOM 2508 N N . ALA A 1 350 ? -45.223 -8.174 72.777 1.00 38.81 350 ALA A N 1
ATOM 2509 C CA . ALA A 1 350 ? -46.455 -7.665 73.363 1.00 38.81 350 ALA A CA 1
ATOM 2510 C C . ALA A 1 350 ? -46.123 -6.525 74.335 1.00 38.81 350 ALA A C 1
ATOM 2512 O O . ALA A 1 350 ? -45.849 -6.744 75.514 1.00 38.81 350 ALA A O 1
ATOM 2513 N N . CYS A 1 351 ? -46.153 -5.289 73.840 1.00 37.78 351 CYS A N 1
ATOM 2514 C CA . CYS A 1 351 ? -46.096 -4.111 74.694 1.00 37.78 351 CYS A CA 1
ATOM 2515 C C . CYS A 1 351 ? -47.502 -3.841 75.250 1.00 37.78 351 CYS A C 1
ATOM 2517 O O . CYS A 1 351 ? -48.385 -3.389 74.522 1.00 37.78 351 CYS A O 1
ATOM 2519 N N . ASN A 1 352 ? -47.729 -4.113 76.539 1.00 41.59 352 ASN A N 1
ATOM 2520 C CA . ASN A 1 352 ? -49.046 -3.969 77.187 1.00 41.59 352 ASN A CA 1
ATOM 2521 C C . ASN A 1 352 ? -49.613 -2.530 77.176 1.00 41.59 352 ASN A C 1
ATOM 2523 O O . ASN A 1 352 ? -50.753 -2.317 77.583 1.00 41.59 352 ASN A O 1
ATOM 2527 N N . SER A 1 353 ? -48.830 -1.546 76.732 1.00 40.47 353 SER A N 1
ATOM 2528 C CA . SER A 1 353 ? -49.173 -0.122 76.676 1.00 40.47 353 SER A CA 1
ATOM 2529 C C . SER A 1 353 ? -49.612 0.383 75.294 1.00 40.47 353 SER A C 1
ATOM 2531 O O . SER A 1 353 ? -50.090 1.513 75.214 1.00 40.47 353 SER A O 1
ATOM 2533 N N . PHE A 1 354 ? -49.520 -0.416 74.221 1.00 37.62 354 PHE A N 1
ATOM 2534 C CA . PHE A 1 354 ? -50.005 -0.011 72.893 1.00 37.62 354 PHE A CA 1
ATOM 2535 C C . PHE A 1 354 ? -51.268 -0.776 72.476 1.00 37.62 354 PHE A C 1
ATOM 2537 O O . PHE A 1 354 ? -51.272 -1.997 72.313 1.00 37.62 354 PHE A O 1
ATOM 2544 N N . SER A 1 355 ? -52.357 -0.029 72.270 1.00 35.59 355 SER A N 1
ATOM 2545 C CA . SER A 1 355 ? -53.584 -0.533 71.655 1.00 35.59 355 SER A CA 1
ATOM 2546 C C . SER A 1 355 ? -53.393 -0.709 70.150 1.00 35.59 355 SER A C 1
ATOM 2548 O O . SER A 1 355 ? -52.909 0.201 69.475 1.00 35.59 355 SER A O 1
ATOM 2550 N N . THR A 1 356 ? -53.876 -1.821 69.592 1.00 40.19 356 THR A N 1
ATOM 2551 C CA . THR A 1 356 ? -54.196 -1.871 68.155 1.00 40.19 356 THR A CA 1
ATOM 2552 C C . THR A 1 356 ? -55.139 -0.715 67.791 1.00 40.19 356 THR A C 1
ATOM 2554 O O . THR A 1 356 ? -55.930 -0.269 68.622 1.00 40.19 356 THR A O 1
ATOM 2557 N N . ALA A 1 357 ? -55.115 -0.228 66.547 1.00 38.69 357 ALA A N 1
ATOM 2558 C CA . ALA A 1 357 ? -55.951 0.901 66.104 1.00 38.69 357 ALA A CA 1
ATOM 2559 C C . ALA A 1 357 ? -57.484 0.631 66.113 1.00 38.69 357 ALA A C 1
ATOM 2561 O O . ALA A 1 357 ? -58.258 1.405 65.560 1.00 38.69 357 ALA A O 1
ATOM 2562 N N . SER A 1 358 ? -57.940 -0.481 66.701 1.00 40.25 358 SER A N 1
ATOM 2563 C CA . SER A 1 358 ? -59.339 -0.763 67.065 1.00 40.25 358 SER A CA 1
ATOM 2564 C C . SER A 1 358 ? -59.621 -0.601 68.568 1.00 40.25 358 SER A C 1
ATOM 2566 O O . SER A 1 358 ? -60.729 -0.880 69.007 1.00 40.25 358 SER A O 1
ATOM 2568 N N . GLY A 1 359 ? -58.645 -0.173 69.377 1.00 37.53 359 GLY A N 1
ATOM 2569 C CA . GLY A 1 359 ? -58.826 0.103 70.807 1.00 37.53 359 GLY A CA 1
ATOM 2570 C C . GLY A 1 359 ? -59.025 -1.128 71.700 1.00 37.53 359 GLY A C 1
ATOM 2571 O O . GLY A 1 359 ? -59.160 -0.977 72.909 1.00 37.53 359 GLY A O 1
ATOM 2572 N N . THR A 1 360 ? -59.018 -2.346 71.151 1.00 38.72 360 THR A N 1
ATOM 2573 C CA . THR A 1 360 ? -59.228 -3.583 71.918 1.00 38.72 360 THR A CA 1
ATOM 2574 C C . THR A 1 360 ? -58.336 -4.710 71.391 1.00 38.72 360 THR A C 1
ATOM 2576 O O . THR A 1 360 ? -58.680 -5.374 70.415 1.00 38.72 360 THR A O 1
ATOM 2579 N N . GLY A 1 361 ? -57.181 -4.931 72.023 1.00 40.84 361 GLY A N 1
ATOM 2580 C CA . GLY A 1 361 ? -56.344 -6.121 71.814 1.00 40.84 361 GLY A CA 1
ATOM 2581 C C . GLY A 1 361 ? -54.837 -5.849 71.942 1.00 40.84 361 GLY A C 1
ATOM 2582 O O . GLY A 1 361 ? -54.413 -4.740 71.601 1.00 40.84 361 GLY A O 1
ATOM 2583 N N . PRO A 1 362 ? -54.044 -6.836 72.418 1.00 38.53 362 PRO A N 1
ATOM 2584 C CA . PRO A 1 362 ? -52.597 -6.704 72.577 1.00 38.53 362 PRO A CA 1
ATOM 2585 C C . PRO A 1 362 ? -51.965 -6.521 71.194 1.00 38.53 362 PRO A C 1
ATOM 2587 O O . PRO A 1 362 ? -52.224 -7.313 70.288 1.00 38.53 362 PRO A O 1
ATOM 2590 N N . GLY A 1 363 ? -51.203 -5.442 71.006 1.00 40.56 363 GLY A N 1
ATOM 2591 C CA . GLY A 1 363 ? -50.540 -5.137 69.739 1.00 40.56 363 GLY A CA 1
ATOM 2592 C C . GLY A 1 363 ? -49.650 -6.294 69.289 1.00 40.56 363 GLY A C 1
ATOM 2593 O O . GLY A 1 363 ? -48.642 -6.587 69.925 1.00 40.56 363 GLY A O 1
ATOM 2594 N N . GLY A 1 364 ? -50.042 -6.978 68.215 1.00 40.28 364 GLY A N 1
ATOM 2595 C CA . GLY A 1 364 ? -49.238 -8.026 67.599 1.00 40.28 364 GLY A CA 1
ATOM 2596 C C . GLY A 1 364 ? -48.200 -7.404 66.674 1.00 40.28 364 GLY A C 1
ATOM 2597 O O . GLY A 1 364 ? -48.569 -6.793 65.676 1.00 40.28 364 GLY A O 1
ATOM 2598 N N . GLY A 1 365 ? -46.917 -7.551 67.003 1.00 45.81 365 GLY A N 1
ATOM 2599 C CA . GLY A 1 365 ? -45.831 -7.288 66.058 1.00 45.81 365 GLY A CA 1
ATOM 2600 C C . GLY A 1 365 ? -45.845 -8.314 64.921 1.00 45.81 365 GLY A C 1
ATOM 2601 O O . GLY A 1 365 ? -46.057 -9.502 65.168 1.00 45.81 365 GLY A O 1
ATOM 2602 N N . GLU A 1 366 ? -45.648 -7.855 63.686 1.00 45.47 366 GLU A N 1
ATOM 2603 C CA . GLU A 1 366 ? -45.523 -8.706 62.497 1.00 45.47 366 GLU A CA 1
ATOM 2604 C C . GLU A 1 366 ? -44.043 -9.058 62.265 1.00 45.47 366 GLU A C 1
ATOM 2606 O O . GLU A 1 366 ? -43.169 -8.202 62.413 1.00 45.47 366 GLU A O 1
ATOM 2611 N N . ILE A 1 367 ? -43.752 -10.315 61.906 1.00 41.19 367 ILE A N 1
ATOM 2612 C CA . ILE A 1 367 ? -42.390 -10.755 61.572 1.00 41.19 367 ILE A CA 1
ATOM 2613 C C . ILE A 1 367 ? -42.067 -10.259 60.161 1.00 41.19 367 ILE A C 1
ATOM 2615 O O . ILE A 1 367 ? -42.618 -10.750 59.174 1.00 41.19 367 ILE A O 1
ATOM 2619 N N . MET A 1 368 ? -41.152 -9.303 60.067 1.00 48.41 368 MET A N 1
ATOM 2620 C CA . MET A 1 368 ? -40.617 -8.812 58.800 1.00 48.41 368 MET A CA 1
ATOM 2621 C C . MET A 1 368 ? -39.112 -9.031 58.782 1.00 48.41 368 MET A C 1
ATOM 2623 O O . MET A 1 368 ? -38.456 -8.855 59.811 1.00 48.41 368 MET A O 1
ATOM 2627 N N . ARG A 1 369 ? -38.566 -9.393 57.620 1.00 52.66 369 ARG A N 1
ATOM 2628 C CA . ARG A 1 369 ? -37.143 -9.178 57.364 1.00 52.66 369 ARG A CA 1
ATOM 2629 C C . ARG A 1 369 ? -36.985 -7.823 56.693 1.00 52.66 369 ARG A C 1
ATOM 2631 O O . ARG A 1 369 ? -37.812 -7.421 55.873 1.00 52.66 369 ARG A O 1
ATOM 2638 N N . VAL A 1 370 ? -35.934 -7.130 57.099 1.00 60.09 370 VAL A N 1
ATOM 2639 C CA . VAL A 1 370 ? -35.627 -5.775 56.668 1.00 60.09 370 VAL A CA 1
ATOM 2640 C C . VAL A 1 370 ? -34.252 -5.809 56.032 1.00 60.09 370 VAL A C 1
ATOM 2642 O O . VAL A 1 370 ? -33.322 -6.319 56.655 1.00 60.09 370 VAL A O 1
ATOM 2645 N N . CYS A 1 371 ? -34.137 -5.282 54.819 1.00 61.69 371 CYS A N 1
ATOM 2646 C CA . CYS A 1 371 ? -32.851 -4.927 54.249 1.00 61.69 371 CYS A CA 1
ATOM 2647 C C . CYS A 1 371 ? -32.767 -3.408 54.103 1.00 61.69 371 CYS A C 1
ATOM 2649 O O . CYS A 1 371 ? -33.738 -2.758 53.714 1.00 61.69 371 CYS A O 1
ATOM 2651 N N . ALA A 1 372 ? -31.607 -2.858 54.452 1.00 62.22 372 ALA A N 1
ATOM 2652 C CA . ALA A 1 372 ? -31.328 -1.439 54.371 1.00 62.22 372 ALA A CA 1
ATOM 2653 C C . ALA A 1 372 ? -30.048 -1.203 53.568 1.00 62.22 372 ALA A C 1
ATOM 2655 O O . ALA A 1 372 ? -29.025 -1.829 53.851 1.00 62.22 372 ALA A O 1
ATOM 2656 N N . SER A 1 373 ? -30.102 -0.277 52.616 1.00 58.62 373 SER A N 1
ATOM 2657 C CA . SER A 1 373 ? -28.927 0.279 51.948 1.00 58.62 373 SER A CA 1
ATOM 2658 C C . SER A 1 373 ? -28.793 1.757 52.317 1.00 58.62 373 SER A C 1
ATOM 2660 O O . SER A 1 373 ? -29.782 2.442 52.582 1.00 58.62 373 SER A O 1
ATOM 2662 N N . SER A 1 374 ? -27.557 2.246 52.412 1.00 58.91 374 SER A N 1
ATOM 2663 C CA . SER A 1 374 ? -27.267 3.653 52.699 1.00 58.91 374 SER A CA 1
ATOM 2664 C C . SER A 1 374 ? -26.631 4.305 51.482 1.00 58.91 374 SER A C 1
ATOM 2666 O O . SER A 1 374 ? -25.608 3.823 50.997 1.00 58.91 374 SER A O 1
ATOM 2668 N N . ASP A 1 375 ? -27.185 5.423 51.033 1.00 54.81 375 ASP A N 1
ATOM 2669 C CA . ASP A 1 375 ? -26.568 6.252 50.006 1.00 54.81 375 ASP A CA 1
ATOM 2670 C C . ASP A 1 375 ? -25.511 7.157 50.657 1.00 54.81 375 ASP A C 1
ATOM 2672 O O . ASP A 1 375 ? -25.818 8.022 51.479 1.00 54.81 375 ASP A O 1
ATOM 2676 N N . SER A 1 376 ? -24.243 6.968 50.288 1.00 53.06 376 SER A N 1
ATOM 2677 C CA . SER A 1 376 ? -23.125 7.749 50.828 1.00 53.06 376 SER A CA 1
ATOM 2678 C C . SER A 1 376 ? -23.124 9.221 50.402 1.00 53.06 376 SER A C 1
ATOM 2680 O O . SER A 1 376 ? -22.500 10.039 51.075 1.00 53.06 376 SER A O 1
ATOM 2682 N N . GLN A 1 377 ? -23.767 9.565 49.281 1.00 48.06 377 GLN A N 1
ATOM 2683 C CA . GLN A 1 377 ? -23.815 10.937 48.767 1.00 48.06 377 GLN A CA 1
ATOM 2684 C C . GLN A 1 377 ? -24.883 11.763 49.477 1.00 48.06 377 GLN A C 1
ATOM 2686 O O . GLN A 1 377 ? -24.653 12.929 49.798 1.00 48.06 377 GLN A O 1
ATOM 2691 N N . THR A 1 378 ? -26.048 11.168 49.723 1.00 59.12 378 THR A N 1
ATOM 2692 C CA . THR A 1 378 ? -27.184 11.880 50.317 1.00 59.12 378 THR A CA 1
ATOM 2693 C C . THR A 1 378 ? -27.329 11.640 51.820 1.00 59.12 378 THR A C 1
ATOM 2695 O O . THR A 1 378 ? -27.950 12.445 52.513 1.00 59.12 378 THR A O 1
ATOM 2698 N N . GLY A 1 379 ? -26.737 10.562 52.342 1.00 50.38 379 GLY A N 1
ATOM 2699 C CA . GLY A 1 379 ? -26.862 10.140 53.736 1.00 50.38 379 GLY A CA 1
ATOM 2700 C C . GLY A 1 379 ? -28.215 9.507 54.075 1.00 50.38 379 GLY A C 1
ATOM 2701 O O . GLY A 1 379 ? -28.447 9.182 55.241 1.00 50.38 379 GLY A O 1
ATOM 2702 N N . TYR A 1 380 ? -29.107 9.333 53.093 1.00 51.09 380 TYR A N 1
ATOM 2703 C CA . TYR A 1 380 ? -30.382 8.646 53.286 1.00 51.09 380 TYR A CA 1
ATOM 2704 C C . TYR A 1 380 ? -30.197 7.128 53.316 1.00 51.09 380 TYR A C 1
ATOM 2706 O O . TYR A 1 380 ? -29.274 6.568 52.722 1.00 51.09 380 TYR A O 1
ATOM 2714 N N . MET A 1 381 ? -31.103 6.464 54.028 1.00 55.03 381 MET A N 1
ATOM 2715 C CA . MET A 1 381 ? -31.182 5.013 54.114 1.00 55.03 381 MET A CA 1
ATOM 2716 C C . MET A 1 381 ? -32.479 4.568 53.451 1.00 55.03 381 MET A C 1
ATOM 2718 O O . MET A 1 381 ? -33.543 5.034 53.846 1.00 55.03 381 MET A O 1
ATOM 2722 N N . THR A 1 382 ? -32.386 3.678 52.470 1.00 57.66 382 THR A N 1
ATOM 2723 C CA . THR A 1 382 ? -33.550 3.024 51.870 1.00 57.66 382 THR A CA 1
ATOM 2724 C C . THR A 1 382 ? -33.764 1.702 52.568 1.00 57.66 382 THR A C 1
ATOM 2726 O O . THR A 1 382 ? -32.831 0.908 52.696 1.00 57.66 382 THR A O 1
ATOM 2729 N N . VAL A 1 383 ? -34.988 1.458 53.023 1.00 62.75 383 VAL A N 1
ATOM 2730 C CA . VAL A 1 383 ? -35.327 0.269 53.791 1.00 62.75 383 VAL A CA 1
ATOM 2731 C C . VAL A 1 383 ? -36.461 -0.468 53.087 1.00 62.75 383 VAL A C 1
ATOM 2733 O O . VAL A 1 383 ? -37.580 0.030 52.973 1.00 62.75 383 VAL A O 1
ATOM 2736 N N . LYS A 1 384 ? -36.191 -1.691 52.626 1.00 62.34 384 LYS A N 1
ATOM 2737 C CA . LYS A 1 384 ? -37.231 -2.595 52.123 1.00 62.34 384 LYS A CA 1
ATOM 2738 C C . LYS A 1 384 ? -37.578 -3.624 53.188 1.00 62.34 384 LYS A C 1
ATOM 2740 O O . LYS A 1 384 ? -36.705 -4.277 53.765 1.00 62.34 384 LYS A O 1
ATOM 2745 N N . ALA A 1 385 ? -38.875 -3.762 53.451 1.00 61.66 385 ALA A N 1
ATOM 2746 C CA . ALA A 1 385 ? -39.415 -4.728 54.397 1.00 61.66 385 ALA A CA 1
ATOM 2747 C C . ALA A 1 385 ? -40.310 -5.736 53.671 1.00 61.66 385 ALA A C 1
ATOM 2749 O O . ALA A 1 385 ? -41.228 -5.358 52.937 1.00 61.66 385 ALA A O 1
ATOM 2750 N N . ARG A 1 386 ? -40.073 -7.029 53.915 1.00 61.69 386 ARG A N 1
ATOM 2751 C CA . ARG A 1 386 ? -40.862 -8.130 53.348 1.00 61.69 386 ARG A CA 1
ATOM 2752 C C . ARG A 1 386 ? -41.428 -9.015 54.453 1.00 61.69 386 ARG A C 1
ATOM 2754 O O . ARG A 1 386 ? -40.724 -9.377 55.402 1.00 61.69 386 ARG A O 1
ATOM 2761 N N . LYS A 1 387 ? -42.700 -9.400 54.316 1.00 54.56 387 LYS A N 1
ATOM 2762 C CA . LYS A 1 387 ? -43.324 -10.397 55.195 1.00 54.56 387 LYS A CA 1
ATOM 2763 C C . LYS A 1 387 ? -42.938 -11.810 54.762 1.00 54.56 387 LYS A C 1
ATOM 2765 O O . LYS A 1 387 ? -43.134 -12.196 53.613 1.00 54.56 387 LYS A O 1
ATOM 2770 N N . MET A 1 388 ? -42.407 -12.590 55.700 1.00 50.38 388 MET A N 1
ATOM 2771 C CA . MET A 1 388 ? -41.928 -13.960 55.450 1.00 50.38 388 MET A CA 1
ATOM 2772 C C . MET A 1 388 ? -43.062 -14.991 55.359 1.00 50.38 388 MET A C 1
ATOM 2774 O O . MET A 1 388 ? -42.861 -16.088 54.849 1.00 50.38 388 MET A O 1
ATOM 2778 N N . ASP A 1 389 ? -44.250 -14.654 55.858 1.00 51.22 389 ASP A N 1
ATOM 2779 C CA . ASP A 1 389 ? -45.429 -15.527 55.847 1.00 51.22 389 ASP A CA 1
ATOM 2780 C C . ASP A 1 389 ? -46.260 -15.411 54.554 1.00 51.22 389 ASP A C 1
ATOM 2782 O O . ASP A 1 389 ? -47.303 -16.051 54.429 1.00 51.22 389 ASP A O 1
ATOM 2786 N N . GLY A 1 390 ? -45.813 -14.589 53.596 1.00 54.34 390 GLY A N 1
ATOM 2787 C CA . GLY A 1 390 ? -46.517 -14.328 52.340 1.00 54.34 390 GLY A CA 1
ATOM 2788 C C . GLY A 1 390 ? -47.779 -13.473 52.490 1.00 54.34 390 GLY A C 1
ATOM 2789 O O . GLY A 1 390 ? -48.488 -13.264 51.505 1.00 54.34 390 GLY A O 1
ATOM 2790 N N . SER A 1 391 ? -48.074 -12.967 53.691 1.00 56.69 391 SER A N 1
ATOM 2791 C CA . SER A 1 391 ? -49.189 -12.050 53.905 1.00 56.69 391 SER A CA 1
ATOM 2792 C C . SER A 1 391 ? -48.871 -10.649 53.372 1.00 56.69 391 SER A C 1
ATOM 2794 O O . SER A 1 391 ? -47.721 -10.289 53.113 1.00 56.69 391 SER A O 1
ATOM 2796 N N . THR A 1 392 ? -49.908 -9.836 53.177 1.00 55.75 392 THR A N 1
ATOM 2797 C CA . THR A 1 392 ? -49.769 -8.465 52.677 1.00 55.75 392 THR A CA 1
ATOM 2798 C C . THR A 1 392 ? -49.721 -7.456 53.816 1.00 55.75 392 THR A C 1
ATOM 2800 O O . THR A 1 392 ? -50.299 -7.666 54.889 1.00 55.75 392 THR A O 1
ATOM 2803 N N . PHE A 1 393 ? -49.082 -6.316 53.581 1.00 56.09 393 PHE A N 1
ATOM 2804 C CA . PHE A 1 393 ? -49.175 -5.169 54.478 1.00 56.09 393 PHE A CA 1
ATOM 2805 C C . PHE A 1 393 ? -50.594 -4.592 54.488 1.00 56.09 393 PHE A C 1
ATOM 2807 O O . PHE A 1 393 ? -51.241 -4.468 53.448 1.00 56.09 393 PHE A O 1
ATOM 2814 N N . SER A 1 394 ? -51.102 -4.281 55.681 1.00 55.84 394 SER A N 1
ATOM 2815 C CA . SER A 1 394 ? -52.428 -3.692 55.871 1.00 55.84 394 SER A CA 1
ATOM 2816 C C . SER A 1 394 ? -52.461 -2.233 55.403 1.00 55.84 394 SER A C 1
ATOM 2818 O O . SER A 1 394 ? -51.428 -1.586 55.280 1.00 55.84 394 SER A O 1
ATOM 2820 N N . THR A 1 395 ? -53.655 -1.675 55.208 1.00 46.50 395 THR A N 1
ATOM 2821 C CA . THR A 1 395 ? -53.850 -0.261 54.835 1.00 46.50 395 THR A CA 1
ATOM 2822 C C . THR A 1 395 ? -53.670 0.723 55.997 1.00 46.50 395 THR A C 1
ATOM 2824 O O . THR A 1 395 ? -54.023 1.894 55.872 1.00 46.50 395 THR A O 1
ATOM 2827 N N . ARG A 1 396 ? -53.210 0.260 57.165 1.00 49.22 396 ARG A N 1
ATOM 2828 C CA . ARG A 1 396 ? -53.001 1.116 58.336 1.00 49.22 396 ARG A CA 1
ATOM 2829 C C . ARG A 1 396 ? -51.633 1.797 58.259 1.00 49.22 396 ARG A C 1
ATOM 2831 O O . ARG A 1 396 ? -50.692 1.173 57.785 1.00 49.22 396 ARG A O 1
ATOM 2838 N N . PRO A 1 397 ? -51.504 3.037 58.760 1.00 39.44 397 PRO A N 1
ATOM 2839 C CA . PRO A 1 397 ? -50.207 3.682 58.871 1.00 39.44 397 PRO A CA 1
ATOM 2840 C C . PRO A 1 397 ? -49.318 2.886 59.826 1.00 39.44 397 PRO A C 1
ATOM 2842 O O . PRO A 1 397 ? -49.724 2.533 60.937 1.00 39.44 397 PRO A O 1
ATOM 2845 N N . TYR A 1 398 ? -48.102 2.615 59.377 1.00 43.41 398 TYR A N 1
ATOM 2846 C CA . TYR A 1 398 ? -47.007 2.143 60.209 1.00 43.41 398 TYR A CA 1
ATOM 2847 C C . TYR A 1 398 ? -46.262 3.425 60.728 1.00 43.41 398 TYR A C 1
ATOM 2849 O O . TYR A 1 398 ? -46.616 4.532 60.329 1.00 43.41 398 TYR A O 1
ATOM 2857 N N . GLN A 1 399 ? -45.317 3.385 61.679 1.00 38.06 399 GLN A N 1
ATOM 2858 C CA . GLN A 1 399 ? -44.660 4.590 62.244 1.00 38.06 399 GLN A CA 1
ATOM 2859 C C . GLN A 1 399 ? -43.241 4.394 62.843 1.00 38.06 399 GLN A C 1
ATOM 2861 O O . GLN A 1 399 ? -43.162 4.040 64.019 1.00 38.06 399 GLN A O 1
ATOM 2866 N N . VAL A 1 400 ? -42.132 4.599 62.090 1.00 42.00 400 VAL A N 1
ATOM 2867 C CA . VAL A 1 400 ? -40.734 4.196 62.470 1.00 42.00 400 VAL A CA 1
ATOM 2868 C C . VAL A 1 400 ? -40.278 4.814 63.789 1.00 42.00 400 VAL A C 1
ATOM 2870 O O . VAL A 1 400 ? -40.258 6.036 63.919 1.00 42.00 400 VAL A O 1
ATOM 2873 N N . ARG A 1 401 ? -39.821 4.000 64.750 1.00 39.25 401 ARG A N 1
ATOM 2874 C CA . ARG A 1 401 ? -39.082 4.490 65.923 1.00 39.25 401 ARG A CA 1
ATOM 2875 C C . ARG A 1 401 ? -37.833 3.664 66.178 1.00 39.25 401 ARG A C 1
ATOM 2877 O O . ARG A 1 401 ? -37.912 2.495 66.528 1.00 39.25 401 ARG A O 1
ATOM 2884 N N . VAL A 1 402 ? -36.695 4.334 66.071 1.00 42.38 402 VAL A N 1
ATOM 2885 C CA . VAL A 1 402 ? -35.367 3.801 66.361 1.00 42.38 402 VAL A CA 1
ATOM 2886 C C . VAL A 1 402 ? -35.029 4.194 67.807 1.00 42.38 402 VAL A C 1
ATOM 2888 O O . VAL A 1 402 ? -34.566 5.302 68.062 1.00 42.38 402 VAL A O 1
ATOM 2891 N N . SER A 1 403 ? -35.359 3.337 68.778 1.00 40.81 403 SER A N 1
ATOM 2892 C CA . SER A 1 403 ? -35.082 3.566 70.207 1.00 40.81 403 SER A CA 1
ATOM 2893 C C . SER A 1 403 ? -33.823 2.822 70.648 1.00 40.81 403 SER A C 1
ATOM 2895 O O . SER A 1 403 ? -33.677 1.632 70.377 1.00 40.81 403 SER A O 1
ATOM 2897 N N . GLY A 1 404 ? -32.919 3.519 71.340 1.00 40.78 404 GLY A N 1
ATOM 2898 C CA . GLY A 1 404 ? -31.746 2.897 71.954 1.00 40.78 404 GLY A CA 1
ATOM 2899 C C . GLY A 1 404 ? -32.113 2.089 73.212 1.00 40.78 404 GLY A C 1
ATOM 2900 O O . GLY A 1 404 ? -33.180 2.336 73.787 1.00 40.78 404 GLY A O 1
ATOM 2901 N N . PRO A 1 405 ? -31.217 1.192 73.678 1.00 44.91 405 PRO A N 1
ATOM 2902 C CA . PRO A 1 405 ? -31.430 0.277 74.809 1.00 44.91 405 PRO A CA 1
ATOM 2903 C C . PRO A 1 405 ? -32.027 0.891 76.081 1.00 44.91 405 PRO A C 1
ATOM 2905 O O . PRO A 1 405 ? -32.721 0.202 76.823 1.00 44.91 405 PRO A O 1
ATOM 2908 N N . ASP A 1 406 ? -31.772 2.182 76.310 1.00 50.91 406 ASP A N 1
ATOM 2909 C CA . ASP A 1 406 ? -32.037 2.863 77.580 1.00 50.91 406 ASP A CA 1
ATOM 2910 C C . ASP A 1 406 ? -33.128 3.948 77.484 1.00 50.91 406 ASP A C 1
ATOM 2912 O O . ASP A 1 406 ? -33.300 4.743 78.406 1.00 50.91 406 ASP A O 1
ATOM 2916 N N . THR A 1 407 ? -33.852 4.027 76.360 1.00 49.09 407 THR A N 1
ATOM 2917 C CA . THR A 1 407 ? -34.800 5.133 76.095 1.00 49.09 407 THR A CA 1
ATOM 2918 C C . THR A 1 407 ? -36.276 4.795 76.309 1.00 49.09 407 THR A C 1
ATOM 2920 O O . THR A 1 407 ? -37.097 5.711 76.275 1.00 49.09 407 THR A O 1
ATOM 2923 N N . ASP A 1 408 ? -36.636 3.531 76.574 1.00 50.56 408 ASP A N 1
ATOM 2924 C CA . ASP A 1 408 ? -38.040 3.138 76.744 1.00 50.56 408 ASP A CA 1
ATOM 2925 C C . ASP A 1 408 ? -38.266 2.074 77.836 1.00 50.56 408 ASP A C 1
ATOM 2927 O O . ASP A 1 408 ? -37.479 1.151 78.038 1.00 50.56 408 ASP A O 1
ATOM 2931 N N . THR A 1 409 ? -39.385 2.206 78.549 1.00 46.56 409 THR A N 1
ATOM 2932 C CA . THR A 1 409 ? -39.744 1.439 79.759 1.00 46.56 409 THR A CA 1
ATOM 2933 C C . THR A 1 409 ? -40.342 0.058 79.475 1.00 46.56 409 THR A C 1
ATOM 2935 O O . THR A 1 409 ? -40.584 -0.700 80.414 1.00 46.56 409 THR A O 1
ATOM 2938 N N . CYS A 1 410 ? -40.565 -0.294 78.204 1.00 43.09 410 CYS A N 1
ATOM 2939 C CA . CYS A 1 410 ? -41.129 -1.585 77.800 1.00 43.09 410 CYS A CA 1
ATOM 2940 C C . CYS A 1 410 ? -40.172 -2.525 77.020 1.00 43.09 410 CYS A C 1
ATOM 2942 O O . CYS A 1 410 ? -40.621 -3.614 76.693 1.00 43.09 410 CYS A O 1
ATOM 2944 N N . GLY A 1 411 ? -38.873 -2.210 76.839 1.00 41.84 411 GLY A N 1
ATOM 2945 C CA . GLY A 1 411 ? -37.748 -3.160 76.566 1.00 41.84 411 GLY A CA 1
ATOM 2946 C C . GLY A 1 411 ? -37.321 -3.439 75.098 1.00 41.84 411 GLY A C 1
ATOM 2947 O O . GLY A 1 411 ? -38.060 -3.064 74.187 1.00 41.84 411 GLY A O 1
ATOM 2948 N N . PRO A 1 412 ? -36.207 -4.182 74.812 1.00 39.84 412 PRO A N 1
ATOM 2949 C CA . PRO A 1 412 ? -34.883 -4.320 75.453 1.00 39.84 412 PRO A CA 1
ATOM 2950 C C . PRO A 1 412 ? -33.753 -3.645 74.600 1.00 39.84 412 PRO A C 1
ATOM 2952 O O . PRO A 1 412 ? -34.028 -2.727 73.838 1.00 39.84 412 PRO A O 1
ATOM 2955 N N . THR A 1 413 ? -32.485 -4.090 74.700 1.00 38.06 413 THR A N 1
ATOM 2956 C CA . THR A 1 413 ? -31.252 -3.606 74.014 1.00 38.06 413 THR A CA 1
ATOM 2957 C C . THR A 1 413 ? -31.236 -3.687 72.467 1.00 38.06 413 THR A C 1
ATOM 2959 O O . THR A 1 413 ? -30.185 -3.932 71.871 1.00 38.06 413 THR A O 1
ATOM 2962 N N . SER A 1 414 ? -32.369 -3.557 71.775 1.00 40.16 414 SER A N 1
ATOM 2963 C CA . SER A 1 414 ? -32.496 -3.849 70.337 1.00 40.16 414 SER A CA 1
ATOM 2964 C C . SER A 1 414 ? -33.370 -2.829 69.603 1.00 40.16 414 SER A C 1
ATOM 2966 O O . SER A 1 414 ? -34.312 -2.286 70.170 1.00 40.16 414 SER A O 1
ATOM 2968 N N . TRP A 1 415 ? -33.037 -2.586 68.332 1.00 39.06 415 TRP A N 1
ATOM 2969 C CA . TRP A 1 415 ? -33.694 -1.622 67.446 1.00 39.06 415 TRP A CA 1
ATOM 2970 C C . TRP A 1 415 ? -34.992 -2.180 66.843 1.00 39.06 415 TRP A C 1
ATOM 2972 O O . TRP A 1 415 ? -35.081 -3.374 66.558 1.00 39.06 415 TRP A O 1
ATOM 2982 N N . TYR A 1 416 ? -35.965 -1.306 66.578 1.00 36.97 416 TYR A N 1
ATOM 2983 C CA . TYR A 1 416 ? -37.231 -1.653 65.927 1.00 36.97 416 TYR A CA 1
ATOM 2984 C C . TYR A 1 416 ? -37.490 -0.755 64.712 1.00 36.97 416 TYR A C 1
ATOM 2986 O O . TYR A 1 416 ? -37.071 0.402 64.680 1.00 36.97 416 TYR A O 1
ATOM 2994 N N . PHE A 1 417 ? -38.212 -1.288 63.723 1.00 38.66 417 PHE A N 1
ATOM 2995 C CA . PHE A 1 417 ? -38.645 -0.575 62.521 1.00 38.66 417 PHE A CA 1
ATOM 2996 C C . PHE A 1 417 ? -40.167 -0.577 62.459 1.00 38.66 417 PHE A C 1
ATOM 2998 O O . PHE A 1 417 ? -40.827 -1.565 62.765 1.00 38.66 417 PHE A O 1
ATOM 3005 N N . VAL A 1 418 ? -40.730 0.536 62.037 1.00 39.53 418 VAL A N 1
ATOM 3006 C CA . VAL A 1 418 ? -42.158 0.731 61.759 1.00 39.53 418 VAL A CA 1
ATOM 3007 C C . VAL A 1 418 ? -42.183 1.817 60.638 1.00 39.53 418 VAL A C 1
ATOM 3009 O O . VAL A 1 418 ? -41.122 2.330 60.373 1.00 39.53 418 VAL A O 1
ATOM 3012 N N . VAL A 1 419 ? -43.239 2.195 59.905 1.00 37.66 419 VAL A N 1
ATOM 3013 C CA . VAL A 1 419 ? -43.091 3.028 58.664 1.00 37.66 419 VAL A CA 1
ATOM 3014 C C . VAL A 1 419 ? -44.130 4.146 58.530 1.00 37.66 419 VAL A C 1
ATOM 3016 O O . VAL A 1 419 ? -45.253 3.846 58.156 1.00 37.66 419 VAL A O 1
ATOM 3019 N N . SER A 1 420 ? -43.807 5.421 58.790 1.00 37.12 420 SER A N 1
ATOM 3020 C CA . SER A 1 420 ? -44.745 6.540 58.534 1.00 37.12 420 SER A CA 1
ATOM 3021 C C . SER A 1 420 ? -44.225 7.465 57.442 1.00 37.12 420 SER A C 1
ATOM 3023 O O . SER A 1 420 ? -43.650 8.509 57.745 1.00 37.12 420 SER A O 1
ATOM 3025 N N . ASP A 1 421 ? -44.460 7.085 56.193 1.00 38.50 421 ASP A N 1
ATOM 3026 C CA . ASP A 1 421 ? -44.421 8.011 55.066 1.00 38.50 421 ASP A CA 1
ATOM 3027 C C . ASP A 1 421 ? -45.854 8.268 54.564 1.00 38.50 421 ASP A C 1
ATOM 3029 O O . ASP A 1 421 ? -46.709 7.377 54.619 1.00 38.50 421 ASP A O 1
ATOM 3033 N N . SER A 1 422 ? -46.136 9.492 54.120 1.00 43.06 422 SER A N 1
ATOM 3034 C CA . SER A 1 422 ? -47.381 9.844 53.431 1.00 43.06 422 SER A CA 1
ATOM 3035 C C . SER A 1 422 ? -47.449 9.286 52.005 1.00 43.06 422 SER A C 1
ATOM 3037 O O . SER A 1 422 ? -48.557 9.172 51.488 1.00 43.06 422 SER A O 1
ATOM 3039 N N . ASP A 1 423 ? -46.311 8.884 51.421 1.00 48.41 423 ASP A N 1
ATOM 3040 C CA . ASP A 1 423 ? -46.190 8.395 50.037 1.00 48.41 423 ASP A CA 1
ATOM 3041 C C . ASP A 1 423 ? -45.581 6.975 49.943 1.00 48.41 423 ASP A C 1
ATOM 3043 O O . ASP A 1 423 ? -44.744 6.679 49.091 1.00 48.41 423 ASP A O 1
ATOM 3047 N N . MET A 1 424 ? -46.010 6.046 50.808 1.00 54.09 424 MET A N 1
ATOM 3048 C CA . MET A 1 424 ? -45.577 4.640 50.728 1.00 54.09 424 MET A CA 1
ATOM 3049 C C . MET A 1 424 ? -46.048 3.949 49.436 1.00 54.09 424 MET A C 1
ATOM 3051 O O . MET A 1 424 ? -47.247 3.882 49.146 1.00 54.09 424 MET A O 1
ATOM 3055 N N . VAL A 1 425 ? -45.121 3.307 48.720 1.00 52.50 425 VAL A N 1
ATOM 3056 C CA . VAL A 1 425 ? -45.425 2.440 47.571 1.00 52.50 425 VAL A CA 1
ATOM 3057 C C . VAL A 1 425 ? -45.475 0.980 48.039 1.00 52.50 425 VAL A C 1
ATOM 3059 O O . VAL A 1 425 ? -44.516 0.470 48.608 1.00 52.50 425 VAL A O 1
ATOM 3062 N N . GLY A 1 426 ? -46.600 0.287 47.805 1.00 50.19 426 GLY A N 1
ATOM 3063 C CA . GLY A 1 426 ? -46.741 -1.149 48.121 1.00 50.19 426 GLY A CA 1
ATOM 3064 C C . GLY A 1 426 ? -47.778 -1.527 49.187 1.00 50.19 426 GLY A C 1
ATOM 3065 O O . GLY A 1 426 ? -47.895 -2.703 49.528 1.00 50.19 426 GLY A O 1
ATOM 3066 N N . ILE A 1 427 ? -48.594 -0.586 49.678 1.00 51.09 427 ILE A N 1
ATOM 3067 C CA . ILE A 1 427 ? -49.727 -0.900 50.572 1.00 51.09 427 ILE A CA 1
ATOM 3068 C C . ILE A 1 427 ? -50.654 -1.939 49.906 1.00 51.09 427 ILE A C 1
ATOM 3070 O O . ILE A 1 427 ? -51.117 -1.741 48.783 1.00 51.09 427 ILE A O 1
ATOM 3074 N N . GLY A 1 428 ? -50.920 -3.058 50.594 1.00 48.00 428 GLY A N 1
ATOM 3075 C CA . GLY A 1 428 ? -51.683 -4.194 50.055 1.00 48.00 428 GLY A CA 1
ATOM 3076 C C . GLY A 1 428 ? -50.864 -5.222 49.259 1.00 48.00 428 GLY A C 1
ATOM 3077 O O . GLY A 1 428 ? -51.447 -6.165 48.728 1.00 48.00 428 GLY A O 1
ATOM 3078 N N . LYS A 1 429 ? -49.533 -5.081 49.184 1.00 54.19 429 LYS A N 1
ATOM 3079 C CA . LYS A 1 429 ? -48.601 -6.063 48.598 1.00 54.19 429 LYS A CA 1
ATOM 3080 C C . LYS A 1 429 ? -47.768 -6.752 49.691 1.00 54.19 429 LYS A C 1
ATOM 3082 O O . LYS A 1 429 ? -47.884 -6.423 50.872 1.00 54.19 429 LYS A O 1
ATOM 3087 N N . SER A 1 430 ? -46.953 -7.736 49.310 1.00 48.56 430 SER A N 1
ATOM 3088 C CA . SER A 1 430 ? -46.030 -8.460 50.205 1.00 48.56 430 SER A CA 1
ATOM 3089 C C . SER A 1 430 ? -44.731 -7.700 50.519 1.00 48.56 430 SER A C 1
ATOM 3091 O O . SER A 1 430 ? -43.907 -8.198 51.285 1.00 48.56 430 SER A O 1
ATOM 3093 N N . GLU A 1 431 ? -44.538 -6.522 49.920 1.00 48.75 431 GLU A N 1
ATOM 3094 C CA . GLU A 1 431 ? -43.317 -5.714 49.989 1.00 48.75 431 GLU A CA 1
ATOM 3095 C C . GLU A 1 431 ? -43.672 -4.235 50.205 1.00 48.75 431 GLU A C 1
ATOM 3097 O O . GLU A 1 431 ? -44.626 -3.733 49.604 1.00 48.75 431 GLU A O 1
ATOM 3102 N N . LEU A 1 432 ? -42.915 -3.566 51.078 1.00 54.75 432 LEU A N 1
ATOM 3103 C CA . LEU A 1 432 ? -42.968 -2.125 51.342 1.00 54.75 432 LEU A CA 1
ATOM 3104 C C . LEU A 1 432 ? -41.579 -1.520 51.106 1.00 54.75 432 LEU A C 1
ATOM 3106 O O . LEU A 1 432 ? -40.586 -2.066 51.589 1.00 54.75 432 LEU A O 1
ATOM 3110 N N . THR A 1 433 ? -41.527 -0.379 50.417 1.00 55.81 433 THR A N 1
ATOM 3111 C CA . THR A 1 433 ? -40.313 0.433 50.216 1.00 55.81 433 THR A CA 1
ATOM 3112 C C . THR A 1 433 ? -40.520 1.816 50.830 1.00 55.81 433 THR A C 1
ATOM 3114 O O . THR A 1 433 ? -41.579 2.412 50.615 1.00 55.81 433 THR A O 1
ATOM 3117 N N . PHE A 1 434 ? -39.543 2.295 51.605 1.00 57.41 434 PHE A N 1
ATOM 3118 C CA . PHE A 1 434 ? -39.544 3.609 52.257 1.00 57.41 434 PHE A CA 1
ATOM 3119 C C . PHE A 1 434 ? -38.123 4.109 52.536 1.00 57.41 434 PHE A C 1
ATOM 3121 O O . PHE A 1 434 ? -37.189 3.271 52.627 1.00 57.41 434 PHE A O 1
#

pLDDT: mean 72.88, std 21.37, range [28.19, 97.69]

Sequence (434 aa):
MDKQARKLSNIGLILSMLLAACVNNVDENADDDTNSGGMCMLGEQNCECNNGQCLGDLECINGLCVNPNCTPGSEDCPCADGDLCLGDLECSNGICLPPGNDDCAPMAEFHCVDGAVYWFDSCGSQGALKEDCETGTQQCVDMNFTEAYCVPLEGCPDGMIGPGEDCEGADLGGQSCQSLGYAGGQLSCTNWCTFDTSGCSTCGNGVVDAANEDCDGTDLQGASCQSFNYELGQLVCAPDCTYDLSDCEDCQCNGGACCEDGCNFSNASIQCEQQADTEYGCPNGTAPGEDVSMRSRGQFCSGSSADCEGNFGSWGPWQLGDSCDWDEYCTPGDSTCNACSYSFAVTQYACNSFSTASGTGPGGGEIMRVCASSDSQTGYMTVKARKMDGSTFSTRPYQVRVSGPDTDTCGPTSWYFVVSDSDMVGIGKSELTF

Secondary structure (DSSP, 8-state):
---------------------------------------PPTTSTTSB-BTTB-STT-EEETTEEE-TTSPTTSTTSBPBTTTB-STT-EEETTEEES-------TT-EEEEETTEEEEE-TT--EEEEEE---BTTEEEEEEETTEEEEEESSS--SSS--TT-S-BTTB-TT--TTTTT-SEE--EE-TTSSEE-TTEE-TTSSS--TTT-S-BTTB-TT--GGGGT-SEE--EE-TTSSEE-TTEE--S-SSSTT-TTSSSPPPTTSEEEEEEEEEEE-TT-SSBTPPEEEEEEEEE--SS-SSS-S-B------EEEE---TTEE--TT-SSPEEPS----------TT-B-TTSSSB-----EEEEEEE-TTT--EEEEEEETTSPPPPSSPP------TTS-TT--SS-------TT-B-TTSSEEE-

Radius of gyration: 62.06 Å; chains: 1; bounding box: 150×44×142 Å